Protein AF-A0AAV6FQX4-F1 (afdb_monomer)

pLDDT: mean 72.65, std 22.56, range [20.62, 98.19]

Foldseek 3Di:
DDDDDDDDDDDDDDDDDDDDDDDDDDDDDDDDDDDDDDPDDDDDPPPPPQPQKDKDQAKFWDDQQDTFGWIWMDGLFWIWTAGPVPRDIDIGGLQFWDAWEWEQDPQGIWIWTAGPVGDIIIMDNDHPVCVVSVQVVCCVRSVYGHHYAYADPPPDLDADWDDDDQKTFGDDPNHGNDIDRVVQFPDWDDDAQKIKTAGDDDPNHPDGDGIDIDRNDPPVVPLFKDKAKDADVVFDDDPPDGHRIDIDIFGNPAKDKDADPDDQVVCCVQQVPLDGRIDIDGPCVNVVSVCCSVVVDDRFDFDPQAFQVRRQWWFWDWPNHTFTWGDTPQGIATVVRDDDDDTDTHPTDPRRCVSVVVSCVVVVPDDPPPDDDDDDDDDDDDD

Radius of gyration: 32.44 Å; Cα contacts (8 Å, |Δi|>4): 548; chains: 1; bounding box: 59×83×112 Å

Structure (mmCIF, N/CA/C/O backbone):
data_AF-A0AAV6FQX4-F1
#
_entry.id   AF-A0AAV6FQX4-F1
#
loop_
_atom_site.group_PDB
_atom_site.id
_atom_site.type_symbol
_atom_site.label_atom_id
_atom_site.label_alt_id
_atom_site.label_comp_id
_atom_site.label_asym_id
_atom_site.label_entity_id
_atom_site.label_seq_id
_atom_site.pdbx_PDB_ins_code
_atom_site.Cartn_x
_atom_site.Cartn_y
_atom_site.Cartn_z
_atom_site.occupancy
_atom_site.B_iso_or_equiv
_atom_site.auth_seq_id
_atom_site.auth_comp_id
_atom_site.auth_asym_id
_atom_site.auth_atom_id
_atom_site.pdbx_PDB_model_num
ATOM 1 N N . MET A 1 1 ? 30.789 19.307 21.307 1.00 26.48 1 MET A N 1
ATOM 2 C CA . MET A 1 1 ? 31.558 20.568 21.263 1.00 26.48 1 MET A CA 1
ATOM 3 C C . MET A 1 1 ? 30.575 21.700 21.543 1.00 26.48 1 MET A C 1
ATOM 5 O O . MET A 1 1 ? 29.617 21.805 20.799 1.00 26.48 1 MET A O 1
ATOM 9 N N . SER A 1 2 ? 30.807 22.449 22.628 1.00 20.92 2 SER A N 1
ATOM 10 C CA . SER A 1 2 ? 30.231 23.756 23.015 1.00 20.92 2 SER A CA 1
ATOM 11 C C . SER A 1 2 ? 28.709 23.952 23.193 1.00 20.92 2 SER A C 1
ATOM 13 O O . SER A 1 2 ? 27.926 23.821 22.262 1.00 20.92 2 SER A O 1
ATOM 15 N N . MET A 1 3 ? 28.358 24.405 24.408 1.00 20.69 3 MET A N 1
ATOM 16 C CA . MET A 1 3 ? 27.153 25.144 24.829 1.00 20.69 3 MET A CA 1
ATOM 17 C C . MET A 1 3 ? 26.925 26.427 24.002 1.00 20.69 3 MET A C 1
ATOM 19 O O . MET A 1 3 ? 27.866 26.905 23.369 1.00 20.69 3 MET A O 1
ATOM 23 N N . THR A 1 4 ? 25.742 27.055 24.107 1.00 20.62 4 THR A N 1
ATOM 24 C CA . THR A 1 4 ? 25.535 28.338 24.836 1.00 20.62 4 THR A CA 1
ATOM 25 C C . THR A 1 4 ? 24.032 28.634 24.969 1.00 20.62 4 THR A C 1
ATOM 27 O O . THR A 1 4 ? 23.293 28.557 23.994 1.00 20.62 4 THR A O 1
ATOM 30 N N . ALA A 1 5 ? 23.597 28.969 26.185 1.00 22.48 5 ALA A N 1
ATOM 31 C CA . ALA A 1 5 ? 22.305 29.575 26.485 1.00 22.48 5 ALA A CA 1
ATOM 32 C C . ALA A 1 5 ? 22.471 31.099 26.570 1.00 22.48 5 ALA A C 1
ATOM 34 O O . ALA A 1 5 ? 23.454 31.565 27.145 1.00 22.48 5 ALA A O 1
ATOM 35 N N . THR A 1 6 ? 21.492 31.864 26.091 1.00 22.95 6 THR A N 1
ATOM 36 C CA . THR A 1 6 ? 21.331 33.281 26.440 1.00 22.95 6 THR A CA 1
ATOM 37 C C . THR A 1 6 ? 19.881 33.562 26.814 1.00 22.95 6 THR A C 1
ATOM 39 O O . THR A 1 6 ? 18.935 33.137 26.156 1.00 22.95 6 THR A O 1
ATOM 42 N N . LYS A 1 7 ? 19.754 34.240 27.951 1.00 24.73 7 LYS A N 1
ATOM 43 C CA . LYS A 1 7 ? 18.545 34.666 28.642 1.00 24.73 7 LYS A CA 1
ATOM 44 C C . LYS A 1 7 ? 18.638 36.186 28.690 1.00 24.73 7 LYS A C 1
ATOM 46 O O . LYS A 1 7 ? 19.643 36.673 29.194 1.00 24.73 7 LYS A O 1
ATOM 51 N N . ASP A 1 8 ? 17.616 36.896 28.225 1.00 25.33 8 ASP A N 1
ATOM 52 C CA . ASP A 1 8 ? 17.479 38.333 28.466 1.00 25.33 8 ASP A CA 1
ATOM 53 C C . ASP A 1 8 ? 16.223 38.617 29.293 1.00 25.33 8 ASP A C 1
ATOM 55 O O . ASP A 1 8 ? 15.140 38.080 29.061 1.00 25.33 8 ASP A O 1
ATOM 59 N N . HIS A 1 9 ? 16.434 39.427 30.327 1.00 30.00 9 HIS A N 1
ATOM 60 C CA . HIS A 1 9 ? 15.467 39.891 31.311 1.00 30.00 9 HIS A CA 1
ATOM 61 C C . HIS A 1 9 ? 14.697 41.111 30.790 1.00 30.00 9 HIS A C 1
ATOM 63 O O . HIS A 1 9 ? 15.297 42.003 30.206 1.00 30.00 9 HIS A O 1
ATOM 69 N N . THR A 1 10 ? 13.408 41.226 31.122 1.00 30.11 10 THR A N 1
ATOM 70 C CA . THR A 1 10 ? 12.818 42.368 31.859 1.00 30.11 10 THR A CA 1
ATOM 71 C C . THR A 1 10 ? 11.307 42.162 32.039 1.00 30.11 10 THR A C 1
ATOM 73 O O . THR A 1 10 ? 10.623 41.767 31.104 1.00 30.11 10 THR A O 1
ATOM 76 N N . GLY A 1 11 ? 10.782 42.450 33.239 1.00 28.52 11 GLY A N 1
ATOM 77 C CA . GLY A 1 11 ? 9.343 42.682 33.451 1.00 28.52 11 GLY A CA 1
ATOM 78 C C . GLY A 1 11 ? 8.664 41.855 34.549 1.00 28.52 11 GLY A C 1
ATOM 79 O O . GLY A 1 11 ? 8.105 40.806 34.276 1.00 28.52 11 GLY A O 1
ATOM 80 N N . LEU A 1 12 ? 8.739 42.377 35.778 1.00 30.20 12 LEU A N 1
ATOM 81 C CA . LEU A 1 12 ? 7.845 42.251 36.946 1.00 30.20 12 LEU A CA 1
ATOM 82 C C . LEU A 1 12 ? 6.644 41.277 36.918 1.00 30.20 12 LEU A C 1
ATOM 84 O O . LEU A 1 12 ? 5.762 41.389 36.075 1.00 30.20 12 LEU A O 1
ATOM 88 N N . GLY A 1 13 ? 6.512 40.491 37.995 1.00 29.08 13 GLY A N 1
ATOM 89 C CA . GLY A 1 13 ? 5.243 39.876 38.405 1.00 29.08 13 GLY A CA 1
ATOM 90 C C . GLY A 1 13 ? 5.430 38.603 39.227 1.00 29.08 13 GLY A C 1
ATOM 91 O O . GLY A 1 13 ? 5.467 37.509 38.684 1.00 29.08 13 GLY A O 1
ATOM 92 N N . SER A 1 14 ? 5.589 38.750 40.540 1.00 28.41 14 SER A N 1
ATOM 93 C CA . SER A 1 14 ? 5.566 37.657 41.515 1.00 28.41 14 SER A CA 1
ATOM 94 C C . SER A 1 14 ? 4.164 37.065 41.648 1.00 28.41 14 SER A C 1
ATOM 96 O O . SER A 1 14 ? 3.243 37.831 41.915 1.00 28.41 14 SER A O 1
ATOM 98 N N . GLU A 1 15 ? 4.018 35.739 41.642 1.00 27.61 15 GLU A N 1
ATOM 99 C CA . GLU A 1 15 ? 2.926 35.090 42.375 1.00 27.61 15 GLU A CA 1
ATOM 100 C C . GLU A 1 15 ? 3.338 33.714 42.917 1.00 27.61 15 GLU A C 1
ATOM 102 O O . GLU A 1 15 ? 4.179 33.012 42.359 1.00 27.61 15 GLU A O 1
ATOM 107 N N . LYS A 1 16 ? 2.832 33.443 44.121 1.00 24.30 16 LYS A N 1
ATOM 108 C CA . LYS A 1 16 ? 3.309 32.483 45.120 1.00 24.30 16 LYS A CA 1
ATOM 109 C C . LYS A 1 16 ? 2.774 31.076 44.847 1.00 24.30 16 LYS A C 1
ATOM 111 O O . LYS A 1 16 ? 1.601 30.933 44.527 1.00 24.30 16 LYS A O 1
ATOM 116 N N . TYR A 1 17 ? 3.577 30.051 45.127 1.00 23.84 17 TYR A N 1
ATOM 117 C CA . TYR A 1 17 ? 3.081 28.685 45.321 1.00 23.84 17 TYR A CA 1
ATOM 118 C C . TYR A 1 17 ? 2.957 28.410 46.824 1.00 23.84 17 TYR A C 1
ATOM 120 O O . TYR A 1 17 ? 3.928 28.570 47.565 1.00 23.84 17 TYR A O 1
ATOM 128 N N . GLN A 1 18 ? 1.754 28.048 47.278 1.00 22.73 18 GLN A N 1
ATOM 129 C CA . GLN A 1 18 ? 1.522 27.478 48.606 1.00 22.73 18 GLN A CA 1
ATOM 130 C C . GLN A 1 18 ? 1.876 25.988 48.575 1.00 22.73 18 GLN A C 1
ATOM 132 O O . GLN A 1 18 ? 1.444 25.265 47.680 1.00 22.73 18 GLN A O 1
ATOM 137 N N . VAL A 1 19 ? 2.660 25.552 49.558 1.00 24.50 19 VAL A N 1
ATOM 138 C CA . VAL A 1 19 ? 2.937 24.145 49.857 1.00 24.50 19 VAL A CA 1
ATOM 139 C C . VAL A 1 19 ? 2.105 23.802 51.090 1.00 24.50 19 VAL A C 1
ATOM 141 O O . VAL A 1 19 ? 2.265 24.453 52.122 1.00 24.50 19 VAL A O 1
ATOM 144 N N . GLU A 1 20 ? 1.192 22.839 50.978 1.00 24.84 20 GLU A N 1
ATOM 145 C CA . GLU A 1 20 ? 0.506 22.259 52.137 1.00 24.84 20 GLU A CA 1
ATOM 146 C C . GLU A 1 20 ? 1.392 21.169 52.756 1.00 24.84 20 GLU A C 1
ATOM 148 O O . GLU A 1 20 ? 1.743 20.186 52.102 1.00 24.84 20 GLU A O 1
ATOM 153 N N . GLU A 1 21 ? 1.766 21.363 54.021 1.00 23.95 21 GLU A N 1
ATOM 154 C CA . GLU A 1 21 ? 2.403 20.356 54.872 1.00 23.95 21 GLU A CA 1
ATOM 155 C C . GLU A 1 21 ? 1.334 19.491 55.560 1.00 23.95 21 GLU A C 1
ATOM 157 O O . GLU A 1 21 ? 0.372 20.011 56.127 1.00 23.95 21 GLU A O 1
ATOM 162 N N . PHE A 1 22 ? 1.548 18.173 55.585 1.00 25.95 22 PHE A N 1
ATOM 163 C CA . PHE A 1 22 ? 0.877 17.260 56.517 1.00 25.95 22 PHE A CA 1
ATOM 164 C C . PHE A 1 22 ? 1.834 16.907 57.674 1.00 25.95 22 PHE A C 1
ATOM 166 O O . PHE A 1 22 ? 3.014 16.662 57.416 1.00 25.95 22 PHE A O 1
ATOM 173 N N . PRO A 1 23 ? 1.368 16.873 58.940 1.00 29.31 23 PRO A N 1
ATOM 174 C CA . PRO A 1 23 ? 2.248 16.808 60.106 1.00 29.31 23 PRO A CA 1
ATOM 175 C C . PRO A 1 23 ? 2.538 15.381 60.607 1.00 29.31 23 PRO A C 1
ATOM 177 O O . PRO A 1 23 ? 1.661 14.518 60.608 1.00 29.31 23 PRO A O 1
ATOM 180 N N . GLY A 1 24 ? 3.747 15.208 61.162 1.00 29.25 24 GLY A N 1
ATOM 181 C CA . GLY A 1 24 ? 4.186 14.082 62.005 1.00 29.25 24 GLY A CA 1
ATOM 182 C C . GLY A 1 24 ? 5.213 13.179 61.306 1.00 29.25 24 GLY A C 1
ATOM 183 O O . GLY A 1 24 ? 4.927 12.637 60.251 1.00 29.25 24 GLY A O 1
ATOM 184 N N . SER A 1 25 ? 6.424 12.933 61.800 1.00 29.00 25 SER A N 1
ATOM 185 C CA . SER A 1 25 ? 7.044 13.173 63.106 1.00 29.00 25 SER A CA 1
ATOM 186 C C . SER A 1 25 ? 8.566 13.028 62.970 1.00 29.00 25 SER A C 1
ATOM 188 O O . SER A 1 25 ? 9.047 12.269 62.129 1.00 29.00 25 SER A O 1
ATOM 190 N N . ASP A 1 26 ? 9.287 13.740 63.829 1.00 28.27 26 ASP A N 1
ATOM 191 C CA . ASP A 1 26 ? 10.742 13.858 63.928 1.00 28.27 26 ASP A CA 1
ATOM 192 C C . ASP A 1 26 ? 11.520 12.529 63.972 1.00 28.27 26 ASP A C 1
ATOM 194 O O . ASP A 1 26 ? 11.188 11.627 64.740 1.00 28.27 26 ASP A O 1
ATOM 198 N N . ASN A 1 27 ? 12.626 12.448 63.222 1.00 29.48 27 ASN A N 1
ATOM 199 C CA . ASN A 1 27 ? 13.963 12.222 63.788 1.00 29.48 27 ASN A CA 1
ATOM 200 C C . ASN A 1 27 ? 15.054 12.271 62.707 1.00 29.48 27 ASN A C 1
ATOM 202 O O . ASN A 1 27 ? 14.938 11.709 61.621 1.00 29.48 27 ASN A O 1
ATOM 206 N N . ILE A 1 28 ? 16.124 12.980 63.050 1.00 31.91 28 ILE A N 1
ATOM 207 C CA . ILE A 1 28 ? 17.336 13.207 62.268 1.00 31.91 28 ILE A CA 1
ATOM 208 C C . ILE A 1 28 ? 18.198 11.943 62.297 1.00 31.91 28 ILE A C 1
ATOM 210 O O . ILE A 1 28 ? 18.537 11.483 63.380 1.00 31.91 28 ILE A O 1
ATOM 214 N N . GLU A 1 29 ? 18.671 11.475 61.140 1.00 27.69 29 GLU A N 1
ATOM 215 C CA . GLU A 1 29 ? 20.037 10.950 61.044 1.00 27.69 29 GLU A CA 1
ATOM 216 C C . GLU A 1 29 ? 20.589 11.046 59.615 1.00 27.69 29 GLU A C 1
ATOM 218 O O . GLU A 1 29 ? 20.056 10.517 58.641 1.00 27.69 29 GLU A O 1
ATOM 223 N N . THR A 1 30 ? 21.689 11.782 59.503 1.00 33.53 30 THR A N 1
ATOM 224 C CA . THR A 1 30 ? 22.551 11.906 58.330 1.00 33.53 30 THR A CA 1
ATOM 225 C C . THR A 1 30 ? 23.173 10.556 57.973 1.00 33.53 30 THR A C 1
ATOM 227 O O . THR A 1 30 ? 24.023 10.059 58.709 1.00 33.53 30 THR A O 1
ATOM 230 N N . GLY A 1 31 ? 22.823 9.992 56.815 1.00 27.67 31 GLY A N 1
ATOM 231 C CA . GLY A 1 31 ? 23.392 8.735 56.329 1.00 27.67 31 GLY A CA 1
ATOM 232 C C . GLY A 1 31 ? 23.472 8.687 54.805 1.00 27.67 31 GLY A C 1
ATOM 233 O O . GLY A 1 31 ? 22.488 8.910 54.109 1.00 27.67 31 GLY A O 1
ATOM 234 N N . ARG A 1 32 ? 24.676 8.420 54.288 1.00 28.44 32 ARG A N 1
ATOM 235 C CA . ARG A 1 32 ? 25.004 8.214 52.868 1.00 28.44 32 ARG A CA 1
ATOM 236 C C . ARG A 1 32 ? 24.024 7.255 52.180 1.00 28.44 32 ARG A C 1
ATOM 238 O O . ARG A 1 32 ? 23.889 6.115 52.608 1.00 28.44 32 ARG A O 1
ATOM 245 N N . ILE A 1 33 ? 23.472 7.667 51.040 1.00 28.14 33 ILE A N 1
ATOM 246 C CA . ILE A 1 33 ? 22.782 6.763 50.112 1.00 28.14 33 ILE A CA 1
ATOM 247 C C . ILE A 1 33 ? 23.838 6.115 49.208 1.00 28.14 33 ILE A C 1
ATOM 249 O O . ILE A 1 33 ? 24.277 6.697 48.216 1.00 28.14 33 ILE A O 1
ATOM 253 N N . THR A 1 34 ? 24.282 4.914 49.570 1.00 28.86 34 THR A N 1
ATOM 254 C CA . THR A 1 34 ? 24.909 3.970 48.634 1.00 28.86 34 THR A CA 1
ATOM 255 C C . THR A 1 34 ? 23.826 3.119 47.977 1.00 28.86 34 THR A C 1
ATOM 257 O O . THR A 1 34 ? 22.829 2.778 48.608 1.00 28.86 34 THR A O 1
ATOM 260 N N . ARG A 1 35 ? 24.015 2.825 46.684 1.00 34.69 35 ARG A N 1
ATOM 261 C CA . ARG A 1 35 ? 23.154 1.959 45.868 1.00 34.69 35 ARG A CA 1
ATOM 262 C C . ARG A 1 35 ? 22.937 0.601 46.550 1.00 34.69 35 ARG A C 1
ATOM 264 O O . ARG A 1 35 ? 23.870 0.096 47.158 1.00 34.69 35 ARG A O 1
ATOM 271 N N . GLU A 1 36 ? 21.750 0.035 46.318 1.00 32.81 36 GLU A N 1
ATOM 272 C CA . GLU A 1 36 ? 21.271 -1.304 46.717 1.00 32.81 36 GLU A CA 1
ATOM 273 C C . GLU A 1 36 ? 20.543 -1.413 48.067 1.00 32.81 36 GLU A C 1
ATOM 275 O O . GLU A 1 36 ? 21.089 -1.959 49.015 1.00 32.81 36 GLU A O 1
ATOM 280 N N . THR A 1 37 ? 19.248 -1.052 48.096 1.00 27.19 37 THR A N 1
ATOM 281 C CA . THR A 1 37 ? 18.261 -1.769 48.931 1.00 27.19 37 THR A CA 1
ATOM 282 C C . THR A 1 37 ? 16.852 -1.728 48.313 1.00 27.19 37 THR A C 1
ATOM 284 O O . THR A 1 37 ? 16.241 -0.673 48.192 1.00 27.19 37 THR A O 1
ATOM 287 N N . GLN A 1 38 ? 16.373 -2.914 47.925 1.00 29.97 38 GLN A N 1
ATOM 288 C CA . GLN A 1 38 ? 14.981 -3.399 47.877 1.00 29.97 38 GLN A CA 1
ATOM 289 C C . GLN A 1 38 ? 13.871 -2.525 47.259 1.00 29.97 38 GLN A C 1
ATOM 291 O O . GLN A 1 38 ? 13.150 -1.808 47.946 1.00 29.97 38 GLN A O 1
ATOM 296 N N . VAL A 1 39 ? 13.581 -2.795 45.982 1.00 28.58 39 VAL A N 1
ATOM 297 C CA . VAL A 1 39 ? 12.213 -2.744 45.440 1.00 28.58 39 VAL A CA 1
ATOM 298 C C . VAL A 1 39 ? 11.601 -4.135 45.614 1.00 28.58 39 VAL A C 1
ATOM 300 O O . VAL A 1 39 ? 11.750 -4.986 44.749 1.00 28.58 39 VAL A O 1
ATOM 303 N N . PHE A 1 40 ? 10.968 -4.390 46.759 1.00 30.44 40 PHE A N 1
ATOM 304 C CA . PHE A 1 40 ? 10.025 -5.499 46.950 1.00 30.44 40 PHE A CA 1
ATOM 305 C C . PHE A 1 40 ? 9.026 -5.117 48.048 1.00 30.44 40 PHE A C 1
ATOM 307 O O . PHE A 1 40 ? 9.190 -5.475 49.208 1.00 30.44 40 PHE A O 1
ATOM 314 N N . LEU A 1 41 ? 7.982 -4.386 47.661 1.00 27.56 41 LEU A N 1
ATOM 315 C CA . LEU A 1 41 ? 6.693 -4.357 48.353 1.00 27.56 41 LEU A CA 1
ATOM 316 C C . LEU A 1 41 ? 5.631 -4.528 47.262 1.00 27.56 41 LEU A C 1
ATOM 318 O O . LEU A 1 41 ? 5.380 -3.634 46.465 1.00 27.56 41 LEU A O 1
ATOM 322 N N . THR A 1 42 ? 5.311 -5.790 46.979 1.00 28.58 42 THR A N 1
ATOM 323 C CA . THR A 1 42 ? 4.010 -6.412 47.277 1.00 28.58 42 THR A CA 1
ATOM 324 C C . THR A 1 42 ? 2.872 -5.829 46.456 1.00 28.58 42 THR A C 1
ATOM 326 O O . THR A 1 42 ? 2.334 -4.766 46.749 1.00 28.58 42 THR A O 1
ATOM 329 N N . SER A 1 43 ? 2.494 -6.628 45.461 1.00 30.66 43 SER A N 1
ATOM 330 C CA . SER A 1 43 ? 1.169 -6.726 44.866 1.00 30.66 43 SER A CA 1
ATOM 331 C C . SER A 1 43 ? 0.076 -6.641 45.935 1.00 30.66 43 SER A C 1
ATOM 333 O O . SER A 1 43 ? -0.292 -7.639 46.554 1.00 30.66 43 SER A O 1
ATOM 335 N N . ALA A 1 44 ? -0.438 -5.439 46.149 1.00 31.59 44 ALA A N 1
ATOM 336 C CA . ALA A 1 44 ? -1.793 -5.249 46.614 1.00 31.59 44 ALA A CA 1
ATOM 337 C C . ALA A 1 44 ? -2.601 -4.914 45.364 1.00 31.59 44 ALA A C 1
ATOM 339 O O . ALA A 1 44 ? -2.433 -3.852 44.767 1.00 31.59 44 ALA A O 1
ATOM 340 N N . ASP A 1 45 ? -3.411 -5.879 44.935 1.00 35.78 45 ASP A N 1
ATOM 341 C CA . ASP A 1 45 ? -4.440 -5.716 43.921 1.00 35.78 45 ASP A CA 1
ATOM 342 C C . ASP A 1 45 ? -5.398 -4.594 44.348 1.00 35.78 45 ASP A C 1
ATOM 344 O O . ASP A 1 45 ? -6.450 -4.830 44.941 1.00 35.78 45 ASP A O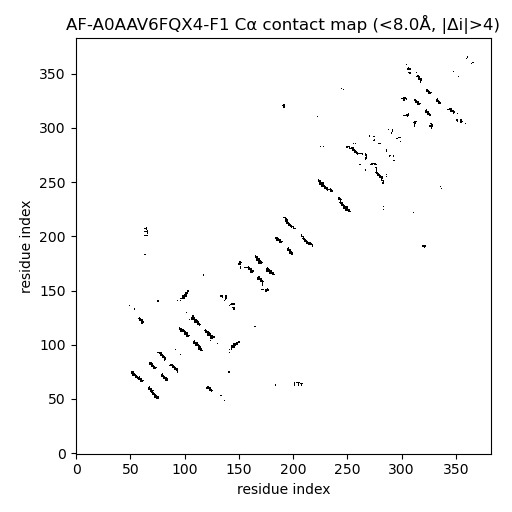 1
ATOM 348 N N . CYS A 1 46 ? -5.059 -3.352 44.016 1.00 29.05 46 CYS A N 1
ATOM 349 C CA . CYS A 1 46 ? -6.030 -2.276 43.930 1.00 29.05 46 CYS A CA 1
ATOM 350 C C . CYS A 1 46 ? -6.864 -2.526 42.671 1.00 29.05 46 CYS A C 1
ATOM 352 O O . CYS A 1 46 ? -6.657 -1.906 41.629 1.00 29.05 46 CYS A O 1
ATOM 354 N N . LYS A 1 47 ? -7.814 -3.466 42.754 1.00 36.16 47 LYS A N 1
ATOM 355 C CA . LYS A 1 47 ? -8.941 -3.528 41.820 1.00 36.16 47 LYS A CA 1
ATOM 356 C C . LYS A 1 47 ? -9.822 -2.310 42.082 1.00 36.16 47 LYS A C 1
ATOM 358 O O . LYS A 1 47 ? -10.844 -2.404 42.752 1.00 36.16 47 LYS A O 1
ATOM 363 N N . ALA A 1 48 ? -9.403 -1.158 41.568 1.00 36.94 48 ALA A N 1
ATOM 364 C CA . ALA A 1 48 ? -10.348 -0.103 41.263 1.00 36.94 48 ALA A CA 1
ATOM 365 C C . ALA A 1 48 ? -11.351 -0.704 40.270 1.00 36.94 48 ALA A C 1
ATOM 367 O O . ALA A 1 48 ? -10.950 -1.228 39.227 1.00 36.94 48 ALA A O 1
ATOM 368 N N . GLU A 1 49 ? -12.636 -0.706 40.620 1.00 40.38 49 GLU A N 1
ATOM 369 C CA . GLU A 1 49 ? -13.700 -1.020 39.673 1.00 40.38 49 GLU A CA 1
ATOM 370 C C . GLU A 1 49 ? -13.640 0.024 38.552 1.00 40.38 49 GLU A C 1
ATOM 372 O O . GLU A 1 49 ? -14.182 1.122 38.661 1.00 40.38 49 GLU A O 1
ATOM 377 N N . MET A 1 50 ? -12.908 -0.287 37.479 1.00 55.56 50 MET A N 1
ATOM 378 C CA . MET A 1 50 ? -13.011 0.468 36.238 1.00 55.56 50 MET A CA 1
ATOM 379 C C . MET A 1 50 ? -14.452 0.351 35.759 1.00 55.56 50 MET A C 1
ATOM 381 O O . MET A 1 50 ? -14.972 -0.761 35.630 1.00 55.56 50 MET A O 1
ATOM 385 N N . GLY A 1 51 ? -15.077 1.498 35.495 1.00 63.06 51 GLY A N 1
ATOM 386 C CA . GLY A 1 51 ? -16.421 1.551 34.936 1.00 63.06 51 GLY A CA 1
ATOM 387 C C . GLY A 1 51 ? -16.557 0.655 33.702 1.00 63.06 51 GLY A C 1
ATOM 388 O O . GLY A 1 51 ? -15.604 0.447 32.949 1.00 63.06 51 GLY A O 1
ATOM 389 N N . ASP A 1 52 ? -17.759 0.121 33.484 1.00 82.56 52 ASP A N 1
ATOM 390 C CA . ASP A 1 52 ? -18.035 -0.839 32.405 1.00 82.56 52 ASP A CA 1
ATOM 391 C C . ASP A 1 52 ? -17.786 -0.282 30.993 1.00 82.56 52 ASP A C 1
ATOM 393 O O . ASP A 1 52 ? -17.674 -1.046 30.025 1.00 82.56 52 ASP A O 1
ATOM 397 N N . THR A 1 53 ? -17.695 1.043 30.872 1.00 92.88 53 THR A N 1
ATOM 398 C CA . THR A 1 53 ? -17.462 1.753 29.619 1.00 92.88 53 THR A CA 1
ATOM 399 C C . THR A 1 53 ? -16.602 2.995 29.818 1.00 92.88 53 THR A C 1
ATOM 401 O O . THR A 1 53 ? -16.790 3.713 30.800 1.00 92.88 53 THR A O 1
ATOM 404 N N . LEU A 1 54 ? -15.751 3.305 28.838 1.00 96.31 54 LEU A N 1
ATOM 405 C CA . LEU A 1 54 ? -15.140 4.627 28.670 1.00 96.31 54 LEU A CA 1
ATOM 406 C C . LEU A 1 54 ? -15.808 5.352 27.507 1.00 96.31 54 LEU A C 1
ATOM 408 O O . LEU A 1 54 ? -16.189 4.726 26.516 1.00 96.31 54 LEU A O 1
ATOM 412 N N . GLU A 1 55 ? -15.952 6.666 27.608 1.00 96.38 55 GLU A N 1
ATOM 413 C CA . GLU A 1 55 ? -16.673 7.438 26.608 1.00 96.38 55 GLU A CA 1
ATOM 414 C C . GLU A 1 55 ? -16.082 8.829 26.402 1.00 96.38 55 GLU A C 1
ATOM 416 O O . GLU A 1 55 ? -15.756 9.526 27.359 1.00 96.38 55 GLU A O 1
ATOM 421 N N . PHE A 1 56 ? -15.993 9.226 25.136 1.00 97.06 56 PHE A N 1
ATOM 422 C CA . PHE A 1 56 ? -15.354 10.450 24.683 1.00 97.06 56 PHE A CA 1
ATOM 423 C C . PHE A 1 56 ? -16.271 11.142 23.668 1.00 97.06 56 PHE A C 1
ATOM 425 O O . PHE A 1 56 ? -16.656 10.539 22.664 1.00 97.06 56 PHE A O 1
ATOM 432 N N . ASN A 1 57 ? -16.661 12.388 23.946 1.00 92.88 57 ASN A N 1
ATOM 433 C CA . ASN A 1 57 ? -17.673 13.111 23.161 1.00 92.88 57 ASN A CA 1
ATOM 434 C C . ASN A 1 57 ? -17.097 13.961 22.024 1.00 92.88 57 ASN A C 1
ATOM 436 O O . ASN A 1 57 ? -17.803 14.193 21.051 1.00 92.88 57 ASN A O 1
ATOM 440 N N . ASP A 1 58 ? -15.837 14.378 22.141 1.00 91.12 58 ASP A N 1
ATOM 441 C CA . ASP A 1 58 ? -15.187 15.313 21.216 1.00 91.12 58 ASP A CA 1
ATOM 442 C C . ASP A 1 58 ? -14.063 14.610 20.441 1.00 91.12 58 ASP A C 1
ATOM 444 O O . ASP A 1 58 ? -12.915 15.054 20.429 1.00 91.12 58 ASP A O 1
ATOM 448 N N . ILE A 1 59 ? -14.385 13.457 19.845 1.00 96.94 59 ILE A N 1
ATOM 449 C CA . ILE A 1 59 ? -13.434 12.632 19.094 1.00 96.94 59 ILE A CA 1
ATOM 450 C C . ILE A 1 59 ? -13.712 12.730 17.603 1.00 96.94 59 ILE A C 1
ATOM 452 O O . ILE A 1 59 ? -14.856 12.739 17.146 1.00 96.94 59 ILE A O 1
ATOM 456 N N . TYR A 1 60 ? -12.640 12.729 16.826 1.00 95.88 60 TYR A N 1
ATOM 457 C CA . TYR A 1 60 ? -12.696 12.847 15.385 1.00 95.88 60 TYR A CA 1
ATOM 458 C C . TYR A 1 60 ? -12.302 11.531 14.727 1.00 95.88 60 TYR A C 1
ATOM 460 O O . TYR A 1 60 ? -11.240 10.988 15.016 1.00 95.88 60 TYR A O 1
ATOM 468 N N . GLN A 1 61 ? -13.123 11.017 13.816 1.00 94.69 61 GLN A N 1
ATOM 469 C CA . GLN A 1 61 ? -12.731 9.913 12.946 1.00 94.69 61 GLN A CA 1
ATOM 470 C C . GLN A 1 61 ? -12.081 10.489 11.688 1.00 94.69 61 GLN A C 1
ATOM 472 O O . GLN A 1 61 ? -12.730 11.192 10.906 1.00 94.69 61 GLN A O 1
ATOM 477 N N . GLU A 1 62 ? -10.799 10.186 11.488 1.00 89.38 62 GLU A N 1
ATOM 478 C CA . GLU A 1 62 ? -10.089 10.599 10.279 1.00 89.38 62 GLU A CA 1
ATOM 479 C C . GLU A 1 62 ? -10.447 9.660 9.126 1.00 89.38 62 GLU A C 1
ATOM 481 O O . GLU A 1 62 ? -10.166 8.458 9.154 1.00 89.38 62 GLU A O 1
ATOM 486 N N . MET A 1 63 ? -11.075 10.226 8.097 1.00 85.81 63 MET A N 1
ATOM 487 C CA . MET A 1 63 ? -11.421 9.526 6.868 1.00 85.81 63 MET A CA 1
ATOM 488 C C . MET A 1 63 ? -10.991 10.348 5.660 1.00 85.81 63 MET A C 1
ATOM 490 O O . MET A 1 63 ? -11.573 11.392 5.367 1.00 85.81 63 MET A O 1
ATOM 494 N N . LYS A 1 64 ? -9.993 9.840 4.927 1.00 85.00 64 LYS A N 1
ATOM 495 C CA . LYS A 1 64 ? -9.512 10.420 3.661 1.00 85.00 64 LYS A CA 1
ATOM 496 C C . LYS A 1 64 ? -9.213 11.922 3.792 1.00 85.00 64 LYS A C 1
ATOM 498 O O . LYS A 1 64 ? -9.629 12.709 2.945 1.00 85.00 64 LYS A O 1
ATOM 503 N N . GLY A 1 65 ? -8.529 12.312 4.870 1.00 81.69 65 GLY A N 1
ATOM 504 C CA . GLY A 1 65 ? -8.137 13.706 5.115 1.00 81.69 65 GLY A CA 1
ATOM 505 C C . GLY A 1 65 ? -9.232 14.613 5.685 1.00 81.69 65 GLY A C 1
ATOM 506 O O . GLY A 1 65 ? -8.982 15.799 5.864 1.00 81.69 65 GLY A O 1
ATOM 507 N N . SER A 1 66 ? -10.418 14.080 5.995 1.00 87.81 66 SER A N 1
ATOM 508 C CA . SER A 1 66 ? -11.466 14.805 6.720 1.00 87.81 66 SER A CA 1
ATOM 509 C C . SER A 1 66 ? -11.592 14.274 8.151 1.00 87.81 66 SER A C 1
ATOM 511 O O . SER A 1 66 ? -11.651 13.058 8.366 1.00 87.81 66 SER A O 1
ATOM 513 N N . TRP A 1 67 ? -11.632 15.184 9.127 1.00 91.31 67 TRP A N 1
ATOM 514 C CA . TRP A 1 67 ? -11.872 14.877 10.538 1.00 91.31 67 TRP A CA 1
ATOM 515 C C . TRP A 1 67 ? -13.359 15.014 10.832 1.00 91.31 67 TRP A C 1
ATOM 517 O O . TRP A 1 67 ? -13.884 16.114 10.976 1.00 91.31 67 TRP A O 1
ATOM 527 N N . ASN A 1 68 ? -14.038 13.874 10.909 1.00 92.69 68 ASN A N 1
ATOM 528 C CA . ASN A 1 68 ? -15.469 13.826 11.172 1.00 92.69 68 ASN A CA 1
ATOM 529 C C . ASN A 1 68 ? -15.686 13.801 12.679 1.00 92.69 68 ASN A C 1
ATOM 531 O O . ASN A 1 68 ? -15.137 12.934 13.351 1.00 92.69 68 ASN A O 1
ATOM 535 N N . ASP A 1 69 ? -16.464 14.730 13.217 1.00 94.69 69 ASP A N 1
ATOM 536 C CA . ASP A 1 69 ? -16.760 14.806 14.641 1.00 94.69 69 ASP A CA 1
ATOM 537 C C . ASP A 1 69 ? -17.763 13.724 15.069 1.00 94.69 69 ASP A C 1
ATOM 539 O O . ASP A 1 69 ? -18.683 13.341 14.333 1.00 94.69 69 ASP A O 1
ATOM 543 N N . GLY A 1 70 ? -17.570 13.191 16.273 1.00 96.19 70 GLY A N 1
ATOM 544 C CA . GLY A 1 70 ? -18.421 12.143 16.806 1.00 96.19 70 GLY A CA 1
ATOM 545 C C . GLY A 1 70 ? -18.083 11.727 18.228 1.00 96.19 70 GLY A C 1
ATOM 546 O O . GLY A 1 70 ? -17.139 12.194 18.860 1.00 96.19 70 GLY A O 1
ATOM 547 N N . ARG A 1 71 ? -18.881 10.785 18.722 1.00 97.31 71 ARG A N 1
ATOM 548 C CA . ARG A 1 71 ? -18.745 10.212 20.060 1.00 97.31 71 ARG A CA 1
ATOM 549 C C . ARG A 1 71 ? -18.190 8.803 19.958 1.00 97.31 71 ARG A C 1
ATOM 551 O O . ARG A 1 71 ? -18.761 7.969 19.253 1.00 97.31 71 ARG A O 1
ATOM 558 N N . LEU A 1 72 ? -17.115 8.534 20.688 1.00 98.19 72 LEU A N 1
ATOM 559 C CA . LEU A 1 72 ? -16.479 7.226 20.765 1.00 98.19 72 LEU A CA 1
ATOM 560 C C . LEU A 1 72 ? -16.730 6.603 22.137 1.00 98.19 72 LEU A C 1
ATOM 562 O O . LEU A 1 72 ? -16.505 7.231 23.169 1.00 98.19 72 LEU A O 1
ATOM 566 N N . ARG A 1 73 ? -17.180 5.350 22.153 1.00 97.81 73 ARG A N 1
ATOM 567 C CA . ARG A 1 73 ? -17.419 4.579 23.372 1.00 97.81 73 ARG A CA 1
ATOM 568 C C . ARG A 1 73 ? -16.678 3.252 23.319 1.00 97.81 73 ARG A C 1
ATOM 570 O O . ARG A 1 73 ? -16.870 2.462 22.396 1.00 97.81 73 ARG A O 1
ATOM 577 N N . PHE A 1 74 ? -15.898 2.977 24.352 1.00 97.69 74 PHE A N 1
ATOM 578 C CA . PHE A 1 74 ? -15.297 1.677 24.612 1.00 97.69 74 PHE A CA 1
ATOM 579 C C . PHE A 1 74 ? -16.176 0.919 25.600 1.00 97.69 74 PHE A C 1
ATOM 581 O O . PHE A 1 74 ? -16.455 1.407 26.691 1.00 97.69 74 PHE A O 1
ATOM 588 N N . SER A 1 75 ? -16.632 -0.270 25.220 1.00 96.50 75 SER A N 1
ATOM 589 C CA . SER A 1 75 ? -17.340 -1.202 26.103 1.00 96.50 75 SER A CA 1
ATOM 590 C C . SER A 1 75 ? -16.614 -2.540 26.128 1.00 96.50 75 SER A C 1
ATOM 592 O O . SER A 1 75 ? -15.791 -2.802 25.254 1.00 96.50 75 SER A O 1
ATOM 594 N N . LYS A 1 76 ? -16.944 -3.422 27.074 1.00 95.00 76 LYS A N 1
ATOM 595 C CA . LYS A 1 76 ? -16.340 -4.765 27.170 1.00 95.00 76 LYS A CA 1
ATOM 596 C C . LYS A 1 76 ? -16.519 -5.636 25.915 1.00 95.00 76 LYS A C 1
ATOM 598 O O . LYS A 1 76 ? -15.730 -6.547 25.705 1.00 95.00 76 LYS A O 1
ATOM 603 N N . GLN A 1 77 ? -17.548 -5.378 25.103 1.00 94.44 77 GLN A N 1
ATOM 604 C CA . GLN A 1 77 ? -17.903 -6.208 23.940 1.00 94.44 77 GLN A CA 1
ATOM 605 C C . GLN A 1 77 ? -17.520 -5.568 22.603 1.00 94.44 77 GLN A C 1
ATOM 607 O O . GLN A 1 77 ? -17.168 -6.271 21.654 1.00 94.44 77 GLN A O 1
ATOM 612 N N . SER A 1 78 ? -17.594 -4.240 22.514 1.00 96.94 78 SER A N 1
ATOM 613 C CA . SER A 1 78 ? -17.349 -3.511 21.271 1.00 96.94 78 SER A CA 1
ATOM 614 C C . SER A 1 78 ? -16.857 -2.087 21.505 1.00 96.94 78 SER A C 1
ATOM 616 O O . SER A 1 78 ? -17.136 -1.461 22.532 1.00 96.94 78 SER A O 1
ATOM 618 N N . ILE A 1 79 ? -16.191 -1.553 20.490 1.00 98.06 79 ILE A N 1
ATOM 619 C CA . ILE A 1 79 ? -15.870 -0.135 20.347 1.00 98.06 79 ILE A CA 1
ATOM 620 C C . ILE A 1 79 ? -16.892 0.465 19.382 1.00 98.06 79 ILE A C 1
ATOM 622 O O . ILE A 1 79 ? -17.099 -0.074 18.297 1.00 98.06 79 ILE A O 1
ATOM 626 N N . VAL A 1 80 ? -17.557 1.547 19.778 1.00 98.00 80 VAL A N 1
ATOM 627 C CA . VAL A 1 80 ? -18.634 2.166 18.996 1.00 98.00 80 VAL A CA 1
ATOM 628 C C . VAL A 1 80 ? -18.310 3.627 18.755 1.00 98.00 80 VAL A C 1
ATOM 630 O O . VAL A 1 80 ? -18.154 4.387 19.708 1.00 98.00 80 VAL A O 1
ATOM 633 N N . TYR A 1 81 ? -18.252 4.023 17.491 1.00 98.12 81 TYR A N 1
ATOM 634 C CA . TYR A 1 81 ? -18.148 5.414 17.078 1.00 98.12 81 TYR A CA 1
ATOM 635 C C . TYR A 1 81 ? -19.461 5.855 16.433 1.00 98.12 81 TYR 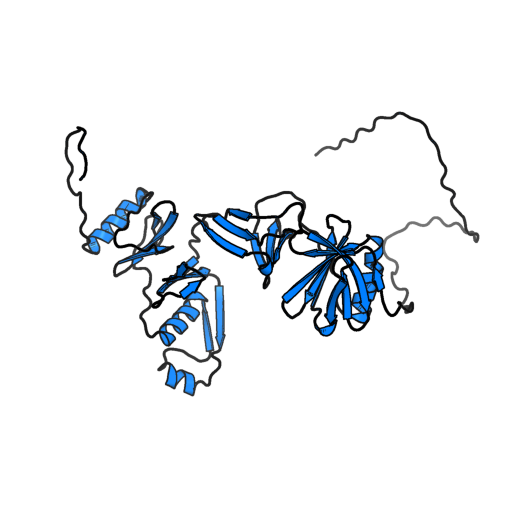A C 1
ATOM 637 O O . TYR A 1 81 ? -19.993 5.168 15.564 1.00 98.12 81 TYR A O 1
ATOM 645 N N . LYS A 1 82 ? -19.997 7.002 16.849 1.00 97.44 82 LYS A N 1
ATOM 646 C CA . LYS A 1 82 ? -21.179 7.609 16.237 1.00 97.44 82 LYS A CA 1
ATOM 647 C C . LYS A 1 82 ? -20.831 8.994 15.714 1.00 97.44 82 LYS A C 1
ATOM 649 O O . LYS A 1 82 ? -20.549 9.886 16.508 1.00 97.44 82 LYS A O 1
ATOM 654 N N . SER A 1 83 ? -20.919 9.169 14.398 1.00 95.62 83 SER A N 1
ATOM 655 C CA . SER A 1 83 ? -20.738 10.466 13.742 1.00 95.62 83 SER A CA 1
ATOM 656 C C . SER A 1 83 ? -21.841 11.437 14.163 1.00 95.62 83 SER A C 1
ATOM 658 O O . SER A 1 83 ? -23.027 11.098 14.106 1.00 95.62 83 SER A O 1
ATOM 660 N N . THR A 1 84 ? -21.462 12.655 14.539 1.00 94.38 84 THR A N 1
ATOM 661 C CA . THR A 1 84 ? -22.402 13.737 14.857 1.00 94.38 84 THR A CA 1
ATOM 662 C C . THR A 1 84 ? -23.060 14.272 13.586 1.00 94.38 84 THR A C 1
ATOM 664 O O . THR A 1 84 ? -24.282 14.406 13.547 1.00 94.38 84 THR A O 1
ATOM 667 N N . LYS A 1 85 ? -22.275 14.499 12.520 1.00 89.69 85 LYS A N 1
ATOM 668 C CA . LYS A 1 85 ? -22.756 15.028 11.229 1.00 89.69 85 LYS A CA 1
ATOM 669 C C . LYS A 1 85 ? -23.755 14.099 10.535 1.00 89.69 85 LYS A C 1
ATOM 671 O O . LYS A 1 85 ? -24.796 14.549 10.069 1.00 89.69 85 LYS A O 1
ATOM 676 N N . THR A 1 86 ? -23.437 12.806 10.434 1.00 90.50 86 THR A N 1
ATOM 677 C CA . THR A 1 86 ? -24.235 11.851 9.633 1.00 90.50 86 THR A CA 1
ATOM 678 C C . THR A 1 86 ? -25.144 10.954 10.469 1.00 90.50 86 THR A C 1
ATOM 680 O O . THR A 1 86 ? -26.030 10.298 9.927 1.00 90.50 86 THR A O 1
ATOM 683 N N . GLY A 1 87 ? -24.909 10.859 11.780 1.00 92.44 87 GLY A N 1
ATOM 684 C CA . GLY A 1 87 ? -25.581 9.895 12.652 1.00 92.44 87 GLY A CA 1
ATOM 685 C C . GLY A 1 87 ? -25.158 8.436 12.433 1.00 92.44 87 GLY A C 1
ATOM 686 O O . GLY A 1 87 ? -25.643 7.567 13.163 1.00 92.44 87 GLY A O 1
ATOM 687 N N . LYS A 1 88 ? -24.268 8.158 11.465 1.00 93.88 88 LYS A N 1
ATOM 688 C CA . LYS A 1 88 ? -23.743 6.818 11.176 1.00 93.88 88 LYS A CA 1
ATOM 689 C C . LYS A 1 88 ? -23.041 6.255 12.408 1.00 93.88 88 LYS A C 1
ATOM 691 O O . LYS A 1 88 ? -22.289 6.964 13.077 1.00 93.88 88 LYS A O 1
ATOM 696 N N . VAL A 1 89 ? -23.290 4.977 12.680 1.00 96.19 89 VAL A N 1
ATOM 697 C CA . VAL A 1 89 ? -22.685 4.239 13.788 1.00 96.19 89 VAL A CA 1
ATOM 698 C C . VAL A 1 89 ? -21.766 3.168 13.217 1.00 96.19 89 VAL A C 1
ATOM 700 O O . VAL A 1 89 ? -22.230 2.275 12.509 1.00 96.19 89 VAL A O 1
ATOM 703 N N . ASP A 1 90 ? -20.483 3.262 13.544 1.00 94.50 90 ASP A N 1
ATOM 704 C CA . ASP A 1 90 ? -19.486 2.232 13.282 1.00 94.50 90 ASP A CA 1
ATOM 705 C C . ASP A 1 90 ? -19.262 1.427 14.569 1.00 94.50 90 ASP A C 1
ATOM 707 O O . ASP A 1 90 ? -19.000 1.992 15.632 1.00 94.50 90 ASP A O 1
ATOM 711 N N . THR A 1 91 ? -19.361 0.101 14.475 1.00 96.94 91 THR A N 1
ATOM 712 C CA . THR A 1 91 ? -19.180 -0.818 15.606 1.00 96.94 91 THR A CA 1
ATOM 713 C C . THR A 1 91 ? -18.069 -1.803 15.280 1.00 96.94 91 THR A C 1
ATOM 715 O O . THR A 1 91 ? -18.152 -2.522 14.287 1.00 96.94 91 THR A O 1
ATOM 718 N N . ILE A 1 92 ? -17.055 -1.861 16.137 1.00 97.12 92 ILE A N 1
ATOM 719 C CA . ILE A 1 92 ? -15.930 -2.791 16.042 1.00 97.12 92 ILE A CA 1
ATOM 720 C C . ILE A 1 92 ? -16.079 -3.815 17.174 1.00 97.12 92 ILE A C 1
ATOM 722 O O . ILE A 1 92 ? -15.954 -3.440 18.347 1.00 97.12 92 ILE A O 1
ATOM 726 N N . PRO A 1 93 ? -16.359 -5.092 16.871 1.00 96.75 93 PRO A N 1
ATOM 727 C CA . PRO A 1 93 ? -16.327 -6.156 17.868 1.00 96.75 93 PRO A CA 1
ATOM 728 C C . PRO A 1 93 ? -14.926 -6.295 18.471 1.00 96.75 93 PRO A C 1
ATOM 730 O O . PRO A 1 93 ? -13.930 -6.279 17.751 1.00 96.75 93 PRO A O 1
ATOM 733 N N . VAL A 1 94 ? -14.830 -6.477 19.790 1.00 95.81 94 VAL A N 1
ATOM 734 C CA . VAL A 1 94 ? -13.530 -6.668 20.466 1.00 95.81 94 VAL A CA 1
ATOM 735 C C . VAL A 1 94 ? -12.813 -7.925 19.967 1.00 95.81 94 VAL A C 1
ATOM 737 O O . VAL A 1 94 ? -11.591 -7.936 19.891 1.00 95.81 94 VAL A O 1
ATOM 740 N N . THR A 1 95 ? -13.561 -8.957 19.564 1.00 95.75 95 THR A N 1
ATOM 741 C CA . THR A 1 95 ? -13.017 -10.188 18.964 1.00 95.75 95 THR A CA 1
ATOM 742 C C . THR A 1 95 ? -12.236 -9.943 17.680 1.00 95.75 95 THR A C 1
ATOM 744 O O . THR A 1 95 ? -11.371 -10.743 17.330 1.00 95.75 95 THR A O 1
ATOM 747 N N . ASP A 1 96 ? -12.540 -8.849 16.985 1.00 95.56 96 ASP A N 1
ATOM 748 C CA . ASP A 1 96 ? -11.916 -8.511 15.715 1.00 95.56 96 ASP A CA 1
ATOM 749 C C . ASP A 1 96 ? -10.709 -7.598 15.922 1.00 95.56 96 ASP A C 1
ATOM 751 O O . ASP A 1 96 ? -9.925 -7.424 14.996 1.00 95.56 96 ASP A O 1
ATOM 755 N N . LEU A 1 97 ? -10.534 -7.009 17.110 1.00 95.44 97 LEU A N 1
ATOM 756 C CA . LEU A 1 97 ? -9.437 -6.095 17.401 1.00 95.44 97 LEU A CA 1
ATOM 757 C C . LEU A 1 97 ? -8.117 -6.866 17.519 1.00 95.44 97 LEU A C 1
ATOM 759 O O . LEU A 1 97 ? -7.958 -7.716 18.390 1.00 95.44 97 LEU A O 1
ATOM 763 N N . SER A 1 98 ? -7.152 -6.543 16.658 1.00 93.12 98 SER A N 1
ATOM 764 C CA . SER A 1 98 ? -5.845 -7.209 16.623 1.00 93.12 98 SER A CA 1
ATOM 765 C C . SER A 1 98 ? -4.710 -6.336 17.154 1.00 93.12 98 SER A C 1
ATOM 767 O O . SER A 1 98 ? -3.775 -6.853 17.759 1.00 93.12 98 SER A O 1
ATOM 769 N N . LEU A 1 99 ? -4.775 -5.018 16.944 1.00 93.25 99 LEU A N 1
ATOM 770 C CA . LEU A 1 99 ? -3.721 -4.086 17.343 1.00 93.25 99 LEU A CA 1
ATOM 771 C C . LEU A 1 99 ? -4.307 -2.724 17.717 1.00 93.25 99 LEU A C 1
ATOM 773 O O . LEU A 1 99 ? -5.189 -2.214 17.024 1.00 93.25 99 LEU A O 1
ATOM 777 N N . ALA A 1 100 ? -3.756 -2.106 18.760 1.00 96.69 100 ALA A N 1
ATOM 778 C CA . ALA A 1 100 ? -4.046 -0.734 19.149 1.00 96.69 100 ALA A CA 1
ATOM 779 C C . ALA A 1 100 ? -2.743 0.060 19.290 1.00 96.69 100 ALA A C 1
ATOM 781 O O . ALA A 1 100 ? -1.787 -0.403 19.910 1.00 96.69 100 ALA A O 1
ATOM 782 N N . GLN A 1 101 ? -2.701 1.254 18.702 1.00 95.44 101 GLN A N 1
ATOM 783 C CA . GLN A 1 101 ? -1.539 2.140 18.747 1.00 95.44 101 GLN A CA 1
ATOM 784 C C . GLN A 1 101 ? -1.947 3.526 19.230 1.00 95.44 101 GLN A C 1
ATOM 786 O O . GLN A 1 101 ? -2.877 4.110 18.670 1.00 95.44 101 GLN A O 1
ATOM 791 N N . TRP A 1 102 ? -1.227 4.053 20.218 1.00 96.31 102 TRP A N 1
ATOM 792 C CA . TRP A 1 102 ? -1.314 5.445 20.651 1.00 96.31 102 TRP A CA 1
ATOM 793 C C . TRP A 1 102 ? -0.306 6.283 19.877 1.00 96.31 102 TRP A C 1
ATOM 795 O O . TRP A 1 102 ? 0.844 5.879 19.711 1.00 96.31 102 TRP A O 1
ATOM 805 N N . ARG A 1 103 ? -0.746 7.417 19.337 1.00 93.06 103 ARG A N 1
ATOM 806 C CA . ARG A 1 103 ? 0.054 8.219 18.410 1.00 93.06 103 ARG A CA 1
ATOM 807 C C . ARG A 1 103 ? -0.197 9.697 18.636 1.00 93.06 103 ARG A C 1
ATOM 809 O O . ARG A 1 103 ? -1.328 10.116 18.881 1.00 93.06 103 ARG A O 1
ATOM 816 N N . ARG A 1 104 ? 0.841 10.503 18.447 1.00 89.81 104 ARG A N 1
ATOM 817 C CA . ARG A 1 104 ? 0.704 11.957 18.366 1.00 89.81 104 ARG A CA 1
ATOM 818 C C . ARG A 1 104 ? 0.161 12.371 16.995 1.00 89.81 104 ARG A C 1
ATOM 820 O O . ARG A 1 104 ? 0.637 11.887 15.968 1.00 89.81 104 ARG A O 1
ATOM 827 N N . VAL A 1 105 ? -0.830 13.259 16.980 1.00 89.50 105 VAL A N 1
ATOM 828 C CA . VAL A 1 105 ? -1.559 13.707 15.777 1.00 89.50 105 VAL A CA 1
ATOM 829 C C . VAL A 1 105 ? -1.831 15.215 15.833 1.00 89.50 105 VAL A C 1
ATOM 831 O O . VAL A 1 105 ? -1.497 15.888 16.806 1.00 89.50 105 VAL A O 1
ATOM 834 N N . CYS A 1 106 ? -2.429 15.777 14.778 1.00 83.00 106 CYS A N 1
ATOM 835 C CA . CYS A 1 106 ? -2.677 17.219 14.674 1.00 83.00 106 CYS A CA 1
ATOM 836 C C . CYS A 1 106 ? -3.609 17.759 15.772 1.00 83.00 106 CYS A C 1
ATOM 838 O O . CYS A 1 106 ? -3.420 18.881 16.232 1.00 83.00 106 CYS A O 1
ATOM 840 N N . LEU A 1 107 ? -4.586 16.959 16.211 1.00 84.81 107 LEU A N 1
ATOM 841 C CA . LEU A 1 107 ? -5.573 17.329 17.233 1.00 84.81 107 LEU A CA 1
ATOM 842 C C . LEU A 1 107 ? -5.216 16.768 18.622 1.00 84.81 107 LEU A C 1
ATOM 844 O O . LEU A 1 107 ? -6.089 16.349 19.372 1.00 84.81 107 LEU A O 1
ATOM 848 N N . GLY A 1 108 ? -3.925 16.730 18.964 1.00 90.62 108 GLY A N 1
ATOM 849 C CA . GLY A 1 108 ? -3.436 16.178 20.230 1.00 90.62 108 GLY A CA 1
ATOM 850 C C . GLY A 1 108 ? -2.976 14.734 20.068 1.00 90.62 108 GLY A C 1
ATOM 851 O O . GLY A 1 108 ? -1.965 14.479 19.409 1.00 90.62 108 GLY A O 1
ATOM 852 N N . HIS A 1 109 ? -3.706 13.793 20.662 1.00 94.56 109 HIS A N 1
ATOM 853 C CA . HIS A 1 109 ? -3.410 12.368 20.549 1.00 94.56 109 HIS A CA 1
ATOM 854 C C . HIS A 1 109 ? -4.504 11.608 19.810 1.00 94.56 109 HIS A C 1
ATOM 856 O O . HIS A 1 109 ? -5.657 12.035 19.719 1.00 94.56 109 HIS A O 1
ATOM 862 N N . GLY A 1 110 ? -4.104 10.481 19.235 1.00 95.25 110 GLY A N 1
ATOM 863 C CA . GLY A 1 110 ? -4.952 9.637 18.423 1.00 95.25 110 GLY A CA 1
ATOM 864 C C . GLY A 1 110 ? -4.682 8.165 18.673 1.00 95.25 110 GLY A C 1
ATOM 865 O O . GLY A 1 110 ? -3.558 7.746 18.953 1.00 95.25 110 GLY A O 1
ATOM 866 N N . ILE A 1 111 ? -5.726 7.366 18.513 1.00 96.19 111 ILE A N 1
ATOM 867 C CA . ILE A 1 111 ? -5.670 5.915 18.564 1.00 96.19 111 ILE A CA 1
ATOM 868 C C . ILE A 1 111 ? -5.884 5.365 17.161 1.00 96.19 111 ILE A C 1
ATOM 870 O O . ILE A 1 111 ? -6.845 5.707 16.469 1.00 96.19 111 ILE A O 1
ATOM 874 N N . LYS A 1 112 ? -4.994 4.464 16.751 1.00 94.31 112 LYS A N 1
ATOM 875 C CA . LYS A 1 112 ? -5.170 3.632 15.562 1.00 94.31 112 LYS A CA 1
ATOM 876 C C . LYS A 1 112 ? -5.493 2.211 15.983 1.00 94.31 112 LYS A C 1
ATOM 878 O O . LYS A 1 112 ? -4.685 1.553 16.634 1.00 94.31 112 LYS A O 1
ATOM 883 N N . LEU A 1 113 ? -6.663 1.743 15.573 1.00 95.06 113 LEU A N 1
ATOM 884 C CA . LEU A 1 113 ? -7.145 0.392 15.819 1.00 95.06 113 LEU A CA 1
ATOM 885 C C . LEU A 1 113 ? -7.085 -0.397 14.522 1.00 95.06 113 LEU A C 1
ATOM 887 O O . LEU A 1 113 ? -7.631 0.035 13.508 1.00 95.06 113 LEU A O 1
ATOM 891 N N . SER A 1 114 ? -6.430 -1.548 14.555 1.00 91.44 114 SER A N 1
ATOM 892 C CA . SER A 1 114 ? -6.416 -2.486 13.435 1.00 91.44 114 SER A CA 1
ATOM 893 C C . SER A 1 114 ? -7.202 -3.728 13.814 1.00 91.44 114 SER A C 1
ATOM 895 O O . SER A 1 114 ? -7.161 -4.179 14.960 1.00 91.44 114 SER A O 1
ATOM 897 N N . THR A 1 115 ? -7.928 -4.262 12.843 1.00 91.12 115 THR A N 1
ATOM 898 C CA . THR A 1 115 ? -8.724 -5.478 13.005 1.00 91.12 115 THR A CA 1
ATOM 899 C C . THR A 1 115 ? -8.058 -6.671 12.325 1.00 91.12 115 THR A C 1
ATOM 901 O O . THR A 1 115 ? -7.214 -6.507 11.442 1.00 91.12 115 THR A O 1
ATOM 904 N N . SER A 1 116 ? -8.437 -7.887 12.709 1.00 89.44 116 SER A N 1
ATOM 905 C CA . SER A 1 116 ? -7.987 -9.143 12.094 1.00 89.44 116 SER A CA 1
ATOM 906 C C . SER A 1 116 ? -8.371 -9.256 10.612 1.00 89.44 116 SER A C 1
ATOM 908 O O . SER A 1 116 ? -7.696 -9.945 9.853 1.00 89.44 116 SER A O 1
ATOM 910 N N . THR A 1 117 ? -9.403 -8.529 10.178 1.00 83.00 117 THR A N 1
ATOM 911 C CA . THR A 1 117 ? -9.842 -8.424 8.777 1.00 83.00 117 THR A CA 1
ATOM 912 C C . THR A 1 117 ? -9.040 -7.403 7.962 1.00 83.00 117 THR A C 1
ATOM 914 O O . THR A 1 117 ? -9.244 -7.281 6.756 1.00 83.00 117 THR A O 1
ATOM 917 N N . GLY A 1 118 ? -8.111 -6.674 8.591 1.00 77.81 118 GLY A N 1
ATOM 918 C CA . GLY A 1 118 ? -7.250 -5.689 7.935 1.00 77.81 118 GLY A CA 1
ATOM 919 C C . GLY A 1 118 ? -7.835 -4.276 7.853 1.00 77.81 118 GLY A C 1
ATOM 920 O O . GLY A 1 118 ? -7.174 -3.385 7.320 1.00 77.81 118 GLY A O 1
ATOM 921 N N . HIS A 1 119 ? -9.034 -4.030 8.395 1.00 83.38 119 HIS A N 1
ATOM 922 C CA . HIS A 1 119 ? -9.561 -2.669 8.517 1.00 83.38 119 HIS A CA 1
ATOM 923 C C . HIS A 1 119 ? -8.811 -1.881 9.590 1.00 83.38 119 HIS A C 1
ATOM 925 O O . HIS A 1 119 ? -8.495 -2.411 10.660 1.00 83.38 119 HIS A O 1
ATOM 931 N N . VAL A 1 120 ? -8.577 -0.601 9.299 1.00 87.56 120 VAL A N 1
ATOM 932 C CA . VAL A 1 120 ? -7.890 0.350 10.172 1.00 87.56 120 VAL A CA 1
ATOM 933 C C . VAL A 1 120 ? -8.832 1.506 10.485 1.00 87.56 120 VAL A C 1
ATOM 935 O O . VAL A 1 120 ? -9.333 2.161 9.573 1.00 87.56 120 VAL A O 1
ATOM 938 N N . TYR A 1 121 ? -9.019 1.782 11.771 1.00 93.00 121 TYR A N 1
ATOM 939 C CA . TYR A 1 121 ? -9.806 2.899 12.282 1.00 93.00 121 TYR A CA 1
ATOM 940 C C . TYR A 1 121 ? -8.874 3.882 12.984 1.00 93.00 121 TYR A C 1
ATOM 942 O O . TYR A 1 121 ? -8.037 3.474 13.791 1.00 93.00 121 TYR A O 1
ATOM 950 N N . LYS A 1 122 ? -8.998 5.170 12.659 1.00 93.88 122 LYS A N 1
ATOM 951 C CA . LYS A 1 122 ? -8.176 6.246 13.219 1.00 93.88 122 LYS A CA 1
ATOM 952 C C . LYS A 1 122 ? -9.088 7.251 13.911 1.00 93.88 122 LYS A C 1
ATOM 954 O O . LYS A 1 122 ? -9.937 7.855 13.258 1.00 93.88 122 LYS A O 1
ATOM 959 N N . TYR A 1 123 ? -8.915 7.374 15.220 1.00 96.88 123 TYR A N 1
ATOM 960 C CA . TYR A 1 123 ? -9.653 8.299 16.069 1.00 96.88 123 TYR A CA 1
ATOM 961 C C . TYR A 1 123 ? -8.672 9.287 16.687 1.00 96.88 123 TYR A C 1
ATOM 963 O O . TYR A 1 123 ? -7.710 8.857 17.315 1.00 96.88 123 TYR A O 1
ATOM 971 N N . ASP A 1 124 ? -8.925 10.577 16.538 1.00 95.81 124 ASP A N 1
ATOM 972 C CA . ASP A 1 124 ? -8.071 11.671 16.996 1.00 95.81 124 ASP A CA 1
ATOM 973 C C . ASP A 1 124 ? -8.840 12.571 17.978 1.00 95.81 124 ASP A C 1
ATOM 975 O O . ASP A 1 124 ? -10.069 12.537 18.025 1.00 95.81 124 ASP A O 1
ATOM 979 N N . GLY A 1 125 ? -8.131 13.408 18.738 1.00 96.00 125 GLY A N 1
ATOM 980 C CA . GLY A 1 125 ? -8.740 14.361 19.679 1.00 96.00 125 GLY A CA 1
ATOM 981 C C . GLY A 1 125 ? -8.599 13.979 21.153 1.00 96.00 125 GLY A C 1
ATOM 982 O O . GLY A 1 125 ? -9.175 14.641 22.014 1.00 96.00 125 GLY A O 1
ATOM 983 N N . PHE A 1 126 ? -7.840 12.927 21.466 1.00 96.88 126 PHE A N 1
ATOM 984 C CA . PHE A 1 126 ? -7.605 12.519 22.849 1.00 96.88 126 PHE A CA 1
ATOM 985 C C . PHE A 1 126 ? -6.615 13.447 23.553 1.00 96.88 126 PHE A C 1
ATOM 987 O O . PHE A 1 126 ? -5.681 13.990 22.947 1.00 96.88 126 PHE A O 1
ATOM 994 N N . LYS A 1 127 ? -6.793 13.583 24.866 1.00 94.81 127 LYS A N 1
ATOM 995 C CA . LYS A 1 127 ? -5.854 14.279 25.744 1.00 94.81 127 LYS A CA 1
ATOM 996 C C . LYS A 1 127 ? -4.758 13.316 26.179 1.00 94.81 127 LYS A C 1
ATOM 998 O O . LYS A 1 127 ? -4.964 12.112 26.262 1.00 94.81 127 LYS A O 1
ATOM 1003 N N . ASP A 1 128 ? -3.596 13.867 26.508 1.00 92.69 128 ASP A N 1
ATOM 1004 C CA . ASP A 1 128 ? -2.477 13.094 27.061 1.00 92.69 128 ASP A CA 1
ATOM 1005 C C . ASP A 1 128 ? -2.881 12.329 28.337 1.00 92.69 128 ASP A C 1
ATOM 1007 O O . ASP A 1 128 ? -2.600 11.145 28.484 1.00 92.69 128 ASP A O 1
ATOM 1011 N N . SER A 1 129 ? -3.685 12.974 29.191 1.00 94.50 129 SER A N 1
ATOM 1012 C CA . SER A 1 129 ? -4.243 12.389 30.417 1.00 94.50 129 SER A CA 1
ATOM 1013 C C . SER A 1 129 ? -5.152 11.176 30.196 1.00 94.50 129 SER A C 1
ATOM 1015 O O . SER A 1 129 ? -5.458 10.471 31.155 1.00 94.50 129 SER A O 1
ATOM 1017 N N . ASP A 1 130 ? -5.630 10.942 28.969 1.00 95.38 130 ASP A N 1
ATOM 1018 C CA . ASP A 1 130 ? -6.525 9.821 28.679 1.00 95.38 130 ASP A CA 1
ATOM 1019 C C . ASP A 1 130 ? -5.751 8.498 28.526 1.00 95.38 130 ASP A C 1
ATOM 1021 O O . ASP A 1 130 ? -6.334 7.431 28.741 1.00 95.38 130 ASP A O 1
ATOM 1025 N N . LEU A 1 131 ? -4.447 8.552 28.212 1.00 95.06 131 LEU A N 1
ATOM 1026 C CA . LEU A 1 131 ? -3.609 7.395 27.879 1.00 95.06 131 LEU A CA 1
ATOM 1027 C C . LEU A 1 131 ? -3.682 6.284 28.934 1.00 95.06 131 LEU A C 1
ATOM 1029 O O . LEU A 1 131 ? -4.055 5.157 28.604 1.00 95.06 131 LEU A O 1
ATOM 1033 N N . ASP A 1 132 ? -3.395 6.599 30.199 1.00 95.75 132 ASP A N 1
ATOM 1034 C CA . ASP A 1 132 ? -3.336 5.606 31.282 1.00 95.75 132 ASP A CA 1
ATOM 1035 C C . ASP A 1 132 ? -4.674 4.882 31.473 1.00 95.75 132 ASP A C 1
ATOM 1037 O O . ASP A 1 132 ? -4.730 3.656 31.635 1.00 95.75 132 ASP A O 1
ATOM 1041 N N . SER A 1 133 ? -5.775 5.636 31.412 1.00 95.50 133 SER A N 1
ATOM 1042 C CA . SER A 1 133 ? -7.124 5.092 31.578 1.00 95.50 133 SER A CA 1
ATOM 1043 C C . SER A 1 133 ? -7.501 4.149 30.431 1.00 95.50 133 SER A C 1
ATOM 1045 O O . SER A 1 133 ? -8.030 3.059 30.666 1.00 95.50 133 SER A O 1
ATOM 1047 N N . ILE A 1 134 ? -7.160 4.519 29.192 1.00 96.81 134 ILE A N 1
ATOM 1048 C CA . ILE A 1 134 ? -7.450 3.721 28.001 1.00 96.81 134 ILE A CA 1
ATOM 1049 C C . ILE A 1 134 ? -6.554 2.482 27.961 1.00 96.81 134 ILE A C 1
ATOM 1051 O O . ILE A 1 134 ? -7.057 1.383 27.732 1.00 96.81 134 ILE A O 1
ATOM 1055 N N . ALA A 1 135 ? -5.253 2.624 28.225 1.00 96.56 135 ALA A N 1
ATOM 1056 C CA . ALA A 1 135 ? -4.308 1.510 28.256 1.00 96.56 135 ALA A CA 1
ATOM 1057 C C . ALA A 1 135 ? -4.720 0.458 29.297 1.00 96.56 135 ALA A C 1
ATOM 1059 O O . ALA A 1 135 ? -4.761 -0.740 28.997 1.00 96.56 135 ALA A O 1
ATOM 1060 N N . THR A 1 136 ? -5.115 0.902 30.496 1.00 95.81 136 THR A N 1
ATOM 1061 C CA . THR A 1 136 ? -5.620 0.016 31.556 1.00 95.81 136 THR A CA 1
ATOM 1062 C C . THR A 1 136 ? -6.903 -0.693 31.117 1.00 95.81 136 THR A C 1
ATOM 1064 O O . THR A 1 136 ? -7.024 -1.912 31.276 1.00 95.81 136 THR A O 1
ATOM 1067 N N . PHE A 1 137 ? -7.836 0.031 30.490 1.00 96.62 137 PHE A N 1
ATOM 1068 C CA . PHE A 1 137 ? -9.085 -0.540 29.987 1.00 96.62 137 PHE A CA 1
ATOM 1069 C C . PHE A 1 137 ? -8.858 -1.571 28.871 1.00 96.62 137 PHE A C 1
ATOM 1071 O O . PHE A 1 137 ? -9.456 -2.649 28.905 1.00 96.62 137 PHE A O 1
ATOM 1078 N N . PHE A 1 138 ? -7.986 -1.278 27.903 1.00 96.50 138 PHE A N 1
ATOM 1079 C CA . PHE A 1 138 ? -7.665 -2.164 26.779 1.00 96.50 138 PHE A CA 1
ATOM 1080 C C . PHE A 1 138 ? -6.978 -3.442 27.264 1.00 96.50 138 PHE A C 1
ATOM 1082 O O . PHE A 1 138 ? -7.367 -4.548 26.877 1.00 96.50 138 PHE A O 1
ATOM 1089 N N . LYS A 1 139 ? -6.025 -3.317 28.192 1.00 94.88 139 LYS A N 1
ATOM 1090 C CA . LYS A 1 139 ? -5.334 -4.466 28.784 1.00 94.88 139 LYS A CA 1
ATOM 1091 C C . LYS A 1 139 ? -6.290 -5.367 29.565 1.00 94.88 139 LYS A C 1
ATOM 1093 O O . LYS A 1 139 ? -6.241 -6.587 29.410 1.00 94.88 139 LYS A O 1
ATOM 1098 N N . ALA A 1 140 ? -7.169 -4.781 30.378 1.00 94.44 140 ALA A N 1
ATOM 1099 C CA . ALA A 1 140 ? -8.099 -5.535 31.215 1.00 94.44 140 ALA A CA 1
ATOM 1100 C C . ALA A 1 140 ? -9.221 -6.209 30.412 1.00 94.44 140 ALA A C 1
ATOM 1102 O O . ALA A 1 140 ? -9.556 -7.362 30.684 1.00 94.44 140 ALA A O 1
ATOM 1103 N N . ASN A 1 141 ? -9.802 -5.507 29.435 1.00 95.00 141 ASN A N 1
ATOM 1104 C CA . ASN A 1 141 ? -11.018 -5.960 28.757 1.00 95.00 141 ASN A CA 1
ATOM 1105 C C . ASN A 1 141 ? -10.752 -6.585 27.385 1.00 95.00 141 ASN A C 1
ATOM 1107 O O . ASN A 1 141 ? -11.448 -7.523 27.005 1.00 95.00 141 ASN A O 1
ATOM 1111 N N . TYR A 1 142 ? -9.768 -6.084 26.633 1.00 95.00 142 TYR A N 1
ATOM 1112 C CA . TYR A 1 142 ? -9.518 -6.506 25.246 1.00 95.00 142 TYR A CA 1
ATOM 1113 C C . TYR A 1 142 ? -8.328 -7.453 25.130 1.00 95.00 142 TYR A C 1
ATOM 1115 O O . TYR A 1 142 ? -8.188 -8.138 24.123 1.00 95.00 142 TYR A O 1
ATOM 1123 N N . LYS A 1 143 ? -7.480 -7.513 26.167 1.00 93.56 143 LYS A N 1
ATOM 1124 C CA . LYS A 1 143 ? -6.192 -8.223 26.151 1.00 93.56 143 LYS A CA 1
ATOM 1125 C C . LYS A 1 143 ? -5.272 -7.755 25.018 1.00 93.56 143 LYS A C 1
ATOM 1127 O O . LYS A 1 143 ? -4.435 -8.514 24.540 1.00 93.56 143 LYS A O 1
ATOM 1132 N N . VAL A 1 144 ? -5.431 -6.494 24.621 1.00 93.81 144 VAL A N 1
ATOM 1133 C CA . VAL A 1 144 ? -4.599 -5.802 23.636 1.00 93.81 144 VAL A CA 1
ATOM 1134 C C . VAL A 1 144 ? -3.809 -4.732 24.374 1.00 93.81 144 VAL A C 1
ATOM 1136 O O . VAL A 1 144 ? -4.368 -3.983 25.175 1.00 93.81 144 VAL A O 1
ATOM 1139 N N . GLU A 1 145 ? -2.508 -4.673 24.121 1.00 95.00 145 GLU A N 1
ATOM 1140 C CA . GLU A 1 145 ? -1.650 -3.609 24.630 1.00 95.00 145 GLU A CA 1
ATOM 1141 C C . GLU A 1 145 ? -1.775 -2.371 23.738 1.00 95.00 145 GLU A C 1
ATOM 1143 O O . GLU A 1 145 ? -1.750 -2.474 22.510 1.00 95.00 145 GLU A O 1
ATOM 1148 N N . LEU A 1 146 ? -1.940 -1.202 24.358 1.00 96.06 146 LEU A N 1
ATOM 1149 C CA . LEU A 1 146 ? -1.947 0.071 23.651 1.00 96.06 146 LEU A CA 1
ATOM 1150 C C . LEU A 1 146 ? -0.497 0.530 23.481 1.00 96.06 146 LEU A C 1
ATOM 1152 O O . LEU A 1 146 ? 0.105 1.053 24.412 1.00 96.06 146 LEU A O 1
ATOM 1156 N N . VAL A 1 147 ? 0.068 0.288 22.300 1.00 94.56 147 VAL A N 1
ATOM 1157 C CA . VAL A 1 147 ? 1.487 0.553 22.034 1.00 94.56 147 VAL A CA 1
ATOM 1158 C C . VAL A 1 147 ? 1.674 2.004 21.612 1.00 94.56 147 VAL A C 1
ATOM 1160 O O . VAL A 1 147 ? 1.117 2.430 20.597 1.00 94.56 147 VAL A O 1
ATOM 1163 N N . GLU A 1 148 ? 2.484 2.757 22.350 1.00 92.94 148 GLU A N 1
ATOM 1164 C CA . GLU A 1 148 ? 2.923 4.082 21.917 1.00 92.94 148 GLU A CA 1
ATOM 1165 C C . GLU A 1 148 ? 3.803 3.968 20.673 1.00 92.94 148 GLU A C 1
ATOM 1167 O O . GLU A 1 148 ? 4.785 3.222 20.634 1.00 92.94 148 GLU A O 1
ATOM 1172 N N . LYS A 1 149 ? 3.424 4.690 19.620 1.00 87.38 149 LYS A N 1
ATOM 1173 C CA . LYS A 1 149 ? 4.156 4.709 18.362 1.00 87.38 149 LYS A CA 1
ATOM 1174 C C . LYS A 1 149 ? 4.236 6.125 17.822 1.00 87.38 149 LYS A C 1
ATOM 1176 O O . LYS A 1 149 ? 3.285 6.640 17.230 1.00 87.38 149 LYS A O 1
ATOM 1181 N N . ASP A 1 150 ? 5.414 6.711 17.969 1.00 82.44 150 ASP A N 1
ATOM 1182 C CA . ASP A 1 150 ? 5.716 8.010 17.392 1.00 82.44 150 ASP A CA 1
ATOM 1183 C C . ASP A 1 150 ? 5.940 7.932 15.879 1.00 82.44 150 ASP A C 1
ATOM 1185 O O . ASP A 1 150 ? 6.473 6.961 15.331 1.00 82.44 150 ASP A O 1
ATOM 1189 N N . MET A 1 151 ? 5.523 9.001 15.204 1.00 83.88 151 MET A N 1
ATOM 1190 C CA . MET A 1 151 ? 5.766 9.215 13.782 1.00 83.88 151 MET A CA 1
ATOM 1191 C C . MET A 1 151 ? 7.100 9.943 13.584 1.00 83.88 151 MET A C 1
ATOM 1193 O O . MET A 1 151 ? 7.538 10.731 14.425 1.00 83.88 151 MET A O 1
ATOM 1197 N N . CYS A 1 152 ? 7.751 9.726 12.443 1.00 82.81 152 CYS A N 1
ATOM 1198 C CA . CYS A 1 152 ? 8.984 10.426 12.114 1.00 82.81 152 CYS A CA 1
ATOM 1199 C C . CYS A 1 152 ? 8.707 11.900 11.787 1.00 82.81 152 CYS A C 1
ATOM 1201 O O . CYS A 1 152 ? 8.118 12.223 10.759 1.00 82.81 152 CYS A O 1
ATOM 1203 N N . VAL A 1 153 ? 9.200 12.803 12.637 1.00 84.62 153 VAL A N 1
ATOM 1204 C CA . VAL A 1 153 ? 9.036 14.265 12.501 1.00 84.62 153 VAL A CA 1
ATOM 1205 C C . VAL A 1 153 ? 10.286 14.976 11.965 1.00 84.62 153 VAL A C 1
ATOM 1207 O O . VAL A 1 153 ? 10.406 16.193 12.061 1.00 84.62 153 VAL A O 1
ATOM 1210 N N . LYS A 1 154 ? 11.244 14.235 11.390 1.00 78.25 154 LYS A N 1
ATOM 1211 C CA . LYS A 1 154 ? 12.514 14.803 10.891 1.00 78.25 154 LYS A CA 1
ATOM 1212 C C . LYS A 1 154 ? 12.356 15.674 9.637 1.00 78.25 154 LYS A C 1
ATOM 1214 O O . LYS A 1 154 ? 13.283 16.398 9.287 1.00 78.25 154 LYS A O 1
ATOM 1219 N N . GLY A 1 155 ? 11.226 15.566 8.934 1.00 71.12 155 GLY A N 1
ATOM 1220 C CA . GLY A 1 155 ? 10.985 16.273 7.670 1.00 71.12 155 GLY A CA 1
ATOM 1221 C C . GLY A 1 155 ? 11.827 15.763 6.494 1.00 71.12 155 GLY A C 1
ATOM 1222 O O . GLY A 1 155 ? 11.935 16.438 5.476 1.00 71.12 155 GLY A O 1
ATOM 1223 N N . TRP A 1 156 ? 12.451 14.590 6.627 1.00 73.88 156 TRP A N 1
ATOM 1224 C CA . TRP A 1 156 ? 13.231 13.978 5.555 1.00 73.88 156 TRP A CA 1
ATOM 1225 C C . TRP A 1 156 ? 12.307 13.305 4.545 1.00 73.88 156 TRP A C 1
ATOM 1227 O O . TRP A 1 156 ? 11.355 12.622 4.914 1.00 73.88 156 TRP A O 1
ATOM 1237 N N . ASN A 1 157 ? 12.622 13.472 3.265 1.00 66.88 157 ASN A N 1
ATOM 1238 C CA . ASN A 1 157 ? 11.849 12.936 2.146 1.00 66.88 157 ASN A CA 1
ATOM 1239 C C . ASN A 1 157 ? 12.502 11.701 1.497 1.00 66.88 157 ASN A C 1
ATOM 1241 O O . ASN A 1 157 ? 12.072 11.272 0.429 1.00 66.88 157 ASN A O 1
ATOM 1245 N N . TRP A 1 158 ? 13.541 11.139 2.120 1.00 67.56 158 TRP A N 1
ATOM 1246 C CA . TRP A 1 158 ? 14.165 9.879 1.719 1.00 67.56 158 TRP A CA 1
ATOM 1247 C C . TRP A 1 158 ? 13.885 8.804 2.767 1.00 67.56 158 TRP A C 1
ATOM 1249 O O . TRP A 1 158 ? 13.964 9.050 3.971 1.00 67.56 158 TRP A O 1
ATOM 1259 N N . GLY A 1 159 ? 13.553 7.605 2.303 1.00 72.12 159 GLY A N 1
ATOM 1260 C CA . GLY A 1 159 ? 13.049 6.542 3.159 1.00 72.12 159 GLY A CA 1
ATOM 1261 C C . GLY A 1 159 ? 12.704 5.289 2.369 1.00 72.12 159 GLY A C 1
ATOM 1262 O O . GLY A 1 159 ? 13.027 5.173 1.188 1.00 72.12 159 GLY A O 1
ATOM 1263 N N . THR A 1 160 ? 12.061 4.338 3.036 1.00 74.19 160 THR A N 1
ATOM 1264 C CA . THR A 1 160 ? 11.643 3.063 2.446 1.00 74.19 160 THR A CA 1
ATOM 1265 C C . THR A 1 160 ? 10.126 2.961 2.448 1.00 74.19 160 THR A C 1
ATOM 1267 O O . THR A 1 160 ? 9.497 3.065 3.498 1.00 74.19 160 THR A O 1
ATOM 1270 N N . ALA A 1 161 ? 9.537 2.718 1.279 1.00 71.12 161 ALA A N 1
ATOM 1271 C CA . ALA A 1 161 ? 8.135 2.341 1.165 1.00 71.12 161 ALA A CA 1
ATOM 1272 C C . ALA A 1 161 ? 7.965 0.861 1.552 1.00 71.12 161 ALA A C 1
ATOM 1274 O O .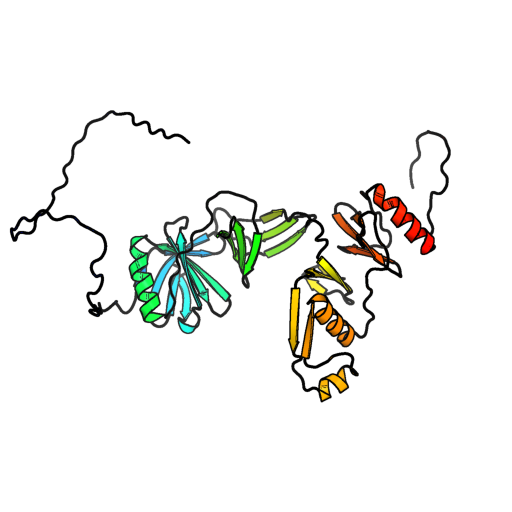 ALA A 1 161 ? 8.597 -0.009 0.956 1.00 71.12 161 ALA A O 1
ATOM 1275 N N . LYS A 1 162 ? 7.121 0.568 2.542 1.00 76.38 162 LYS A N 1
ATOM 1276 C CA . LYS A 1 162 ? 6.808 -0.785 3.017 1.00 76.38 162 LYS A CA 1
ATOM 1277 C C . LYS A 1 162 ? 5.309 -1.032 2.959 1.00 76.38 162 LYS A C 1
ATOM 1279 O O . LYS A 1 162 ? 4.520 -0.148 3.278 1.00 76.38 162 LYS A O 1
ATOM 1284 N N . PHE A 1 163 ? 4.915 -2.251 2.615 1.00 69.56 163 PHE A N 1
ATOM 1285 C CA . PHE A 1 163 ? 3.515 -2.662 2.630 1.00 69.56 163 PHE A CA 1
ATOM 1286 C C . PHE A 1 163 ? 3.248 -3.567 3.832 1.00 69.56 163 PHE A C 1
ATOM 1288 O O . PHE A 1 163 ? 3.957 -4.546 4.049 1.00 69.56 163 PHE A O 1
ATOM 1295 N N . ALA A 1 164 ? 2.211 -3.243 4.601 1.00 69.06 164 ALA A N 1
ATOM 1296 C CA . ALA A 1 164 ? 1.699 -4.057 5.696 1.00 69.06 164 ALA A CA 1
ATOM 1297 C C . ALA A 1 164 ? 0.205 -4.313 5.455 1.00 69.06 164 ALA A C 1
ATOM 1299 O O . ALA A 1 164 ? -0.652 -3.520 5.847 1.00 69.06 164 ALA A O 1
ATOM 1300 N N . GLY A 1 165 ? -0.111 -5.398 4.740 1.00 73.00 165 GLY A N 1
ATOM 1301 C CA . GLY A 1 165 ? -1.475 -5.661 4.275 1.00 73.00 165 GLY A CA 1
ATOM 1302 C C . GLY A 1 165 ? -1.982 -4.531 3.359 1.00 73.00 165 GLY A C 1
ATOM 1303 O O . GLY A 1 165 ? -1.270 -4.155 2.427 1.00 73.00 165 GLY A O 1
ATOM 1304 N N . PRO A 1 166 ? -3.178 -3.957 3.600 1.00 75.81 166 PRO A N 1
ATOM 1305 C CA . PRO A 1 166 ? -3.736 -2.869 2.794 1.00 75.81 166 PRO A CA 1
ATOM 1306 C C . PRO A 1 166 ? -3.212 -1.474 3.194 1.00 75.81 166 PRO A C 1
ATOM 1308 O O . PRO A 1 166 ? -3.898 -0.473 2.977 1.00 75.81 166 PRO A O 1
ATOM 1311 N N . LEU A 1 167 ? -2.024 -1.384 3.796 1.00 74.50 167 LEU A N 1
ATOM 1312 C CA . LEU A 1 167 ? -1.414 -0.136 4.252 1.00 74.50 167 LEU A CA 1
ATOM 1313 C C . LEU A 1 167 ? -0.021 0.034 3.637 1.00 74.50 167 LEU A C 1
ATOM 1315 O O . LEU A 1 167 ? 0.845 -0.822 3.811 1.00 74.50 167 LEU A O 1
ATOM 1319 N N . LEU A 1 168 ? 0.202 1.156 2.958 1.00 80.56 168 LEU A N 1
ATOM 1320 C CA . LEU A 1 168 ? 1.528 1.622 2.562 1.00 80.56 168 LEU A CA 1
ATOM 1321 C C . LEU A 1 168 ? 2.101 2.497 3.684 1.00 80.56 168 LEU A C 1
ATOM 1323 O O . LEU A 1 168 ? 1.485 3.489 4.052 1.00 80.56 168 LEU A O 1
ATOM 1327 N N . SER A 1 169 ? 3.277 2.163 4.203 1.00 85.31 169 SER A N 1
ATOM 1328 C CA . SER A 1 169 ? 4.054 2.989 5.135 1.00 85.31 169 SER A CA 1
ATOM 1329 C C . SER A 1 169 ? 5.276 3.548 4.422 1.00 85.31 169 SER A C 1
ATOM 1331 O O . SER A 1 169 ? 5.953 2.813 3.705 1.00 85.31 169 SER A O 1
ATOM 1333 N N . PHE A 1 170 ? 5.581 4.827 4.617 1.00 83.25 170 PHE A N 1
ATOM 1334 C CA . PHE A 1 170 ? 6.864 5.394 4.215 1.00 83.25 170 PHE A CA 1
ATOM 1335 C C . PHE A 1 170 ? 7.717 5.624 5.459 1.00 83.25 170 PHE A C 1
ATOM 1337 O O . PHE A 1 170 ? 7.432 6.517 6.257 1.00 83.25 170 PHE A O 1
ATOM 1344 N N . ASP A 1 171 ? 8.753 4.808 5.631 1.00 82.88 171 ASP A N 1
ATOM 1345 C CA . ASP A 1 171 ? 9.593 4.800 6.825 1.00 82.88 171 ASP A CA 1
ATOM 1346 C C . ASP A 1 171 ? 10.863 5.629 6.614 1.00 82.88 171 ASP A C 1
ATOM 1348 O O . ASP A 1 171 ? 11.601 5.439 5.645 1.00 82.88 171 ASP A O 1
ATOM 1352 N N . VAL A 1 172 ? 11.170 6.492 7.579 1.00 78.00 172 VAL A N 1
ATOM 1353 C CA . VAL A 1 172 ? 12.385 7.309 7.638 1.00 78.00 172 VAL A CA 1
ATOM 1354 C C . VAL A 1 172 ? 13.141 6.937 8.910 1.00 78.00 172 VAL A C 1
ATOM 1356 O O . VAL A 1 172 ? 12.654 7.175 10.014 1.00 78.00 172 VAL A O 1
ATOM 1359 N N . SER A 1 173 ? 14.347 6.377 8.768 1.00 78.88 173 SER A N 1
ATOM 1360 C CA . SER A 1 173 ? 15.132 5.849 9.902 1.00 78.88 173 SER A CA 1
ATOM 1361 C C . SER A 1 173 ? 14.339 4.841 10.755 1.00 78.88 173 SER A C 1
ATOM 1363 O O . SER A 1 173 ? 14.308 4.970 11.973 1.00 78.88 173 SER A O 1
ATOM 1365 N N . GLU A 1 174 ? 13.661 3.883 10.110 1.00 78.56 174 GLU A N 1
ATOM 1366 C CA . GLU A 1 174 ? 12.855 2.820 10.752 1.00 78.56 174 GLU A CA 1
ATOM 1367 C C . GLU A 1 174 ? 11.579 3.285 11.478 1.00 78.56 174 GLU A C 1
ATOM 1369 O O . GLU A 1 174 ? 10.810 2.459 11.962 1.00 78.56 174 GLU A O 1
ATOM 1374 N N . SER A 1 175 ? 11.300 4.590 11.507 1.00 83.00 175 SER A N 1
ATOM 1375 C CA . SER A 1 175 ? 10.040 5.141 12.012 1.00 83.00 175 SER A CA 1
ATOM 1376 C C . SER A 1 175 ? 9.129 5.558 10.854 1.00 83.00 175 SER A C 1
ATOM 1378 O O . SER A 1 175 ? 9.609 6.195 9.912 1.00 83.00 175 SER A O 1
ATOM 1380 N N . PRO A 1 176 ? 7.820 5.256 10.896 1.00 86.38 176 PRO A N 1
ATOM 1381 C CA . PRO A 1 176 ? 6.894 5.673 9.847 1.00 86.38 176 PRO A CA 1
ATOM 1382 C C . PRO A 1 176 ? 6.781 7.200 9.826 1.00 86.38 176 PRO A C 1
ATOM 1384 O O . PRO A 1 176 ? 6.457 7.817 10.837 1.00 86.38 176 PRO A O 1
ATOM 1387 N N . ALA A 1 177 ? 7.048 7.827 8.683 1.00 85.38 177 ALA A N 1
ATOM 1388 C CA . ALA A 1 177 ? 6.802 9.253 8.474 1.00 85.38 177 ALA A CA 1
ATOM 1389 C C . ALA A 1 177 ? 5.334 9.506 8.121 1.00 85.38 177 ALA A C 1
ATOM 1391 O O . ALA A 1 177 ? 4.717 10.435 8.635 1.00 85.38 177 ALA A O 1
ATOM 1392 N N . PHE A 1 178 ? 4.755 8.646 7.285 1.00 86.94 178 PHE A N 1
ATOM 1393 C CA . PHE A 1 178 ? 3.327 8.648 7.00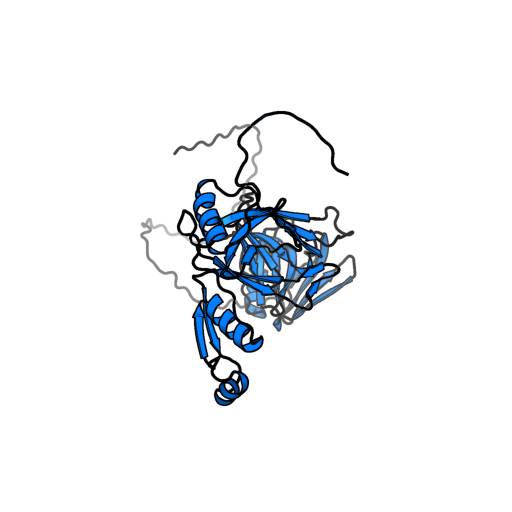1 1.00 86.94 178 PHE A CA 1
ATOM 1394 C C . PHE A 1 178 ? 2.852 7.265 6.561 1.00 86.94 178 PHE A C 1
ATOM 1396 O O . PHE A 1 178 ? 3.634 6.421 6.121 1.00 86.94 178 PHE A O 1
ATOM 1403 N N . GLU A 1 179 ? 1.543 7.058 6.660 1.00 86.75 179 GLU A N 1
ATOM 1404 C CA . GLU A 1 179 ? 0.884 5.821 6.268 1.00 86.75 179 GLU A CA 1
ATOM 1405 C C . GLU A 1 179 ? -0.335 6.134 5.396 1.00 86.75 179 GLU A C 1
ATOM 1407 O O . GLU A 1 179 ? -1.137 7.016 5.709 1.00 86.75 179 GLU A O 1
ATOM 1412 N N . ILE A 1 180 ? -0.497 5.376 4.318 1.00 83.06 180 ILE A N 1
ATOM 1413 C CA . ILE A 1 180 ? -1.545 5.541 3.319 1.00 83.06 180 ILE A CA 1
ATOM 1414 C C . ILE A 1 180 ? -2.328 4.232 3.211 1.00 83.06 180 ILE A C 1
ATOM 1416 O O . ILE A 1 180 ? -1.798 3.233 2.717 1.00 83.06 180 ILE A O 1
ATOM 1420 N N . PRO A 1 181 ? -3.599 4.204 3.648 1.00 82.50 181 PRO A N 1
ATOM 1421 C CA . PRO A 1 181 ? -4.485 3.085 3.362 1.00 82.50 181 PRO A CA 1
ATOM 1422 C C . PRO A 1 181 ? -4.682 2.944 1.853 1.00 82.50 181 PRO A C 1
ATOM 1424 O O . PRO A 1 181 ? -5.040 3.912 1.180 1.00 82.50 181 PRO A O 1
ATOM 1427 N N . LEU A 1 182 ? -4.506 1.738 1.315 1.00 79.81 182 LEU A N 1
ATOM 1428 C CA . LEU A 1 182 ? -4.672 1.485 -0.119 1.00 79.81 182 LEU A CA 1
ATOM 1429 C C . LEU A 1 182 ? -6.116 1.717 -0.587 1.00 79.81 182 LEU A C 1
ATOM 1431 O O . LEU A 1 182 ? -6.329 2.058 -1.741 1.00 79.81 182 LEU A O 1
ATOM 1435 N N . SER A 1 183 ? -7.103 1.643 0.312 1.00 81.50 183 SER A N 1
ATOM 1436 C CA . SER A 1 183 ? -8.499 2.027 0.044 1.00 81.50 183 SER A CA 1
ATOM 1437 C C . SER A 1 183 ? -8.700 3.517 -0.268 1.00 81.50 183 SER A C 1
ATOM 1439 O O . SER A 1 183 ? -9.775 3.920 -0.718 1.00 81.50 183 SER A O 1
ATOM 1441 N N . ASN A 1 184 ? -7.706 4.359 0.029 1.00 82.88 184 ASN A N 1
ATOM 1442 C CA . ASN A 1 184 ? -7.742 5.785 -0.289 1.00 82.88 184 ASN A CA 1
ATOM 1443 C C . ASN A 1 184 ? -7.181 6.065 -1.690 1.00 82.88 184 ASN A C 1
ATOM 1445 O O . ASN A 1 184 ? -7.492 7.111 -2.260 1.00 82.88 184 ASN A O 1
ATOM 1449 N N . VAL A 1 185 ? -6.390 5.138 -2.237 1.00 80.75 185 VAL A N 1
ATOM 1450 C CA . VAL A 1 185 ? -5.768 5.239 -3.558 1.00 80.75 185 VAL A CA 1
ATOM 1451 C C . VAL A 1 185 ? -6.792 4.837 -4.618 1.00 80.75 185 VAL A C 1
ATOM 1453 O O . VAL A 1 185 ? -7.337 3.736 -4.574 1.00 80.75 185 VAL A O 1
ATOM 1456 N N . SER A 1 186 ? -7.057 5.730 -5.569 1.00 82.56 186 SER A N 1
ATOM 1457 C CA . SER A 1 186 ? -7.970 5.490 -6.691 1.00 82.56 186 SER A CA 1
ATOM 1458 C C . SER A 1 186 ? -7.257 4.804 -7.852 1.00 82.56 186 SER A C 1
ATOM 1460 O O . SER A 1 186 ? -7.783 3.867 -8.456 1.00 82.56 186 SER A O 1
ATOM 1462 N N . GLN A 1 187 ? -6.041 5.256 -8.146 1.00 75.50 187 GLN A N 1
ATOM 1463 C CA . GLN A 1 187 ? -5.214 4.758 -9.228 1.00 75.50 187 GLN A CA 1
ATOM 1464 C C . GLN A 1 187 ? -3.742 4.808 -8.815 1.00 75.50 187 GLN A C 1
ATOM 1466 O O . GLN A 1 187 ? -3.302 5.679 -8.071 1.00 75.50 187 GLN A O 1
ATOM 1471 N N . CYS A 1 188 ? -2.967 3.847 -9.307 1.00 71.44 188 CYS A N 1
ATOM 1472 C CA . CYS A 1 188 ? -1.519 3.836 -9.172 1.00 71.44 188 CYS A CA 1
ATOM 1473 C C . CYS A 1 188 ? -0.914 3.727 -10.571 1.00 71.44 188 CYS A C 1
ATOM 1475 O O . CYS A 1 188 ? -1.245 2.807 -11.322 1.00 71.44 188 CYS A O 1
ATOM 1477 N N . ALA A 1 189 ? -0.053 4.678 -10.923 1.00 62.69 189 ALA A N 1
ATOM 1478 C CA . ALA A 1 189 ? 0.655 4.719 -12.191 1.00 62.69 189 ALA A CA 1
ATOM 1479 C C . ALA A 1 189 ? 2.165 4.675 -11.951 1.00 62.69 189 ALA A C 1
ATOM 1481 O O . ALA A 1 189 ? 2.699 5.338 -11.066 1.00 62.69 189 ALA A O 1
ATOM 1482 N N . THR A 1 190 ? 2.873 3.900 -12.765 1.00 61.00 190 THR A N 1
ATOM 1483 C CA . THR A 1 190 ? 4.334 3.798 -12.706 1.00 61.00 190 THR A CA 1
ATOM 1484 C C . THR A 1 190 ? 4.953 4.558 -13.874 1.00 61.00 190 THR A C 1
ATOM 1486 O O . THR A 1 190 ? 4.599 4.317 -15.031 1.00 61.00 190 THR A O 1
ATOM 1489 N N . GLY A 1 191 ? 5.886 5.455 -13.574 1.00 50.00 191 GLY A N 1
ATOM 1490 C CA . GLY A 1 191 ? 6.739 6.165 -14.522 1.00 50.00 191 GLY A CA 1
ATOM 1491 C C . GLY A 1 191 ? 8.194 5.694 -14.442 1.00 50.00 191 GLY A C 1
ATOM 1492 O O . GLY A 1 191 ? 8.536 4.762 -13.713 1.00 50.00 191 GLY A O 1
ATOM 1493 N N . LYS A 1 192 ? 9.088 6.340 -15.198 1.00 55.69 192 LYS A N 1
ATOM 1494 C CA . LYS A 1 192 ? 10.532 6.104 -15.061 1.00 55.69 192 LYS A CA 1
ATOM 1495 C C . LYS A 1 192 ? 10.985 6.630 -13.702 1.00 55.69 192 LYS A C 1
ATOM 1497 O O . LYS A 1 192 ? 10.990 7.839 -13.509 1.00 55.69 192 LYS A O 1
ATOM 1502 N N . ASN A 1 193 ? 11.416 5.730 -12.821 1.00 54.00 193 ASN A N 1
ATOM 1503 C CA . ASN A 1 193 ? 11.910 6.048 -11.477 1.00 54.00 193 ASN A CA 1
ATOM 1504 C C . ASN A 1 193 ? 10.879 6.785 -10.607 1.00 54.00 193 ASN A C 1
ATOM 1506 O O . ASN A 1 193 ? 11.226 7.503 -9.672 1.00 54.00 193 ASN A O 1
ATOM 1510 N N . GLU A 1 194 ? 9.599 6.649 -10.941 1.00 57.72 194 GLU A N 1
ATOM 1511 C CA . GLU A 1 194 ? 8.527 7.359 -10.266 1.00 57.72 194 GLU A CA 1
ATOM 1512 C C . GLU A 1 194 ? 7.331 6.432 -10.093 1.00 57.72 194 GLU A C 1
ATOM 1514 O O . GLU A 1 194 ? 6.935 5.720 -11.016 1.00 57.72 194 GLU A O 1
ATOM 1519 N N . VAL A 1 195 ? 6.732 6.456 -8.911 1.00 64.69 195 VAL A N 1
ATOM 1520 C CA . VAL A 1 195 ? 5.436 5.833 -8.645 1.00 64.69 195 VAL A CA 1
ATOM 1521 C C . VAL A 1 195 ? 4.484 6.939 -8.245 1.00 64.69 195 VAL A C 1
ATOM 1523 O O . VAL A 1 195 ? 4.723 7.660 -7.281 1.00 64.69 195 VAL A O 1
ATOM 1526 N N . THR A 1 196 ? 3.412 7.077 -9.009 1.00 68.50 196 THR A N 1
ATOM 1527 C CA . THR A 1 196 ? 2.364 8.067 -8.798 1.00 68.50 196 THR A CA 1
ATOM 1528 C C . THR A 1 196 ? 1.158 7.377 -8.183 1.00 68.50 196 THR A C 1
ATOM 1530 O O . THR A 1 196 ? 0.579 6.475 -8.787 1.00 68.50 196 THR A O 1
ATOM 1533 N N . LEU A 1 197 ? 0.788 7.794 -6.977 1.00 72.44 197 LEU A N 1
ATOM 1534 C CA . LEU A 1 197 ? -0.466 7.432 -6.333 1.00 72.44 197 LEU A CA 1
ATOM 1535 C C . LEU A 1 197 ? -1.454 8.573 -6.534 1.00 72.44 197 LEU A C 1
ATOM 1537 O O . LEU A 1 197 ? -1.206 9.688 -6.082 1.00 72.44 197 LEU A O 1
ATOM 1541 N N . GLU A 1 198 ? -2.571 8.279 -7.177 1.00 77.31 198 GLU A N 1
ATOM 1542 C CA . GLU A 1 198 ? -3.719 9.172 -7.273 1.00 77.31 198 GLU A CA 1
ATOM 1543 C C . GLU A 1 198 ? -4.744 8.756 -6.216 1.00 77.31 198 GLU A C 1
ATOM 1545 O O . GLU A 1 198 ? -4.960 7.566 -5.965 1.00 77.31 198 GLU A O 1
ATOM 1550 N N . PHE A 1 199 ? -5.370 9.732 -5.569 1.00 84.50 199 PHE A N 1
ATOM 1551 C CA . PHE A 1 199 ? -6.310 9.500 -4.477 1.00 84.50 199 PHE A CA 1
ATOM 1552 C C . PHE A 1 199 ? -7.746 9.731 -4.924 1.00 84.50 199 PHE A C 1
ATOM 1554 O O . PHE A 1 199 ? -8.033 10.495 -5.848 1.00 84.50 199 PHE A O 1
ATOM 1561 N N . HIS A 1 200 ? -8.681 9.063 -4.253 1.00 86.25 200 HIS A N 1
ATOM 1562 C CA . HIS A 1 200 ? -10.088 9.414 -4.388 1.00 86.25 200 HIS A CA 1
ATOM 1563 C C . HIS A 1 200 ? -10.313 10.854 -3.918 1.00 86.25 200 HIS A C 1
ATOM 1565 O O . HIS A 1 200 ? -9.888 11.212 -2.819 1.00 86.25 200 HIS A O 1
ATOM 1571 N N . GLN A 1 201 ? -11.031 11.646 -4.716 1.00 87.25 201 GLN A N 1
ATOM 1572 C CA . GLN A 1 201 ? -11.519 12.948 -4.270 1.00 87.25 201 GLN A CA 1
ATOM 1573 C C . GLN A 1 201 ? -12.434 12.784 -3.054 1.00 87.25 201 GLN A C 1
ATOM 1575 O O . GLN A 1 201 ? -13.168 11.798 -2.931 1.00 87.25 201 GLN A O 1
ATOM 1580 N N . ASN A 1 202 ? -12.344 13.754 -2.151 1.00 86.38 202 ASN A N 1
ATOM 1581 C CA . ASN A 1 202 ? -13.164 13.841 -0.959 1.00 86.38 202 ASN A CA 1
ATOM 1582 C C . ASN A 1 202 ? -13.703 15.267 -0.849 1.00 86.38 202 ASN A C 1
ATOM 1584 O O . ASN A 1 202 ? -13.006 16.149 -0.356 1.00 86.38 202 ASN A O 1
ATOM 1588 N N . ASP A 1 203 ? -14.930 15.474 -1.321 1.00 86.62 203 ASP A N 1
ATOM 1589 C CA . ASP A 1 203 ? -15.574 16.794 -1.341 1.00 86.62 203 ASP A CA 1
ATOM 1590 C C . ASP A 1 203 ? -15.864 17.333 0.073 1.00 86.62 203 ASP A C 1
ATOM 1592 O O . ASP A 1 203 ? -16.089 18.527 0.250 1.00 86.62 203 ASP A O 1
ATOM 1596 N N . ASP A 1 204 ? -15.828 16.465 1.092 1.00 83.50 204 ASP A N 1
ATOM 1597 C CA . ASP A 1 204 ? -15.971 16.832 2.505 1.00 83.50 204 ASP A CA 1
ATOM 1598 C C . ASP A 1 204 ? -14.646 17.282 3.160 1.00 83.50 204 ASP A C 1
ATOM 1600 O O . ASP A 1 204 ? -14.636 17.619 4.348 1.00 83.50 204 ASP A O 1
ATOM 1604 N N . ALA A 1 205 ? -13.514 17.249 2.447 1.00 85.44 205 ALA A N 1
ATOM 1605 C CA . ALA A 1 205 ? -12.226 17.726 2.952 1.00 85.44 205 ALA A CA 1
ATOM 1606 C C . ALA A 1 205 ? -11.913 19.126 2.405 1.00 85.44 205 ALA A C 1
ATOM 1608 O O . ALA A 1 205 ? -11.885 19.328 1.194 1.00 85.44 205 ALA A O 1
ATOM 1609 N N . GLU A 1 206 ? -11.609 20.086 3.288 1.00 81.44 206 GLU A N 1
ATOM 1610 C CA . GLU A 1 206 ? -11.218 21.446 2.873 1.00 81.44 206 GLU A CA 1
ATOM 1611 C C . GLU A 1 206 ? -9.938 21.447 2.025 1.00 81.44 206 GLU A C 1
ATOM 1613 O O . GLU A 1 206 ? -9.824 22.178 1.042 1.00 81.44 206 GLU A O 1
ATOM 1618 N N . VAL A 1 207 ? -8.976 20.601 2.402 1.00 83.06 207 VAL A N 1
ATOM 1619 C CA . VAL A 1 207 ? -7.742 20.358 1.656 1.00 83.06 207 VAL A CA 1
ATOM 1620 C C . VAL A 1 207 ? -7.647 18.866 1.383 1.00 83.06 207 VAL A C 1
ATOM 1622 O O . VAL A 1 207 ? -7.475 18.064 2.300 1.00 83.06 207 VAL A O 1
ATOM 1625 N N . ALA A 1 208 ? -7.742 18.491 0.111 1.00 83.62 208 ALA A N 1
ATOM 1626 C CA . ALA A 1 208 ? -7.712 17.099 -0.305 1.00 83.62 208 ALA A CA 1
ATOM 1627 C C . ALA A 1 208 ? -6.375 16.756 -0.977 1.00 83.62 208 ALA A C 1
ATOM 1629 O O . ALA A 1 208 ? -5.946 17.409 -1.931 1.00 83.62 208 ALA A O 1
ATOM 1630 N N . LEU A 1 209 ? -5.725 15.693 -0.498 1.00 81.75 209 LEU A N 1
ATOM 1631 C CA . LEU A 1 209 ? -4.556 15.123 -1.159 1.00 81.75 209 LEU A CA 1
ATOM 1632 C C . LEU A 1 209 ? -5.004 14.460 -2.464 1.00 81.75 209 LEU A C 1
ATOM 1634 O O . LEU A 1 209 ? -5.758 13.495 -2.424 1.00 81.75 209 LEU A O 1
ATOM 1638 N N . MET A 1 210 ? -4.558 14.984 -3.605 1.00 83.38 210 MET A N 1
ATOM 1639 C CA . MET A 1 210 ? -4.953 14.474 -4.927 1.00 83.38 210 MET A CA 1
ATOM 1640 C C . MET A 1 210 ? -3.974 13.444 -5.465 1.00 83.38 210 MET A C 1
ATOM 1642 O O . MET A 1 210 ? -4.375 12.435 -6.043 1.00 83.38 210 MET A O 1
ATOM 1646 N N . GLU A 1 211 ? -2.686 13.692 -5.258 1.00 84.44 211 GLU A N 1
ATOM 1647 C CA . GLU A 1 211 ? -1.628 12.926 -5.888 1.00 84.44 211 GLU A CA 1
ATOM 1648 C C . GLU A 1 211 ? -0.367 12.946 -5.022 1.00 84.44 211 GLU A C 1
ATOM 1650 O O . GLU A 1 211 ? -0.001 13.980 -4.460 1.00 84.44 211 GLU A O 1
ATOM 1655 N N . VAL A 1 212 ? 0.313 11.805 -4.931 1.00 76.19 212 VAL A N 1
ATOM 1656 C CA . VAL A 1 212 ? 1.654 11.681 -4.354 1.00 76.19 212 VAL A CA 1
ATOM 1657 C C . VAL A 1 212 ? 2.540 10.980 -5.366 1.00 76.19 212 VAL A C 1
ATOM 1659 O O . VAL A 1 212 ? 2.245 9.864 -5.787 1.00 76.19 212 VAL A O 1
ATOM 1662 N N . ARG A 1 213 ? 3.661 11.610 -5.717 1.00 75.81 213 ARG A N 1
ATOM 1663 C CA . ARG A 1 213 ? 4.709 10.988 -6.527 1.00 75.81 213 ARG A CA 1
ATOM 1664 C C . ARG A 1 213 ? 5.892 10.632 -5.653 1.00 75.81 213 ARG A C 1
ATOM 1666 O O . ARG A 1 213 ? 6.529 11.505 -5.069 1.00 75.81 213 ARG A O 1
ATOM 1673 N N . PHE A 1 214 ? 6.200 9.348 -5.594 1.00 63.75 214 PHE A N 1
ATOM 1674 C CA . PHE A 1 214 ? 7.452 8.860 -5.049 1.00 63.75 214 PHE A CA 1
ATOM 1675 C C . PHE A 1 214 ? 8.479 8.810 -6.157 1.00 63.75 214 PHE A C 1
ATOM 1677 O O . PHE A 1 214 ? 8.245 8.158 -7.171 1.00 63.75 214 PHE A O 1
ATOM 1684 N N . TYR A 1 215 ? 9.637 9.419 -5.930 1.00 59.62 215 TYR A N 1
ATOM 1685 C CA . TYR A 1 215 ? 10.824 9.018 -6.662 1.00 59.62 215 TYR A CA 1
ATOM 1686 C C . TYR A 1 215 ? 11.244 7.651 -6.130 1.00 59.62 215 TYR A C 1
ATOM 1688 O O . TYR A 1 215 ? 11.658 7.517 -4.979 1.00 59.62 215 TYR A O 1
ATOM 1696 N N . VAL A 1 216 ? 11.094 6.633 -6.962 1.00 59.78 216 VAL A N 1
ATOM 1697 C CA . VAL A 1 216 ? 11.698 5.331 -6.722 1.00 59.78 216 VAL A CA 1
ATOM 1698 C C . VAL A 1 216 ? 12.994 5.398 -7.497 1.00 59.78 216 VAL A C 1
ATOM 1700 O O . VAL A 1 216 ? 12.919 5.393 -8.727 1.00 59.78 216 VAL A O 1
ATOM 1703 N N . PRO A 1 217 ? 14.166 5.517 -6.838 1.00 48.31 217 PRO A N 1
ATOM 1704 C CA . PRO A 1 217 ? 15.426 5.476 -7.554 1.00 48.31 217 PRO A CA 1
ATOM 1705 C C . PRO A 1 217 ? 15.357 4.326 -8.551 1.00 48.31 217 PRO A C 1
ATOM 1707 O O . PRO A 1 217 ? 14.782 3.287 -8.197 1.00 48.31 217 PRO A O 1
ATOM 1710 N N . PRO A 1 218 ? 15.898 4.480 -9.777 1.00 48.44 218 PRO A N 1
ATOM 1711 C CA . PRO A 1 218 ? 16.211 3.282 -10.529 1.00 48.44 218 PRO A CA 1
ATOM 1712 C C . PRO A 1 218 ? 17.005 2.487 -9.514 1.00 48.44 218 PRO A C 1
ATOM 1714 O O . PRO A 1 218 ? 18.007 3.016 -9.015 1.00 48.44 218 PRO A O 1
ATOM 1717 N N . GLY A 1 219 ? 16.482 1.332 -9.080 1.00 44.16 219 GLY A N 1
ATOM 1718 C CA . GLY A 1 219 ? 17.272 0.473 -8.221 1.00 44.16 219 GLY A CA 1
ATOM 1719 C C . GLY A 1 219 ? 18.625 0.474 -8.900 1.00 44.16 219 GLY A C 1
ATOM 1720 O O . GLY A 1 219 ? 18.656 0.349 -10.133 1.00 44.16 219 GLY A O 1
ATOM 1721 N N . THR A 1 220 ? 19.701 0.796 -8.169 1.00 39.12 220 THR A N 1
ATOM 1722 C CA . THR A 1 220 ? 21.031 0.353 -8.594 1.00 39.12 220 THR A CA 1
ATOM 1723 C C . THR A 1 220 ? 20.753 -1.027 -9.109 1.00 39.12 220 THR A C 1
ATOM 1725 O O . THR A 1 220 ? 20.259 -1.796 -8.285 1.00 39.12 220 THR A O 1
ATOM 1728 N N . ALA A 1 221 ? 20.767 -1.207 -10.441 1.00 40.91 221 ALA A N 1
ATOM 1729 C CA . ALA A 1 221 ? 20.170 -2.371 -11.074 1.00 40.91 221 ALA A CA 1
ATOM 1730 C C . ALA A 1 221 ? 20.717 -3.504 -10.252 1.00 40.91 221 ALA A C 1
ATOM 1732 O O . ALA A 1 221 ? 21.943 -3.587 -10.183 1.00 40.91 221 ALA A O 1
ATOM 1733 N N . ASP A 1 222 ? 19.861 -4.127 -9.436 1.00 45.25 222 ASP A N 1
ATOM 1734 C CA . ASP A 1 222 ? 20.407 -4.873 -8.322 1.00 45.25 222 ASP A CA 1
ATOM 1735 C C . ASP A 1 222 ? 21.127 -5.980 -9.053 1.00 45.25 222 ASP A C 1
ATOM 1737 O O . ASP A 1 222 ? 20.498 -6.780 -9.749 1.00 45.25 222 ASP A O 1
ATOM 1741 N N . GLU A 1 223 ? 22.460 -5.953 -9.035 1.00 48.28 223 GLU A N 1
ATOM 1742 C CA . GLU A 1 223 ? 23.249 -6.985 -9.690 1.00 48.28 223 GLU A CA 1
ATOM 1743 C C . GLU A 1 223 ? 22.864 -8.348 -9.059 1.00 48.28 223 GLU A C 1
ATOM 1745 O O . GLU A 1 223 ? 23.137 -9.412 -9.625 1.00 48.28 223 GLU A O 1
ATOM 1750 N N . GLY A 1 224 ? 22.126 -8.306 -7.932 1.00 47.72 224 GLY A N 1
ATOM 1751 C CA . GLY A 1 224 ? 21.409 -9.361 -7.241 1.00 47.72 224 GLY A CA 1
ATOM 1752 C C . GLY A 1 224 ? 19.920 -9.625 -7.563 1.00 47.72 224 GLY A C 1
ATOM 1753 O O . GLY A 1 224 ? 19.380 -10.507 -6.909 1.00 47.72 224 GLY A O 1
ATOM 1754 N N . ALA A 1 225 ? 19.226 -8.971 -8.507 1.00 53.28 225 ALA A N 1
ATOM 1755 C CA . ALA A 1 225 ? 17.808 -9.272 -8.800 1.00 53.28 225 ALA A CA 1
ATOM 1756 C C . ALA A 1 225 ? 17.587 -9.892 -1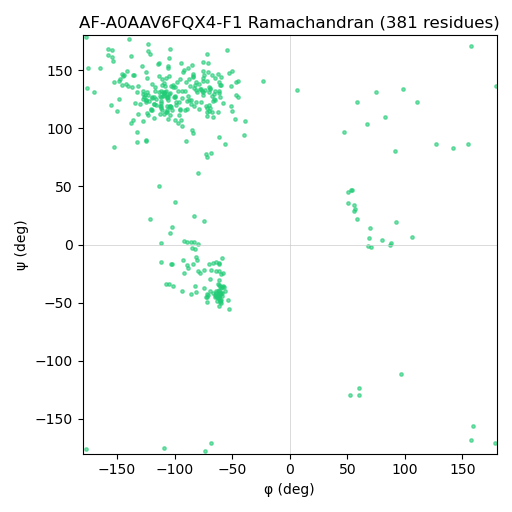0.190 1.00 53.28 225 ALA A C 1
ATOM 1758 O O . ALA A 1 225 ? 17.983 -9.325 -11.210 1.00 53.28 225 ALA A O 1
ATOM 1759 N N . ASP A 1 226 ? 16.894 -11.034 -10.237 1.00 54.84 226 ASP A N 1
ATOM 1760 C CA . ASP A 1 226 ? 16.593 -11.751 -11.480 1.00 54.84 226 ASP A CA 1
ATOM 1761 C C . ASP A 1 226 ? 15.122 -11.534 -11.891 1.00 54.84 226 ASP A C 1
ATOM 1763 O O . ASP A 1 226 ? 14.203 -12.013 -11.214 1.00 54.84 226 ASP A O 1
ATOM 1767 N N . PRO A 1 227 ? 14.851 -10.810 -12.997 1.00 57.88 227 PRO A N 1
ATOM 1768 C CA . PRO A 1 227 ? 13.492 -10.614 -13.480 1.00 57.88 227 PRO A CA 1
ATOM 1769 C C . PRO A 1 227 ? 12.958 -11.868 -14.182 1.00 57.88 227 PRO A C 1
ATOM 1771 O O . PRO A 1 227 ? 13.574 -12.399 -15.108 1.00 57.88 227 PRO A O 1
ATOM 1774 N N . VAL A 1 228 ? 11.744 -12.286 -13.822 1.00 53.53 228 VAL A N 1
ATOM 1775 C CA . VAL A 1 228 ? 10.977 -13.316 -14.535 1.00 53.53 228 VAL A CA 1
ATOM 1776 C C . VAL A 1 228 ? 9.820 -12.657 -15.284 1.00 53.53 228 VAL A C 1
ATOM 1778 O O . VAL A 1 228 ? 8.892 -12.123 -14.678 1.00 53.53 228 VAL A O 1
ATOM 1781 N N . GLU A 1 229 ? 9.862 -12.707 -16.618 1.00 60.53 229 GLU A N 1
ATOM 1782 C CA . GLU A 1 229 ? 8.772 -12.249 -17.492 1.00 60.53 229 GLU A CA 1
ATOM 1783 C C . GLU A 1 229 ? 7.841 -13.415 -17.853 1.00 60.53 229 GLU A C 1
ATOM 1785 O O . GLU A 1 229 ? 8.261 -14.431 -18.412 1.00 60.53 229 GLU A O 1
ATOM 1790 N N . ILE A 1 230 ? 6.547 -13.233 -17.605 1.00 58.75 230 ILE A N 1
ATOM 1791 C CA . ILE A 1 230 ? 5.476 -14.140 -18.012 1.00 58.75 230 ILE A CA 1
ATOM 1792 C C . ILE A 1 230 ? 4.656 -13.438 -19.091 1.00 58.75 230 ILE A C 1
ATOM 1794 O O . ILE A 1 230 ? 4.015 -12.420 -18.838 1.00 58.75 230 ILE A O 1
ATOM 1798 N N . SER A 1 231 ? 4.653 -13.988 -20.305 1.00 61.25 231 SER A N 1
ATOM 1799 C CA . SER A 1 231 ? 3.778 -13.505 -21.376 1.00 61.25 231 SER A CA 1
ATOM 1800 C C . SER A 1 231 ? 2.340 -13.967 -21.137 1.00 61.25 231 SER A C 1
ATOM 1802 O O . SER A 1 231 ? 2.095 -15.154 -20.920 1.00 61.25 231 SER A O 1
ATOM 1804 N N . LEU A 1 232 ? 1.403 -13.021 -21.181 1.00 58.69 232 LEU A N 1
ATOM 1805 C CA . LEU A 1 232 ? -0.020 -13.229 -20.947 1.00 58.69 232 LEU A CA 1
ATOM 1806 C C . LEU A 1 232 ? -0.781 -13.137 -22.271 1.00 58.69 232 LEU A C 1
ATOM 1808 O O . LEU A 1 232 ? -0.847 -12.074 -22.894 1.00 58.69 232 LEU A O 1
ATOM 1812 N N . ASP A 1 233 ? -1.360 -14.261 -22.685 1.00 66.94 233 ASP A N 1
ATOM 1813 C CA . ASP A 1 233 ? -2.222 -14.361 -23.860 1.00 66.94 233 ASP A CA 1
ATOM 1814 C C . ASP A 1 233 ? -3.459 -15.217 -23.521 1.00 66.94 233 ASP A C 1
ATOM 1816 O O . ASP A 1 233 ? -3.319 -16.430 -23.337 1.00 66.94 233 ASP A O 1
ATOM 1820 N N . PRO A 1 234 ? -4.656 -14.613 -23.375 1.00 77.50 234 PRO A N 1
ATOM 1821 C CA . PRO A 1 234 ? -4.954 -13.189 -23.561 1.00 77.50 234 PRO A CA 1
ATOM 1822 C C . PRO A 1 234 ? -4.361 -12.297 -22.447 1.00 77.50 234 PRO A C 1
ATOM 1824 O O . PRO A 1 234 ? -4.144 -12.767 -21.329 1.00 77.50 234 PRO A O 1
ATOM 1827 N N . PRO A 1 235 ? -4.129 -10.994 -22.708 1.00 66.06 235 PRO A N 1
ATOM 1828 C CA . PRO A 1 235 ? -3.637 -10.072 -21.687 1.00 66.06 235 PRO A CA 1
ATOM 1829 C C . PRO A 1 235 ? -4.663 -9.886 -20.566 1.00 66.06 235 PRO A C 1
ATOM 1831 O O . PRO A 1 235 ? -5.867 -9.772 -20.831 1.00 66.06 235 PRO A O 1
ATOM 1834 N N . ILE A 1 236 ? -4.188 -9.759 -19.325 1.00 65.50 236 ILE A N 1
ATOM 1835 C CA . ILE A 1 236 ? -5.050 -9.357 -18.205 1.00 65.50 236 ILE A CA 1
ATOM 1836 C C . ILE A 1 236 ? -5.418 -7.877 -18.347 1.00 65.50 236 ILE A C 1
ATOM 1838 O O . ILE A 1 236 ? -4.655 -7.078 -18.895 1.00 65.50 236 ILE A O 1
ATOM 1842 N N . LYS A 1 237 ? -6.612 -7.506 -17.885 1.00 72.00 237 LYS A N 1
ATOM 1843 C CA . LYS A 1 237 ? -7.137 -6.142 -17.998 1.00 72.00 237 LYS A CA 1
ATOM 1844 C C . LYS A 1 237 ? -7.348 -5.529 -16.624 1.00 72.00 237 LYS A C 1
ATOM 1846 O O . LYS A 1 237 ? -7.950 -6.166 -15.766 1.00 72.00 237 LYS A O 1
ATOM 1851 N N . GLN A 1 238 ? -6.940 -4.275 -16.469 1.00 61.44 238 GLN A N 1
ATOM 1852 C CA . GLN A 1 238 ? -7.320 -3.425 -15.342 1.00 61.44 238 GLN A CA 1
ATOM 1853 C C . GLN A 1 238 ? -7.871 -2.120 -15.921 1.00 61.44 238 GLN A C 1
ATOM 1855 O O . GLN A 1 238 ? -7.136 -1.322 -16.503 1.00 61.44 238 GLN A O 1
ATOM 1860 N N . GLY A 1 239 ? -9.193 -1.949 -15.857 1.00 84.31 239 GLY A N 1
ATOM 1861 C CA . GLY A 1 239 ? -9.878 -0.868 -16.568 1.00 84.31 239 GLY A CA 1
ATOM 1862 C C . GLY A 1 239 ? -9.669 -0.960 -18.085 1.00 84.31 239 GLY A C 1
ATOM 1863 O O . GLY A 1 239 ? -9.971 -1.984 -18.703 1.00 84.31 239 GLY A O 1
ATOM 1864 N N . GLN A 1 240 ? -9.147 0.112 -18.689 1.00 65.00 240 GLN A N 1
ATOM 1865 C CA . GLN A 1 240 ? -8.835 0.161 -20.125 1.00 65.00 240 GLN A CA 1
ATOM 1866 C C . GLN A 1 240 ? -7.457 -0.436 -20.471 1.00 65.00 240 GLN A C 1
ATOM 1868 O O . GLN A 1 240 ? -7.205 -0.766 -21.633 1.00 65.00 240 GLN A O 1
ATOM 1873 N N . THR A 1 241 ? -6.577 -0.613 -19.483 1.00 53.38 241 THR A N 1
ATOM 1874 C CA . THR A 1 241 ? -5.193 -1.057 -19.687 1.00 53.38 241 THR A CA 1
ATOM 1875 C C . THR A 1 241 ? -5.113 -2.575 -19.832 1.00 53.38 241 THR A C 1
ATOM 1877 O O . THR A 1 241 ? -5.760 -3.323 -19.097 1.00 53.38 241 THR A O 1
ATOM 1880 N N . ARG A 1 242 ? -4.302 -3.038 -20.791 1.00 63.53 242 ARG A N 1
ATOM 1881 C CA . ARG A 1 242 ? -4.022 -4.457 -21.056 1.00 63.53 242 ARG A CA 1
ATOM 1882 C C . ARG A 1 242 ? -2.572 -4.776 -20.710 1.00 63.53 242 ARG A C 1
ATOM 1884 O O . ARG A 1 242 ? -1.662 -4.217 -21.317 1.00 63.53 242 ARG A O 1
ATOM 1891 N N . TYR A 1 243 ? -2.362 -5.719 -19.801 1.00 65.94 243 TYR A N 1
ATOM 1892 C CA . TYR A 1 243 ? -1.039 -6.225 -19.455 1.00 65.94 243 TYR A CA 1
ATOM 1893 C C . TYR A 1 243 ? -0.779 -7.504 -20.238 1.00 65.94 243 TYR A C 1
ATOM 1895 O O . TYR A 1 243 ? -1.322 -8.569 -19.949 1.00 65.94 243 TYR A O 1
ATOM 1903 N N . HIS A 1 244 ? 0.048 -7.369 -21.267 1.00 61.72 244 HIS A N 1
ATOM 1904 C CA . HIS A 1 244 ? 0.511 -8.482 -22.097 1.00 61.72 244 HIS A CA 1
ATOM 1905 C C . HIS A 1 244 ? 1.664 -9.261 -21.455 1.00 61.72 244 HIS A C 1
ATOM 1907 O O . HIS A 1 244 ? 2.005 -10.351 -21.912 1.00 61.72 244 HIS A O 1
ATOM 1913 N N . PHE A 1 245 ? 2.265 -8.703 -20.403 1.00 61.94 245 PHE A N 1
ATOM 1914 C CA . PHE A 1 245 ? 3.383 -9.290 -19.681 1.00 61.94 245 PHE A CA 1
ATOM 1915 C C . PHE A 1 245 ? 3.223 -9.012 -18.186 1.00 61.94 245 PHE A C 1
ATOM 1917 O O . PHE A 1 245 ? 2.865 -7.898 -17.802 1.00 61.94 245 PHE A O 1
ATOM 1924 N N . LEU A 1 246 ? 3.504 -10.017 -17.364 1.00 57.38 246 LEU A N 1
ATOM 1925 C CA . LEU A 1 246 ? 3.713 -9.882 -15.927 1.00 57.38 246 LEU A CA 1
ATOM 1926 C C . LEU A 1 246 ? 5.213 -10.016 -15.669 1.00 57.38 246 LEU A C 1
ATOM 1928 O O . LEU A 1 246 ? 5.817 -10.998 -16.092 1.00 57.38 246 LEU A O 1
ATOM 1932 N N . ILE A 1 247 ? 5.812 -9.026 -15.015 1.00 63.97 247 ILE A N 1
ATOM 1933 C CA . ILE A 1 247 ? 7.239 -9.026 -14.682 1.00 63.97 247 ILE A CA 1
ATOM 1934 C C . ILE A 1 247 ? 7.342 -9.143 -13.167 1.00 63.97 247 ILE A C 1
ATOM 1936 O O . ILE A 1 247 ? 6.848 -8.276 -12.450 1.00 63.97 247 ILE A O 1
ATOM 1940 N N . LEU A 1 248 ? 7.954 -10.227 -12.702 1.00 58.50 248 LEU A N 1
ATOM 1941 C CA . LEU A 1 248 ? 8.231 -10.481 -11.293 1.00 58.50 248 LEU A CA 1
ATOM 1942 C C . LEU A 1 248 ? 9.715 -10.226 -11.047 1.00 58.50 248 LEU A C 1
ATOM 1944 O O . LEU A 1 248 ? 10.551 -10.718 -11.802 1.00 58.50 248 LEU A O 1
ATOM 1948 N N . LEU A 1 249 ? 10.035 -9.442 -10.023 1.00 64.62 249 LEU A N 1
ATOM 1949 C CA . LEU A 1 249 ? 11.409 -9.184 -9.603 1.00 64.62 249 LEU A CA 1
ATOM 1950 C C . LEU A 1 249 ? 11.672 -10.007 -8.349 1.00 64.62 249 LEU A C 1
ATOM 1952 O O . LEU A 1 249 ? 10.979 -9.824 -7.351 1.00 64.62 249 LEU A O 1
ATOM 1956 N N . PHE A 1 250 ? 12.643 -10.911 -8.422 1.00 61.94 250 PHE A N 1
ATOM 1957 C CA . PHE A 1 250 ? 13.068 -11.723 -7.288 1.00 61.94 250 PHE A CA 1
ATOM 1958 C C . PHE A 1 250 ? 14.445 -11.275 -6.818 1.00 61.94 250 PHE A C 1
ATOM 1960 O O . PHE A 1 250 ? 15.322 -11.026 -7.648 1.00 61.94 250 PHE A O 1
ATOM 1967 N N . SER A 1 251 ? 14.643 -11.212 -5.503 1.00 74.25 251 SER A N 1
ATOM 1968 C CA . SER A 1 251 ? 15.984 -11.099 -4.930 1.00 74.25 251 SER A CA 1
ATOM 1969 C C . SER A 1 251 ? 16.693 -12.455 -5.011 1.00 74.25 251 SER A C 1
ATOM 1971 O O . SER A 1 251 ? 16.065 -13.495 -4.800 1.00 74.25 251 SER A O 1
ATOM 1973 N N . LYS A 1 252 ? 17.996 -12.463 -5.316 1.00 67.12 252 LYS A N 1
ATOM 1974 C CA . LYS A 1 252 ? 18.815 -13.689 -5.315 1.00 67.12 252 LYS A CA 1
ATOM 1975 C C . LYS A 1 252 ? 19.027 -14.274 -3.921 1.00 67.12 252 LYS A C 1
ATOM 1977 O O . LYS A 1 252 ? 19.275 -15.470 -3.826 1.00 67.12 252 LYS A O 1
ATOM 1982 N N . ASP A 1 253 ? 18.890 -13.463 -2.876 1.00 77.44 253 ASP A N 1
ATOM 1983 C CA . ASP A 1 253 ? 19.088 -13.889 -1.485 1.00 77.44 253 ASP A CA 1
ATOM 1984 C C . ASP A 1 253 ? 17.797 -14.427 -0.841 1.00 77.44 253 ASP A C 1
ATOM 1986 O O . ASP A 1 253 ? 17.772 -14.765 0.343 1.00 77.44 253 ASP A O 1
ATOM 1990 N N . GLU A 1 254 ? 16.701 -14.488 -1.602 1.00 78.19 254 GLU A N 1
ATOM 1991 C CA . GLU A 1 254 ? 15.405 -14.940 -1.109 1.00 78.19 254 GLU A CA 1
ATOM 1992 C C . GLU A 1 254 ? 15.189 -16.428 -1.403 1.00 78.19 254 GLU A C 1
ATOM 1994 O O . GLU A 1 254 ? 15.077 -16.846 -2.558 1.00 78.19 254 GLU A O 1
ATOM 1999 N N . ASP A 1 255 ? 15.069 -17.223 -0.340 1.00 83.56 255 ASP A N 1
ATOM 2000 C CA . ASP A 1 255 ? 14.760 -18.651 -0.397 1.00 83.56 255 ASP A CA 1
ATOM 2001 C C . ASP A 1 255 ? 13.316 -18.939 0.035 1.00 83.56 255 ASP A C 1
ATOM 2003 O O . ASP A 1 255 ? 12.727 -18.243 0.863 1.00 83.56 255 ASP A O 1
ATOM 2007 N N . ILE A 1 256 ? 12.743 -20.020 -0.495 1.00 86.75 256 ILE A N 1
ATOM 2008 C CA . ILE A 1 256 ? 11.413 -20.507 -0.128 1.00 86.75 256 ILE A CA 1
ATOM 2009 C C . ILE A 1 256 ? 11.412 -22.022 0.077 1.00 86.75 256 ILE A C 1
ATOM 2011 O O . ILE A 1 256 ? 12.083 -22.779 -0.625 1.00 86.75 256 ILE A O 1
ATOM 2015 N N . SER A 1 257 ? 10.589 -22.476 1.022 1.00 90.19 257 SER A N 1
ATOM 2016 C CA . SER A 1 257 ? 10.206 -23.879 1.171 1.00 90.19 257 SER A CA 1
ATOM 2017 C C . SER A 1 257 ? 8.718 -24.021 0.859 1.00 90.19 257 SER A C 1
ATOM 2019 O O . SER A 1 257 ? 7.868 -23.502 1.582 1.00 90.19 257 SER A O 1
ATOM 2021 N N . LEU A 1 258 ? 8.399 -24.692 -0.247 1.00 85.88 258 LEU A N 1
ATOM 2022 C CA . LEU A 1 258 ? 7.044 -24.868 -0.756 1.00 85.88 258 LEU A CA 1
ATOM 2023 C C . LEU A 1 258 ? 6.602 -26.323 -0.580 1.00 85.88 258 LEU A C 1
ATOM 2025 O O . LEU A 1 258 ? 7.275 -27.255 -1.021 1.00 85.88 258 LEU A O 1
ATOM 2029 N N . THR A 1 259 ? 5.427 -26.513 0.019 1.00 91.69 259 THR A N 1
ATOM 2030 C CA . THR A 1 259 ? 4.749 -27.813 0.067 1.00 91.69 259 THR A CA 1
ATOM 2031 C C . THR A 1 259 ? 3.485 -27.758 -0.782 1.00 91.69 259 THR A C 1
ATOM 2033 O O . THR A 1 259 ? 2.586 -26.963 -0.512 1.00 91.69 259 THR A O 1
ATOM 2036 N N . LEU A 1 260 ? 3.408 -28.602 -1.811 1.00 86.69 260 LEU A N 1
ATOM 2037 C CA . LEU A 1 260 ? 2.228 -28.718 -2.663 1.00 86.69 260 LEU A CA 1
ATOM 2038 C C . LEU A 1 260 ? 1.082 -29.372 -1.882 1.00 86.69 260 LEU A C 1
ATOM 2040 O O . LEU A 1 260 ? 1.249 -30.429 -1.271 1.00 86.69 260 LEU A O 1
ATOM 2044 N N . ASN A 1 261 ? -0.102 -28.762 -1.932 1.00 92.19 261 ASN A N 1
ATOM 2045 C CA . ASN A 1 261 ? -1.294 -29.250 -1.238 1.00 92.19 261 ASN A CA 1
ATOM 2046 C C . ASN A 1 261 ? -1.975 -30.411 -1.994 1.00 92.19 261 ASN A C 1
ATOM 2048 O O . ASN A 1 261 ? -3.099 -30.283 -2.472 1.00 92.19 261 ASN A O 1
ATOM 2052 N N . MET A 1 262 ? -1.253 -31.519 -2.168 1.00 89.75 262 MET A N 1
ATOM 2053 C CA . MET A 1 262 ? -1.722 -32.761 -2.796 1.00 89.75 262 MET A CA 1
ATOM 2054 C C . MET A 1 262 ? -0.861 -33.958 -2.345 1.00 89.75 262 MET A C 1
ATOM 2056 O O . MET A 1 262 ? 0.159 -33.790 -1.667 1.00 89.75 262 MET A O 1
ATOM 2060 N N . SER A 1 263 ? -1.293 -35.186 -2.637 1.00 93.31 263 SER A N 1
ATOM 2061 C CA . SER A 1 263 ? -0.522 -36.407 -2.330 1.00 93.31 263 SER A CA 1
ATOM 2062 C C . SER A 1 263 ? 0.646 -36.598 -3.306 1.00 93.31 263 SER A C 1
ATOM 2064 O O . SER A 1 263 ? 0.605 -36.064 -4.410 1.00 93.31 263 SER A O 1
ATOM 2066 N N . GLU A 1 264 ? 1.685 -37.344 -2.918 1.00 91.62 264 GLU A N 1
ATOM 2067 C CA . GLU A 1 264 ? 2.849 -37.598 -3.789 1.00 91.62 264 GLU A CA 1
ATOM 2068 C C . GLU A 1 264 ? 2.448 -38.316 -5.085 1.00 91.62 264 GLU A C 1
ATOM 2070 O O . GLU A 1 264 ? 2.839 -37.880 -6.166 1.00 91.62 264 GLU A O 1
ATOM 2075 N N . ASP A 1 265 ? 1.564 -39.313 -4.989 1.00 91.88 265 ASP A N 1
ATOM 2076 C CA . ASP A 1 265 ? 1.014 -40.030 -6.147 1.00 91.88 265 ASP A CA 1
ATOM 2077 C C . ASP A 1 265 ? 0.275 -39.095 -7.117 1.00 91.88 265 ASP A C 1
ATOM 2079 O O . ASP A 1 265 ? 0.328 -39.257 -8.339 1.00 91.88 265 ASP A O 1
ATOM 2083 N N . GLU A 1 266 ? -0.425 -38.088 -6.586 1.00 90.31 266 GLU A N 1
ATOM 2084 C CA . GLU A 1 266 ? -1.138 -37.111 -7.404 1.00 90.31 266 GLU A CA 1
ATOM 2085 C C . GLU A 1 266 ? -0.193 -36.103 -8.066 1.00 90.31 266 GLU A C 1
ATOM 2087 O O . GLU A 1 266 ? -0.420 -35.745 -9.225 1.00 90.31 266 GLU A O 1
ATOM 2092 N N . VAL A 1 267 ? 0.877 -35.681 -7.376 1.00 88.38 267 VAL A N 1
ATOM 2093 C CA . VAL A 1 267 ? 1.936 -34.847 -7.972 1.00 88.38 267 VAL A CA 1
ATOM 2094 C C . VAL A 1 267 ? 2.567 -35.584 -9.149 1.00 88.38 267 VAL A C 1
ATOM 2096 O O . VAL A 1 267 ? 2.643 -35.025 -10.243 1.00 88.38 267 VAL A O 1
ATOM 2099 N N . GLU A 1 268 ? 2.959 -36.841 -8.942 1.00 90.06 268 GLU A N 1
ATOM 2100 C CA . GLU A 1 268 ? 3.604 -37.665 -9.964 1.00 90.06 268 GLU A CA 1
ATOM 2101 C C . GLU A 1 268 ? 2.694 -37.831 -11.185 1.00 90.06 268 GLU A C 1
ATOM 2103 O O . GLU A 1 268 ? 3.094 -37.563 -12.319 1.00 90.06 268 GLU A O 1
ATOM 2108 N N . LYS A 1 269 ? 1.421 -38.170 -10.953 1.00 90.19 269 LYS A N 1
ATOM 2109 C CA . LYS A 1 269 ? 0.433 -38.347 -12.021 1.00 90.19 269 LYS A CA 1
ATOM 2110 C C . LYS A 1 269 ? 0.138 -37.058 -12.793 1.00 90.19 269 LYS A C 1
ATOM 2112 O O . LYS A 1 269 ? -0.064 -37.119 -14.004 1.00 90.19 269 LYS A O 1
ATOM 2117 N N . ARG A 1 270 ? 0.039 -35.905 -12.117 1.00 85.88 270 ARG A N 1
ATOM 2118 C CA . ARG A 1 270 ? -0.335 -34.626 -12.756 1.00 85.88 270 ARG A CA 1
ATOM 2119 C C . ARG A 1 270 ? 0.834 -33.931 -13.438 1.00 85.88 270 ARG A C 1
ATOM 2121 O O . ARG A 1 270 ? 0.627 -33.270 -14.452 1.00 85.88 270 ARG A O 1
ATOM 2128 N N . PHE A 1 271 ? 2.028 -34.029 -12.865 1.00 87.25 271 PHE A N 1
ATOM 2129 C CA . PHE A 1 271 ? 3.195 -33.281 -13.321 1.00 87.25 271 PHE A CA 1
ATOM 2130 C C . PHE A 1 271 ? 4.272 -34.162 -13.953 1.00 87.25 271 PHE A C 1
ATOM 2132 O O . PHE A 1 271 ? 5.277 -33.614 -14.396 1.00 87.25 271 PHE A O 1
ATOM 2139 N N . GLU A 1 272 ? 4.060 -35.478 -14.064 1.00 87.25 272 GLU A N 1
ATOM 2140 C CA . GLU A 1 272 ? 4.958 -36.423 -14.749 1.00 87.25 272 GLU A CA 1
ATOM 2141 C C . GLU A 1 272 ? 6.398 -36.331 -14.206 1.00 87.25 272 GLU A C 1
ATOM 2143 O O . GLU A 1 272 ? 7.352 -36.138 -14.964 1.00 87.25 272 GLU A O 1
ATOM 2148 N N . GLY A 1 273 ? 6.539 -36.322 -12.877 1.00 82.31 273 GLY A N 1
ATOM 2149 C CA . GLY A 1 273 ? 7.826 -36.187 -12.186 1.00 82.31 273 GLY A CA 1
ATOM 2150 C C . GLY A 1 273 ? 8.505 -34.812 -12.307 1.00 82.31 273 GLY A C 1
ATOM 2151 O O . GLY A 1 273 ? 9.630 -34.636 -11.843 1.00 82.31 273 GLY A O 1
ATOM 2152 N N . LYS A 1 274 ? 7.861 -33.803 -12.921 1.00 80.19 274 LYS A N 1
ATOM 2153 C CA . LYS A 1 274 ? 8.440 -32.447 -13.079 1.00 80.19 274 LYS A CA 1
ATOM 2154 C C . LYS A 1 274 ? 8.450 -31.635 -11.782 1.00 80.19 274 LYS A C 1
ATOM 2156 O O . LYS A 1 274 ? 9.214 -30.676 -11.692 1.00 80.19 274 LYS A O 1
ATOM 2161 N N . LEU A 1 275 ? 7.592 -31.981 -10.822 1.00 87.69 275 LEU A N 1
ATOM 2162 C CA . LEU A 1 275 ? 7.517 -31.372 -9.493 1.00 87.69 275 LEU A CA 1
ATOM 2163 C C . LEU A 1 275 ? 7.559 -32.463 -8.426 1.00 87.69 275 LEU A C 1
ATOM 2165 O O . LEU A 1 275 ? 7.116 -33.581 -8.666 1.00 87.69 275 LEU A O 1
ATOM 2169 N N . THR A 1 276 ? 8.027 -32.106 -7.234 1.00 88.75 276 THR A N 1
ATOM 2170 C CA . THR A 1 276 ? 7.941 -32.937 -6.028 1.00 88.75 276 THR A CA 1
ATOM 2171 C C . THR A 1 276 ? 7.018 -32.271 -5.011 1.00 88.75 276 THR A C 1
ATOM 2173 O O . THR A 1 276 ? 6.824 -31.055 -5.036 1.00 88.75 276 THR A O 1
ATOM 2176 N N . LYS A 1 277 ? 6.429 -33.056 -4.100 1.00 90.94 277 LYS A N 1
ATOM 2177 C CA . LYS A 1 277 ? 5.513 -32.528 -3.074 1.00 90.94 277 LYS A CA 1
ATOM 2178 C C . LYS A 1 277 ? 6.173 -31.472 -2.187 1.00 90.94 277 LYS A C 1
ATOM 2180 O O . LYS A 1 277 ? 5.547 -30.462 -1.878 1.00 90.94 277 LYS A O 1
ATOM 2185 N N . HIS A 1 278 ? 7.421 -31.710 -1.802 1.00 91.50 278 HIS A N 1
ATOM 2186 C CA . HIS A 1 278 ? 8.235 -30.785 -1.025 1.00 91.50 278 HIS A CA 1
ATOM 2187 C C . HIS A 1 278 ? 9.379 -30.278 -1.903 1.00 91.50 278 HIS A C 1
ATOM 2189 O O . HIS A 1 278 ? 10.094 -31.075 -2.517 1.00 91.50 278 HIS A O 1
ATOM 2195 N N . MET A 1 279 ? 9.525 -28.958 -1.991 1.00 85.62 279 MET A N 1
ATOM 2196 C CA . MET A 1 279 ? 10.576 -28.284 -2.753 1.00 85.62 279 MET A CA 1
ATOM 2197 C C . MET A 1 279 ? 11.127 -27.129 -1.923 1.00 85.62 279 MET A C 1
ATOM 2199 O O . MET A 1 279 ? 10.360 -26.354 -1.357 1.00 85.62 279 MET A O 1
ATOM 2203 N N . SER A 1 280 ? 12.447 -26.990 -1.889 1.00 84.94 280 SER A N 1
ATOM 2204 C CA . SER A 1 280 ? 13.127 -25.874 -1.234 1.00 84.94 280 SER A CA 1
ATOM 2205 C C . SER A 1 280 ? 14.241 -25.361 -2.140 1.00 84.94 280 SER A C 1
ATOM 2207 O O . SER A 1 280 ? 14.850 -26.149 -2.866 1.00 84.94 280 SER A O 1
ATOM 2209 N N . GLY A 1 281 ? 14.490 -24.058 -2.106 1.00 81.12 281 GLY A N 1
ATOM 2210 C CA . GLY A 1 281 ? 15.539 -23.392 -2.877 1.00 81.12 281 GLY A CA 1
ATOM 2211 C C . GLY A 1 281 ? 15.219 -21.914 -3.055 1.00 81.12 281 GLY A C 1
ATOM 2212 O O . GLY A 1 281 ? 14.272 -21.413 -2.445 1.00 81.12 281 GLY A O 1
ATOM 2213 N N . SER A 1 282 ? 15.955 -21.238 -3.932 1.00 76.94 282 SER A N 1
ATOM 2214 C CA . SER A 1 282 ? 15.723 -19.820 -4.201 1.00 76.94 282 SER A CA 1
ATOM 2215 C C . SER A 1 282 ? 14.320 -19.583 -4.755 1.00 76.94 282 SER A C 1
ATOM 2217 O O . SER A 1 282 ? 13.816 -20.355 -5.581 1.00 76.94 282 SER A O 1
ATOM 2219 N N . LEU A 1 283 ? 13.675 -18.503 -4.314 1.00 76.25 283 LEU A N 1
ATOM 2220 C CA . LEU A 1 283 ? 12.283 -18.190 -4.627 1.00 76.25 283 LEU A CA 1
ATOM 2221 C C . LEU A 1 283 ? 12.026 -18.194 -6.136 1.00 76.25 283 LEU A C 1
ATOM 2223 O O . LEU A 1 283 ? 11.089 -18.847 -6.607 1.00 76.25 283 LEU A O 1
ATOM 2227 N N . TYR A 1 284 ? 12.892 -17.530 -6.904 1.00 70.75 284 TYR A N 1
ATOM 2228 C CA . TYR A 1 284 ? 12.773 -17.467 -8.360 1.00 70.75 284 TYR A CA 1
ATOM 2229 C C . TYR A 1 284 ? 12.843 -18.857 -9.005 1.00 70.75 284 TYR A C 1
ATOM 2231 O O . TYR A 1 284 ? 12.136 -19.120 -9.980 1.00 70.75 284 TYR A O 1
ATOM 2239 N N . GLU A 1 285 ? 13.658 -19.766 -8.464 1.00 72.69 285 GLU A N 1
ATOM 2240 C CA . GLU A 1 285 ? 13.836 -21.114 -8.990 1.00 72.69 285 GLU A CA 1
ATOM 2241 C C . GLU A 1 285 ? 12.598 -21.971 -8.717 1.00 72.69 285 GLU A C 1
ATOM 2243 O O . GLU A 1 285 ? 12.059 -22.595 -9.638 1.00 72.69 285 GLU A O 1
ATOM 2248 N N . VAL A 1 286 ? 12.111 -21.972 -7.472 1.00 76.12 286 VAL A N 1
ATOM 2249 C CA . VAL A 1 286 ? 10.926 -22.742 -7.071 1.00 76.12 286 VAL A CA 1
ATOM 2250 C C . VAL A 1 286 ? 9.693 -22.261 -7.838 1.00 76.12 286 VAL A C 1
ATOM 2252 O O . VAL A 1 286 ? 8.978 -23.079 -8.425 1.00 76.12 286 VAL A O 1
ATOM 2255 N N . VAL A 1 287 ? 9.480 -20.943 -7.933 1.00 76.00 287 VAL A N 1
ATOM 2256 C CA . VAL A 1 287 ? 8.377 -20.360 -8.716 1.00 76.00 287 VAL A CA 1
ATOM 2257 C C . VAL A 1 287 ? 8.507 -20.719 -10.197 1.00 76.00 287 VAL A C 1
ATOM 2259 O O . VAL A 1 287 ? 7.530 -21.142 -10.816 1.00 76.00 287 VAL A O 1
ATOM 2262 N N . SER A 1 288 ? 9.709 -20.626 -10.771 1.00 70.38 288 SER A N 1
ATOM 2263 C CA . SER A 1 288 ? 9.950 -20.966 -12.178 1.00 70.38 288 SER A CA 1
ATOM 2264 C C . SER A 1 288 ? 9.665 -22.438 -12.483 1.00 70.38 288 SER A C 1
ATOM 2266 O O . SER A 1 288 ? 9.030 -22.743 -13.497 1.00 70.38 288 SER A O 1
ATOM 2268 N N . ARG A 1 289 ? 10.084 -23.363 -11.608 1.00 72.00 289 ARG A N 1
ATOM 2269 C CA . ARG A 1 289 ? 9.803 -24.804 -11.741 1.00 72.00 289 ARG A CA 1
ATOM 2270 C C . ARG A 1 289 ? 8.299 -25.074 -11.729 1.00 72.00 289 ARG A C 1
ATOM 2272 O O . ARG A 1 289 ? 7.799 -25.745 -12.634 1.00 72.00 289 ARG A O 1
ATOM 2279 N N . VAL A 1 290 ? 7.576 -24.491 -10.771 1.00 79.81 290 VAL A N 1
ATOM 2280 C CA . VAL A 1 290 ? 6.113 -24.613 -10.664 1.00 79.81 290 VAL A CA 1
ATOM 2281 C C . VAL A 1 290 ? 5.422 -24.055 -11.909 1.00 79.81 290 VAL A C 1
ATOM 2283 O O . VAL A 1 290 ? 4.622 -24.750 -12.534 1.00 79.81 290 VAL A O 1
ATOM 2286 N N . MET A 1 291 ? 5.776 -22.843 -12.340 1.00 72.75 291 MET A N 1
ATOM 2287 C CA . MET A 1 291 ? 5.191 -22.219 -13.530 1.00 72.75 291 MET A CA 1
ATOM 2288 C C . MET A 1 291 ? 5.481 -23.014 -14.807 1.00 72.75 291 MET A C 1
ATOM 2290 O O . MET A 1 291 ? 4.592 -23.198 -15.637 1.00 72.75 291 MET A O 1
ATOM 2294 N N . LYS A 1 292 ? 6.695 -23.553 -14.964 1.00 73.75 292 LYS A N 1
ATOM 2295 C CA . LYS A 1 292 ? 7.048 -24.422 -16.096 1.00 73.75 292 LYS A CA 1
ATOM 2296 C C . LYS A 1 292 ? 6.188 -25.681 -16.136 1.00 73.75 292 LYS A C 1
ATOM 2298 O O . LYS A 1 292 ? 5.760 -26.072 -17.220 1.00 73.75 292 LYS A O 1
ATOM 2303 N N . ALA A 1 293 ? 5.936 -26.301 -14.985 1.00 76.31 293 ALA A N 1
ATOM 2304 C CA . ALA A 1 293 ? 5.101 -27.492 -14.895 1.00 76.31 293 ALA A CA 1
ATOM 2305 C C . ALA A 1 293 ? 3.621 -27.188 -15.187 1.00 76.31 293 ALA A C 1
ATOM 2307 O O . ALA A 1 293 ? 2.981 -27.951 -15.904 1.00 76.31 293 ALA A O 1
ATOM 2308 N N . LEU A 1 294 ? 3.102 -26.053 -14.704 1.00 74.00 294 LEU A N 1
ATOM 2309 C CA . LEU A 1 294 ? 1.710 -25.639 -14.919 1.00 74.00 294 LEU A CA 1
ATOM 2310 C C . LEU A 1 294 ? 1.425 -25.204 -16.363 1.00 74.00 294 LEU A C 1
ATOM 2312 O O . LEU A 1 294 ? 0.395 -25.559 -16.927 1.00 74.00 294 LEU A O 1
ATOM 2316 N N . VAL A 1 295 ? 2.326 -24.425 -16.967 1.00 74.19 295 VAL A N 1
ATOM 2317 C CA . VAL A 1 295 ? 2.133 -23.844 -18.310 1.00 74.19 295 VAL A CA 1
ATOM 2318 C C . VAL A 1 295 ? 2.657 -24.790 -19.405 1.00 74.19 295 VAL A C 1
ATOM 2320 O O . VAL A 1 295 ? 2.317 -24.643 -20.578 1.00 74.19 295 VAL A O 1
ATOM 2323 N N . ASN A 1 296 ? 3.502 -25.764 -19.047 1.00 71.00 296 ASN A N 1
ATOM 2324 C CA . ASN A 1 296 ? 4.198 -26.670 -19.968 1.00 71.00 296 ASN A CA 1
ATOM 2325 C C . ASN A 1 296 ? 4.932 -25.926 -21.104 1.00 71.00 296 ASN A C 1
ATOM 2327 O O . ASN A 1 296 ? 5.004 -26.381 -22.249 1.00 71.00 296 ASN A O 1
ATOM 2331 N N . ARG A 1 297 ? 5.480 -24.745 -20.793 1.00 63.50 297 ARG A N 1
ATOM 2332 C CA . ARG A 1 297 ? 6.299 -23.946 -21.711 1.00 63.50 297 ARG A CA 1
ATOM 2333 C C . ARG A 1 297 ? 7.734 -23.865 -21.225 1.00 63.50 297 ARG A C 1
ATOM 2335 O O . ARG A 1 297 ? 8.009 -23.820 -20.030 1.00 63.50 297 ARG A O 1
ATOM 2342 N N . LYS A 1 298 ? 8.671 -23.848 -22.175 1.00 64.69 298 LYS A N 1
ATOM 2343 C CA . LYS A 1 298 ? 10.095 -23.690 -21.870 1.00 64.69 298 LYS A CA 1
ATOM 2344 C C . LYS A 1 298 ? 10.337 -22.301 -21.278 1.00 64.69 298 LYS A C 1
ATOM 2346 O O . LYS A 1 298 ? 9.938 -21.304 -21.876 1.00 64.69 298 LYS A O 1
ATOM 2351 N N . ILE A 1 299 ? 11.023 -22.258 -20.139 1.00 64.44 299 ILE A N 1
ATOM 2352 C CA . ILE A 1 299 ? 11.562 -21.018 -19.580 1.00 64.44 299 ILE A CA 1
ATOM 2353 C C . ILE A 1 299 ? 12.669 -20.550 -20.521 1.00 64.44 299 ILE A C 1
ATOM 2355 O O . ILE A 1 299 ? 13.560 -21.330 -20.864 1.00 64.44 299 ILE A O 1
ATOM 2359 N N . THR A 1 300 ? 12.591 -19.298 -20.957 1.00 64.56 300 THR A N 1
ATOM 2360 C CA . THR A 1 300 ? 13.695 -18.662 -21.676 1.00 64.56 300 THR A CA 1
ATOM 2361 C C . THR A 1 300 ? 14.560 -17.968 -20.643 1.00 64.56 300 THR A C 1
ATOM 2363 O O . THR A 1 300 ? 14.090 -17.059 -19.968 1.00 64.56 300 THR A O 1
ATOM 2366 N N . VAL A 1 301 ? 15.795 -18.429 -20.501 1.00 61.34 301 VAL A N 1
ATOM 2367 C CA . VAL A 1 301 ? 16.778 -17.845 -19.586 1.00 61.34 301 VAL A CA 1
ATOM 2368 C C . VAL A 1 301 ? 17.655 -16.833 -20.329 1.00 61.34 301 VAL A C 1
ATOM 2370 O O . VAL A 1 301 ? 17.776 -16.934 -21.560 1.00 61.34 301 VAL A O 1
ATOM 2373 N N . PRO A 1 302 ? 18.263 -15.865 -19.618 1.00 63.88 302 PRO A N 1
ATOM 2374 C CA . PRO A 1 302 ? 19.337 -15.047 -20.169 1.00 63.88 302 PRO A CA 1
ATOM 2375 C C . PRO A 1 302 ? 20.385 -15.911 -20.882 1.00 63.88 302 PRO A C 1
ATOM 2377 O O . PRO A 1 302 ? 20.686 -17.026 -20.455 1.00 63.88 302 PRO A O 1
ATOM 2380 N N . GLY A 1 303 ? 20.882 -15.439 -22.030 1.00 67.00 303 GLY A N 1
ATOM 2381 C CA . GLY A 1 303 ? 21.900 -16.171 -22.782 1.00 67.00 303 GLY A CA 1
ATOM 2382 C C . GLY A 1 303 ? 23.278 -16.095 -22.116 1.00 67.00 303 GLY A C 1
ATOM 2383 O O . GLY A 1 303 ? 23.467 -15.417 -21.116 1.00 67.00 303 GLY A O 1
ATOM 2384 N N . ASN A 1 304 ? 24.289 -16.698 -22.745 1.00 78.38 304 ASN A N 1
ATOM 2385 C CA . ASN A 1 304 ? 25.690 -16.621 -22.289 1.00 78.38 304 ASN A CA 1
ATOM 2386 C C . ASN A 1 304 ? 26.353 -15.255 -22.568 1.00 78.38 304 ASN A C 1
ATOM 2388 O O . ASN A 1 304 ? 27.575 -15.167 -22.681 1.00 78.38 304 ASN A O 1
ATOM 2392 N N . PHE A 1 305 ? 25.560 -14.205 -22.785 1.00 83.81 305 PHE A N 1
ATOM 2393 C CA . PHE A 1 305 ? 26.088 -12.870 -23.012 1.00 83.81 305 PHE A CA 1
ATOM 2394 C C . PHE A 1 305 ? 26.685 -12.330 -21.712 1.00 83.81 305 PHE A C 1
ATOM 2396 O O . PHE A 1 305 ? 26.072 -12.442 -20.654 1.00 83.81 305 PHE A O 1
ATOM 2403 N N . GLN A 1 306 ? 27.866 -11.728 -21.813 1.00 84.50 306 GLN A N 1
ATOM 2404 C CA . GLN A 1 306 ? 28.490 -10.984 -20.728 1.00 84.50 306 GLN A CA 1
ATOM 2405 C C . GLN A 1 306 ? 28.931 -9.626 -21.267 1.00 84.50 306 GLN A C 1
ATOM 2407 O O . GLN A 1 306 ? 29.711 -9.553 -22.226 1.00 84.50 306 GLN A O 1
ATOM 2412 N N . GLY A 1 307 ? 28.391 -8.577 -20.652 1.00 83.00 307 GLY A N 1
ATOM 2413 C CA . GLY A 1 307 ? 28.750 -7.185 -20.867 1.00 83.00 307 GLY A CA 1
ATOM 2414 C C . GLY A 1 307 ? 30.152 -6.871 -20.362 1.00 83.00 307 GLY A C 1
ATOM 2415 O O . GLY A 1 307 ? 30.931 -7.765 -20.011 1.00 83.00 307 GLY A O 1
ATOM 2416 N N . HIS A 1 308 ? 30.498 -5.591 -20.341 1.00 78.62 308 HIS A N 1
ATOM 2417 C CA . HIS A 1 308 ? 31.837 -5.140 -19.980 1.00 78.62 308 HIS A CA 1
ATOM 2418 C C . HIS A 1 308 ? 32.208 -5.515 -18.537 1.00 78.62 308 HIS A C 1
ATOM 2420 O O . HIS A 1 308 ? 33.290 -6.053 -18.306 1.00 78.62 308 HIS A O 1
ATOM 2426 N N . SER A 1 309 ? 31.286 -5.312 -17.593 1.00 76.25 309 SER A N 1
ATOM 2427 C CA . SER A 1 309 ? 31.470 -5.601 -16.162 1.00 76.25 309 SER A CA 1
ATOM 2428 C C . SER A 1 309 ? 31.217 -7.064 -15.767 1.00 76.25 309 SER A C 1
ATOM 2430 O O . SER A 1 309 ? 31.286 -7.405 -14.591 1.00 76.25 309 SER A O 1
ATOM 2432 N N . GLY A 1 310 ? 30.906 -7.944 -16.726 1.00 77.75 310 GLY A N 1
ATOM 2433 C CA . GLY A 1 310 ? 30.453 -9.314 -16.449 1.00 77.75 310 GLY A CA 1
ATOM 2434 C C . GLY A 1 310 ? 28.939 -9.450 -16.230 1.00 77.75 310 GLY A C 1
ATOM 2435 O O . GLY A 1 310 ? 28.451 -10.568 -16.062 1.00 77.75 310 GLY A O 1
ATOM 2436 N N . SER A 1 311 ? 28.185 -8.346 -16.300 1.00 79.38 311 SER A N 1
ATOM 2437 C CA . SER A 1 311 ? 26.716 -8.351 -16.273 1.00 79.38 311 SER A CA 1
ATOM 2438 C C . SER A 1 311 ? 26.115 -9.110 -17.465 1.00 79.38 311 SER A C 1
ATOM 2440 O O . SER A 1 311 ? 26.642 -9.077 -18.574 1.00 79.38 311 SER A O 1
ATOM 2442 N N . GLN A 1 312 ? 24.971 -9.769 -17.269 1.00 79.38 312 GLN A N 1
ATOM 2443 C CA . GLN A 1 312 ? 24.225 -10.450 -18.342 1.00 79.38 312 GLN A CA 1
ATOM 2444 C C . GLN A 1 312 ? 23.263 -9.519 -19.099 1.00 79.38 312 GLN A C 1
ATOM 2446 O O . GLN A 1 312 ? 22.528 -9.955 -19.990 1.00 79.38 312 GLN A O 1
ATOM 2451 N N . CYS A 1 313 ? 23.245 -8.236 -18.745 1.00 83.06 313 CYS A N 1
ATOM 2452 C CA . CYS A 1 313 ? 22.362 -7.242 -19.331 1.00 83.06 313 CYS A CA 1
ATOM 2453 C C . CYS A 1 313 ? 23.096 -5.934 -19.602 1.00 83.06 313 CYS A C 1
ATOM 2455 O O . CYS A 1 313 ? 24.169 -5.673 -19.065 1.00 83.06 313 CYS A O 1
ATOM 2457 N N . ILE A 1 314 ? 22.491 -5.117 -20.457 1.00 86.56 314 ILE A N 1
ATOM 2458 C CA . ILE A 1 314 ? 22.995 -3.799 -20.818 1.00 86.56 314 ILE A CA 1
ATOM 2459 C C . ILE A 1 314 ? 21.979 -2.769 -20.349 1.00 86.56 314 ILE A C 1
ATOM 2461 O O . ILE A 1 314 ? 20.824 -2.770 -20.795 1.00 86.56 314 ILE A O 1
ATOM 2465 N N . THR A 1 315 ? 22.416 -1.866 -19.479 1.00 84.12 315 THR A N 1
ATOM 2466 C CA . THR A 1 315 ? 21.623 -0.696 -19.106 1.00 84.12 315 THR A CA 1
ATOM 2467 C C . THR A 1 315 ? 21.477 0.211 -20.319 1.00 84.12 315 THR A C 1
ATOM 2469 O O . THR A 1 315 ? 22.459 0.617 -20.941 1.00 84.12 315 THR A O 1
ATOM 2472 N N . CYS A 1 316 ? 20.238 0.511 -20.696 1.00 83.75 316 CYS A N 1
ATOM 2473 C CA . CYS A 1 316 ? 19.956 1.406 -21.809 1.00 83.75 316 CYS A CA 1
ATOM 2474 C C . CYS A 1 316 ? 18.587 2.069 -21.671 1.00 83.75 316 CYS A C 1
ATOM 2476 O O . CYS A 1 316 ? 17.735 1.697 -20.859 1.00 83.75 316 CYS A O 1
ATOM 2478 N N . SER A 1 317 ? 18.361 3.084 -22.493 1.00 81.25 317 SER A N 1
ATOM 2479 C CA . SER A 1 317 ? 17.078 3.762 -22.582 1.00 81.25 317 SER A CA 1
ATOM 2480 C C . SER A 1 317 ? 16.282 3.267 -23.786 1.00 81.25 317 SER A C 1
ATOM 2482 O O . SER A 1 317 ? 16.811 3.148 -24.887 1.00 81.25 317 SER A O 1
ATOM 2484 N N . TYR A 1 318 ? 14.992 3.011 -23.598 1.00 79.38 318 TYR A N 1
ATOM 2485 C CA . TYR A 1 318 ? 14.028 2.852 -24.680 1.00 79.38 318 TYR A CA 1
ATOM 2486 C C . TYR A 1 318 ? 12.975 3.951 -24.559 1.00 79.38 318 TYR A C 1
ATOM 2488 O O . TYR A 1 318 ? 12.270 4.053 -23.551 1.00 79.38 318 TYR A O 1
ATOM 2496 N N . LYS A 1 319 ? 12.848 4.782 -25.602 1.00 81.06 319 LYS A N 1
ATOM 2497 C CA . LYS A 1 319 ? 12.089 6.044 -25.540 1.00 81.06 319 LYS A CA 1
ATOM 2498 C C . LYS A 1 319 ? 12.567 6.887 -24.344 1.00 81.06 319 LYS A C 1
ATOM 2500 O O . LYS A 1 319 ? 13.763 7.104 -24.192 1.00 81.06 319 LYS A O 1
ATOM 2505 N N . ALA A 1 320 ? 11.647 7.367 -23.509 1.00 73.62 320 ALA A N 1
ATOM 2506 C CA . ALA A 1 320 ? 11.973 8.131 -22.312 1.00 73.62 320 ALA A CA 1
ATOM 2507 C C . ALA A 1 320 ? 12.361 7.244 -21.113 1.00 73.62 320 ALA A C 1
ATOM 2509 O O . ALA A 1 320 ? 12.860 7.777 -20.124 1.00 73.62 320 ALA A O 1
ATOM 2510 N N . SER A 1 321 ? 12.165 5.921 -21.189 1.00 69.31 321 SER A N 1
ATOM 2511 C CA . SER A 1 321 ? 12.342 4.976 -20.077 1.00 69.31 321 SER A CA 1
ATOM 2512 C C . SER A 1 321 ? 13.767 4.428 -20.011 1.00 69.31 321 SER A C 1
ATOM 2514 O O . SER A 1 321 ? 14.360 4.147 -21.046 1.00 69.31 321 SER A O 1
ATOM 2516 N N . SER A 1 322 ? 14.319 4.283 -18.802 1.00 77.12 322 SER A N 1
ATOM 2517 C CA . SER A 1 322 ? 15.547 3.508 -18.564 1.00 77.12 322 SER A CA 1
ATOM 2518 C C . SER A 1 322 ? 15.171 2.077 -18.210 1.00 77.12 322 SER A C 1
ATOM 2520 O O . SER A 1 322 ? 14.110 1.856 -17.629 1.00 77.12 322 SER A O 1
ATOM 2522 N N . GLY A 1 323 ? 16.029 1.124 -18.547 1.00 76.38 323 GLY A N 1
ATOM 2523 C CA . GLY A 1 323 ? 15.761 -0.288 -18.326 1.00 76.38 323 GLY A CA 1
ATOM 2524 C C . GLY A 1 323 ? 16.937 -1.161 -18.725 1.00 76.38 323 GLY A C 1
ATOM 2525 O O . GLY A 1 323 ? 18.003 -0.671 -19.107 1.00 76.38 323 GLY A O 1
ATOM 2526 N N . LEU A 1 324 ? 16.723 -2.465 -18.630 1.00 81.69 324 LEU A N 1
ATOM 2527 C CA . LEU A 1 324 ? 17.753 -3.47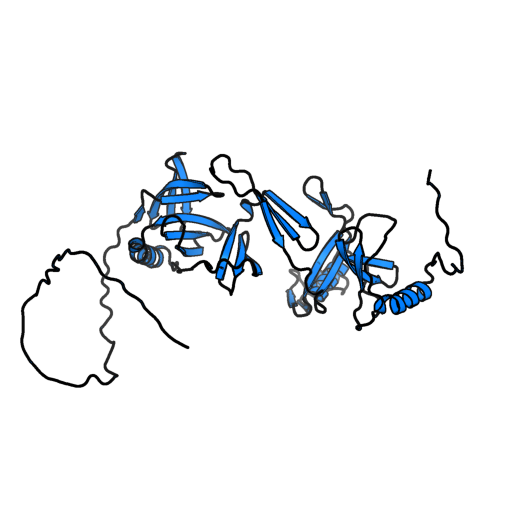1 -18.850 1.00 81.69 324 LEU A CA 1
ATOM 2528 C C . LEU A 1 324 ? 17.439 -4.251 -20.121 1.00 81.69 324 LEU A C 1
ATOM 2530 O O . LEU A 1 324 ? 16.355 -4.818 -20.264 1.00 81.69 324 LEU A O 1
ATOM 2534 N N . LEU A 1 325 ? 18.385 -4.271 -21.055 1.00 85.94 325 LEU A N 1
ATOM 2535 C CA . LEU A 1 325 ? 18.327 -5.087 -22.259 1.00 85.94 325 LEU A CA 1
ATOM 2536 C C . LEU A 1 325 ? 19.089 -6.385 -22.007 1.00 85.94 325 LEU A C 1
ATOM 2538 O O . LEU A 1 325 ? 20.304 -6.356 -21.834 1.00 85.94 325 LEU A O 1
ATOM 2542 N N . TYR A 1 326 ? 18.394 -7.517 -22.031 1.00 82.00 326 TYR A N 1
ATOM 2543 C CA . TYR A 1 326 ? 19.000 -8.839 -21.911 1.00 82.00 326 TYR A CA 1
ATOM 2544 C C . TYR A 1 326 ? 19.088 -9.494 -23.293 1.00 82.00 326 TYR A C 1
ATOM 2546 O O . TYR A 1 326 ? 18.059 -9.781 -23.926 1.00 82.00 326 TYR A O 1
ATOM 2554 N N . PRO A 1 327 ? 20.307 -9.754 -23.785 1.00 84.50 327 PRO A N 1
ATOM 2555 C CA . PRO A 1 327 ? 20.518 -10.577 -24.963 1.00 84.50 327 PRO A CA 1
ATOM 2556 C C . PRO A 1 327 ? 20.232 -12.053 -24.640 1.00 84.50 327 PRO A C 1
ATOM 2558 O O . PRO A 1 327 ? 20.883 -12.678 -23.805 1.00 84.50 327 PRO A O 1
ATOM 2561 N N . LEU A 1 328 ? 19.236 -12.626 -25.313 1.00 78.56 328 LEU A N 1
ATOM 2562 C CA . LEU A 1 328 ? 18.795 -14.010 -25.133 1.00 78.56 328 LEU A CA 1
ATOM 2563 C C . LEU A 1 328 ? 19.288 -14.893 -26.278 1.00 78.56 328 LEU A C 1
ATOM 2565 O O . LEU A 1 328 ? 19.690 -14.424 -27.342 1.00 78.56 328 LEU A O 1
ATOM 2569 N N . GLU A 1 329 ? 19.178 -16.212 -26.130 1.00 73.50 329 GLU A N 1
ATOM 2570 C CA . GLU A 1 329 ? 19.595 -17.130 -27.191 1.00 73.50 329 GLU A CA 1
ATOM 2571 C C . GLU A 1 329 ? 18.865 -16.885 -28.528 1.00 73.50 329 GLU A C 1
ATOM 2573 O O . GLU A 1 329 ? 19.477 -17.016 -29.594 1.00 73.50 329 GLU A O 1
ATOM 2578 N N . ARG A 1 330 ? 17.581 -16.507 -28.472 1.00 72.69 330 ARG A N 1
ATOM 2579 C CA . ARG A 1 330 ? 16.702 -16.343 -29.644 1.00 72.69 330 ARG A CA 1
ATOM 2580 C C . ARG A 1 330 ? 16.118 -14.934 -29.797 1.00 72.69 330 ARG A C 1
ATOM 2582 O O . ARG A 1 330 ? 15.095 -14.775 -30.455 1.00 72.69 330 ARG A O 1
ATOM 2589 N N . GLY A 1 331 ? 16.742 -13.915 -29.209 1.00 77.06 331 GLY A N 1
ATOM 2590 C CA . GLY A 1 331 ? 16.279 -12.535 -29.353 1.00 77.06 331 GLY A CA 1
ATOM 2591 C C . GLY A 1 331 ? 16.787 -11.617 -28.253 1.00 77.06 331 GLY A C 1
ATOM 2592 O O . GLY A 1 331 ? 17.798 -11.898 -27.619 1.00 77.06 331 GLY A O 1
ATOM 2593 N N . PHE A 1 332 ? 16.058 -10.532 -28.024 1.00 81.94 332 PHE A N 1
ATOM 2594 C CA . PHE A 1 332 ? 16.294 -9.607 -26.923 1.00 81.94 332 PHE A CA 1
ATOM 2595 C C . PHE A 1 332 ? 15.021 -9.454 -26.103 1.00 81.94 332 PHE A C 1
ATOM 2597 O O . PHE A 1 332 ? 13.913 -9.503 -26.644 1.00 81.94 332 PHE A O 1
ATOM 2604 N N . ILE A 1 333 ? 15.190 -9.223 -24.810 1.00 78.25 333 ILE A N 1
ATOM 2605 C CA . ILE A 1 333 ? 14.125 -8.778 -23.918 1.00 78.25 333 ILE A CA 1
ATOM 2606 C C . ILE A 1 333 ? 14.590 -7.483 -23.261 1.00 78.25 333 ILE A C 1
ATOM 2608 O O . ILE A 1 333 ? 15.726 -7.382 -22.810 1.00 78.25 333 ILE A O 1
ATOM 2612 N N . TYR A 1 334 ? 13.737 -6.467 -23.278 1.00 79.44 334 TYR A N 1
ATOM 2613 C CA . TYR A 1 334 ? 13.973 -5.224 -22.557 1.00 79.44 334 TYR A CA 1
ATOM 2614 C C . TYR A 1 334 ? 13.013 -5.197 -21.381 1.00 79.44 334 TYR A C 1
ATOM 2616 O O . TYR A 1 334 ? 11.831 -5.456 -21.579 1.00 79.44 334 TYR A O 1
ATOM 2624 N N . VAL A 1 335 ? 13.495 -4.906 -20.182 1.00 69.81 335 VAL A N 1
ATOM 2625 C CA . VAL A 1 335 ? 12.663 -4.812 -18.981 1.00 69.81 335 VAL A CA 1
ATOM 2626 C C . VAL A 1 335 ? 12.531 -3.332 -18.618 1.00 69.81 335 VAL A C 1
ATOM 2628 O O . VAL A 1 335 ? 13.539 -2.691 -18.328 1.00 69.81 335 VAL A O 1
ATOM 2631 N N . HIS A 1 336 ? 11.335 -2.728 -18.652 1.00 60.34 336 HIS A N 1
ATOM 2632 C CA . HIS A 1 336 ? 10.007 -3.300 -18.958 1.00 60.34 336 HIS A CA 1
ATOM 2633 C C . HIS A 1 336 ? 9.700 -3.397 -20.466 1.00 60.34 336 HIS A C 1
ATOM 2635 O O . HIS A 1 336 ? 9.895 -2.432 -21.209 1.00 60.34 336 HIS A O 1
ATOM 2641 N N . LYS A 1 337 ? 9.160 -4.538 -20.922 1.00 62.53 337 LYS A N 1
ATOM 2642 C CA . LYS A 1 337 ? 9.010 -4.842 -22.353 1.00 62.53 337 LYS A CA 1
ATOM 2643 C C . LYS A 1 337 ? 7.972 -3.963 -23.048 1.00 62.53 337 LYS A C 1
ATOM 2645 O O . LYS A 1 337 ? 6.784 -4.058 -22.732 1.00 62.53 337 LYS A O 1
ATOM 2650 N N . PRO A 1 338 ? 8.367 -3.152 -24.044 1.00 64.38 338 PRO A N 1
ATOM 2651 C CA . PRO A 1 338 ? 7.437 -2.266 -24.717 1.00 64.38 338 PRO A CA 1
ATOM 2652 C C . PRO A 1 338 ? 6.678 -2.991 -25.838 1.00 64.38 338 PRO A C 1
ATOM 2654 O O . PRO A 1 338 ? 7.262 -3.825 -26.542 1.00 64.38 338 PRO A O 1
ATOM 2657 N N . PRO A 1 339 ? 5.410 -2.628 -26.098 1.00 55.78 339 PRO A N 1
ATOM 2658 C CA . PRO A 1 339 ? 4.712 -3.070 -27.298 1.00 55.78 339 PRO A CA 1
ATOM 2659 C C . PRO A 1 339 ? 5.326 -2.410 -28.544 1.00 55.78 339 PRO A C 1
ATOM 2661 O O . PRO A 1 339 ? 5.590 -1.204 -28.552 1.00 55.78 339 PRO A O 1
ATOM 2664 N N . GLY A 1 340 ? 5.552 -3.192 -29.601 1.00 64.62 340 GLY A N 1
ATOM 2665 C CA . GLY A 1 340 ? 6.061 -2.689 -30.878 1.00 64.62 340 GLY A CA 1
ATOM 2666 C C . GLY A 1 340 ? 6.746 -3.757 -31.728 1.00 64.62 340 GLY A C 1
ATOM 2667 O O . GLY A 1 340 ? 6.987 -4.872 -31.282 1.00 64.62 340 GLY A O 1
ATOM 2668 N N . THR A 1 341 ? 7.053 -3.406 -32.975 1.00 70.25 341 THR A N 1
ATOM 2669 C CA . THR A 1 341 ? 7.822 -4.244 -33.915 1.00 70.25 341 THR A CA 1
ATOM 2670 C C . THR A 1 341 ? 9.201 -3.660 -34.229 1.00 70.25 341 THR A C 1
ATOM 2672 O O . THR A 1 341 ? 10.066 -4.371 -34.736 1.00 70.25 341 THR A O 1
ATOM 2675 N N . GLN A 1 342 ? 9.426 -2.383 -33.904 1.00 75.88 342 GLN A N 1
ATOM 2676 C CA . GLN A 1 342 ? 10.698 -1.688 -34.066 1.00 75.88 342 GLN A CA 1
ATOM 2677 C C . GLN A 1 342 ? 11.126 -1.079 -32.731 1.00 75.88 342 GLN A C 1
ATOM 2679 O O . GLN A 1 342 ? 10.357 -0.356 -32.097 1.00 75.88 342 GLN A O 1
ATOM 2684 N N . TYR A 1 343 ? 12.368 -1.359 -32.335 1.00 82.12 343 TYR A N 1
ATOM 2685 C CA . TYR A 1 343 ? 12.939 -0.916 -31.070 1.00 82.12 343 TYR A CA 1
ATOM 2686 C C . TYR A 1 343 ? 14.212 -0.105 -31.309 1.00 82.12 343 TYR A C 1
ATOM 2688 O O . TYR A 1 343 ? 15.117 -0.566 -32.003 1.00 82.12 343 TYR A O 1
ATOM 2696 N N . THR A 1 344 ? 14.281 1.087 -30.716 1.00 86.19 344 THR A N 1
ATOM 2697 C CA . THR A 1 344 ? 15.473 1.942 -30.737 1.00 86.19 344 THR A CA 1
ATOM 2698 C C . THR A 1 344 ? 15.952 2.125 -29.306 1.00 86.19 344 THR A C 1
ATOM 2700 O O . THR A 1 344 ? 15.292 2.805 -28.519 1.00 86.19 344 THR A O 1
ATOM 2703 N N . PHE A 1 345 ? 17.082 1.501 -28.981 1.00 87.94 345 PHE A N 1
ATOM 2704 C CA . PHE A 1 345 ? 17.745 1.649 -27.689 1.00 87.94 345 PHE A CA 1
ATOM 2705 C C . PHE A 1 345 ? 18.801 2.754 -27.777 1.00 87.94 345 PHE A C 1
ATOM 2707 O O . PHE A 1 345 ? 19.581 2.799 -28.729 1.00 87.94 345 PHE A O 1
ATOM 2714 N N . SER A 1 346 ? 18.803 3.655 -26.804 1.00 86.50 346 SER A N 1
ATOM 2715 C CA . SER A 1 346 ? 19.727 4.783 -26.677 1.00 86.50 346 SER A CA 1
ATOM 2716 C C . SER A 1 346 ? 20.460 4.729 -25.336 1.00 86.50 346 SER A C 1
ATOM 2718 O O . SER A 1 346 ? 20.165 3.888 -24.488 1.00 86.50 346 SER A O 1
ATOM 2720 N N . SER A 1 347 ? 21.441 5.614 -25.145 1.00 87.69 347 SER A N 1
ATOM 2721 C CA . SER A 1 347 ? 22.211 5.714 -23.894 1.00 87.69 347 SER A CA 1
ATOM 2722 C C . SER A 1 347 ? 22.908 4.409 -23.480 1.00 87.69 347 SER A C 1
ATOM 2724 O O . SER A 1 347 ? 23.062 4.149 -22.294 1.00 87.69 347 SER A O 1
ATOM 2726 N N . ILE A 1 348 ? 23.303 3.583 -24.454 1.00 88.38 348 ILE A N 1
ATOM 2727 C CA . ILE A 1 348 ? 24.192 2.440 -24.218 1.00 88.38 348 ILE A CA 1
ATOM 2728 C C . ILE A 1 348 ? 25.598 2.994 -23.985 1.00 88.38 348 ILE A C 1
ATOM 2730 O O . ILE A 1 348 ? 26.057 3.851 -24.747 1.00 88.38 348 ILE A O 1
ATOM 2734 N N . GLU A 1 349 ? 26.273 2.519 -22.946 1.00 85.06 349 GLU A N 1
ATOM 2735 C CA . GLU A 1 349 ? 27.639 2.929 -22.630 1.00 85.06 349 GLU A CA 1
ATOM 2736 C C . GLU A 1 349 ? 28.630 2.449 -23.692 1.00 85.06 349 GLU A C 1
ATOM 2738 O O . GLU A 1 349 ? 28.483 1.376 -24.280 1.00 85.06 349 GLU A O 1
ATOM 2743 N N . ARG A 1 350 ? 29.669 3.254 -23.952 1.00 85.69 350 ARG A N 1
ATOM 2744 C CA . ARG A 1 350 ? 30.642 2.988 -25.025 1.00 85.69 350 ARG A CA 1
ATOM 2745 C C . ARG A 1 350 ? 31.319 1.621 -24.879 1.00 85.69 350 ARG A C 1
ATOM 2747 O O . ARG A 1 350 ? 31.596 0.967 -25.882 1.00 85.69 350 ARG A O 1
ATOM 2754 N N . GLU A 1 351 ? 31.580 1.218 -23.644 1.00 88.31 351 GLU A N 1
ATOM 2755 C CA . GLU A 1 351 ? 32.275 -0.017 -23.278 1.00 88.31 351 GLU A CA 1
ATOM 2756 C C . GLU A 1 351 ? 31.441 -1.270 -23.593 1.00 88.31 351 GLU A C 1
ATOM 2758 O O . GLU A 1 351 ? 31.992 -2.298 -23.992 1.00 88.31 351 GLU A O 1
ATOM 2763 N N . GLU A 1 352 ? 30.111 -1.157 -23.545 1.00 87.44 352 GLU A N 1
ATOM 2764 C CA . GLU A 1 352 ? 29.176 -2.247 -23.843 1.00 87.44 352 GLU A CA 1
ATOM 2765 C C . GLU A 1 352 ? 29.006 -2.506 -25.349 1.00 87.44 352 GLU A C 1
ATOM 2767 O O . GLU A 1 352 ? 28.686 -3.624 -25.768 1.00 87.44 352 GLU A O 1
ATOM 2772 N N . TYR A 1 353 ? 29.266 -1.506 -26.205 1.00 86.31 353 TYR A N 1
ATOM 2773 C CA . TYR A 1 353 ? 29.069 -1.643 -27.656 1.00 86.31 353 TYR A CA 1
ATOM 2774 C C . TYR A 1 353 ? 29.900 -2.762 -28.273 1.00 86.31 353 TYR A C 1
ATOM 2776 O O . TYR A 1 353 ? 29.412 -3.427 -29.184 1.00 86.31 353 TYR A O 1
ATOM 2784 N N . GLY A 1 354 ? 31.136 -2.972 -27.810 1.00 89.19 354 GLY A N 1
ATOM 2785 C CA . GLY A 1 354 ? 32.007 -4.017 -28.354 1.00 89.19 354 GLY A CA 1
ATOM 2786 C C . GLY A 1 354 ? 31.396 -5.405 -28.160 1.00 89.19 354 GLY A C 1
ATOM 2787 O O . GLY A 1 354 ? 31.172 -6.133 -29.126 1.00 89.19 354 GLY A O 1
ATOM 2788 N N . LYS A 1 355 ? 31.024 -5.724 -26.915 1.00 89.81 355 LYS A N 1
ATOM 2789 C CA . LYS A 1 355 ? 30.390 -6.998 -26.550 1.00 89.81 355 LYS A CA 1
ATOM 2790 C C . LYS A 1 355 ? 29.051 -7.187 -27.258 1.00 89.81 355 LYS A C 1
ATOM 2792 O O . LYS A 1 355 ? 28.781 -8.263 -27.796 1.00 89.81 355 LYS A O 1
ATOM 2797 N N . LEU A 1 356 ? 28.220 -6.144 -27.300 1.00 89.75 356 LEU A N 1
ATOM 2798 C CA . LEU A 1 356 ? 26.927 -6.196 -27.981 1.00 89.75 356 LEU A CA 1
ATOM 2799 C C . LEU A 1 356 ? 27.088 -6.413 -29.492 1.00 89.75 356 LEU A C 1
ATOM 2801 O O . LEU A 1 356 ? 26.361 -7.210 -30.084 1.00 89.75 356 LEU A O 1
ATOM 2805 N N . PHE A 1 357 ? 28.051 -5.742 -30.122 1.00 89.25 357 PHE A N 1
ATOM 2806 C CA . PHE A 1 357 ? 28.350 -5.903 -31.542 1.00 89.25 357 PHE A CA 1
ATOM 2807 C C . PHE A 1 357 ? 28.783 -7.335 -31.871 1.00 89.25 357 PHE A C 1
ATOM 2809 O O . PHE A 1 357 ? 28.267 -7.926 -32.823 1.00 89.25 357 PHE A O 1
ATOM 2816 N N . ASP A 1 358 ? 29.670 -7.918 -31.063 1.00 90.06 358 ASP A N 1
ATOM 2817 C CA . ASP A 1 358 ? 30.106 -9.308 -31.217 1.00 90.06 358 ASP A CA 1
ATOM 2818 C C . ASP A 1 358 ? 28.931 -10.281 -31.088 1.00 90.06 358 ASP A C 1
ATOM 2820 O O . ASP A 1 358 ? 28.764 -11.171 -31.927 1.00 90.06 358 ASP A O 1
ATOM 2824 N N . PHE A 1 359 ? 28.056 -10.065 -30.103 1.00 89.75 359 PHE A N 1
ATOM 2825 C CA . PHE A 1 359 ? 26.846 -10.863 -29.917 1.00 89.75 359 PHE A CA 1
ATOM 2826 C C . PHE A 1 359 ? 25.901 -10.787 -31.127 1.00 89.75 359 PHE A C 1
ATOM 2828 O O . PHE A 1 359 ? 25.461 -11.818 -31.642 1.00 89.75 359 PHE A O 1
ATOM 2835 N N . VAL A 1 360 ? 25.608 -9.579 -31.617 1.00 90.00 360 VAL A N 1
ATOM 2836 C CA . VAL A 1 360 ? 24.731 -9.339 -32.779 1.00 90.00 360 VAL A CA 1
ATOM 2837 C C . VAL A 1 360 ? 25.295 -10.018 -34.033 1.00 90.00 360 VAL A C 1
ATOM 2839 O O . VAL A 1 360 ? 24.546 -10.673 -34.765 1.00 90.00 360 VAL A O 1
ATOM 2842 N N . ASN A 1 361 ? 26.613 -9.941 -34.249 1.00 87.75 361 ASN A N 1
ATOM 2843 C CA . ASN A 1 361 ? 27.290 -10.635 -35.347 1.00 87.75 361 ASN A CA 1
ATOM 2844 C C . ASN A 1 361 ? 27.221 -12.162 -35.194 1.00 87.75 361 ASN A C 1
ATOM 2846 O O . ASN A 1 361 ? 26.896 -12.856 -36.158 1.00 87.75 361 ASN A O 1
ATOM 2850 N N . ALA A 1 362 ? 27.476 -12.696 -33.995 1.00 88.50 362 ALA A N 1
ATOM 2851 C CA . ALA A 1 362 ? 27.399 -14.131 -33.716 1.00 88.50 362 ALA A CA 1
ATOM 2852 C C . ALA A 1 362 ? 25.983 -14.687 -33.942 1.00 88.50 362 ALA A C 1
ATOM 2854 O O . ALA A 1 362 ? 25.813 -15.798 -34.448 1.00 88.50 362 ALA A O 1
ATOM 2855 N N . LYS A 1 363 ? 24.954 -13.885 -33.638 1.00 87.38 363 LYS A N 1
ATO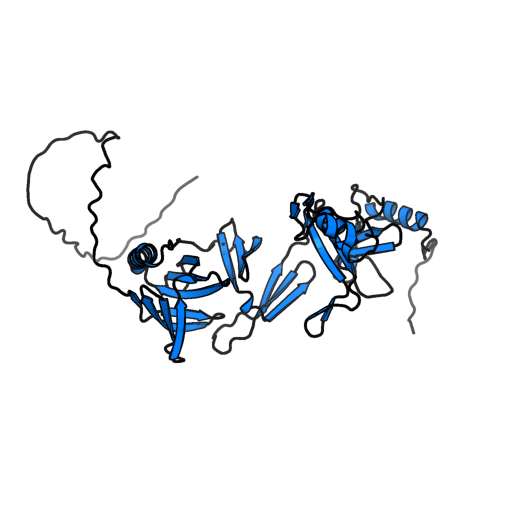M 2856 C CA . LYS A 1 363 ? 23.543 -14.188 -33.922 1.00 87.38 363 LYS A CA 1
ATOM 2857 C C . LYS A 1 363 ? 23.125 -13.912 -35.369 1.00 87.38 363 LYS A C 1
ATOM 2859 O O . LYS A 1 363 ? 21.973 -14.166 -35.713 1.00 87.38 363 LYS A O 1
ATOM 2864 N N . LYS A 1 364 ? 24.048 -13.452 -36.224 1.00 87.56 364 LYS A N 1
ATOM 2865 C CA . LYS A 1 364 ? 23.827 -13.151 -37.649 1.00 87.56 364 LYS A CA 1
ATOM 2866 C C . LYS A 1 364 ? 22.692 -12.148 -37.880 1.00 87.56 364 LYS A C 1
ATOM 2868 O O . LYS A 1 364 ? 21.960 -12.238 -38.864 1.00 87.56 364 LYS A O 1
ATOM 2873 N N . LEU A 1 365 ? 22.532 -11.197 -36.964 1.00 85.00 365 LEU A N 1
ATOM 2874 C CA . LEU A 1 365 ? 21.576 -10.110 -37.122 1.00 85.00 365 LEU A CA 1
ATOM 2875 C C . LEU A 1 365 ? 22.152 -9.061 -38.081 1.00 85.00 365 LEU A C 1
ATOM 2877 O O . LEU A 1 365 ? 23.314 -8.671 -37.975 1.00 85.00 365 LEU A O 1
ATOM 2881 N N . ASN A 1 366 ? 21.337 -8.602 -39.030 1.00 82.31 366 ASN A N 1
ATOM 2882 C CA . ASN A 1 366 ? 21.779 -7.660 -40.056 1.00 82.31 366 ASN A CA 1
ATOM 2883 C C . ASN A 1 366 ? 22.046 -6.271 -39.460 1.00 82.31 366 ASN A C 1
ATOM 2885 O O . ASN A 1 366 ? 21.129 -5.613 -38.972 1.00 82.31 366 ASN A O 1
ATOM 2889 N N . ILE A 1 367 ? 23.286 -5.793 -39.580 1.00 81.19 367 ILE A N 1
ATOM 2890 C CA . ILE A 1 367 ? 23.683 -4.444 -39.165 1.00 81.19 367 ILE A CA 1
ATOM 2891 C C . ILE A 1 367 ? 23.645 -3.521 -40.386 1.00 81.19 367 ILE A C 1
ATOM 2893 O O . ILE A 1 367 ? 24.466 -3.645 -41.296 1.00 81.19 367 ILE A O 1
ATOM 2897 N N . LYS A 1 368 ? 22.704 -2.573 -40.406 1.00 75.69 368 LYS A 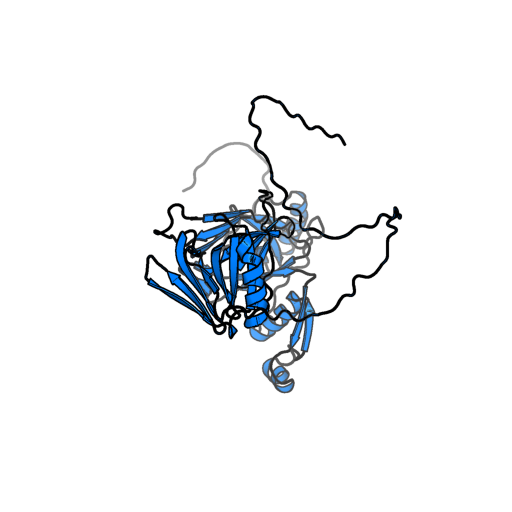N 1
ATOM 2898 C CA . LYS A 1 368 ? 22.694 -1.477 -41.389 1.00 75.69 368 LYS A CA 1
ATOM 2899 C C . LYS A 1 368 ? 23.660 -0.377 -40.915 1.00 75.69 368 LYS A C 1
ATOM 2901 O O . LYS A 1 368 ? 23.699 -0.102 -39.722 1.00 75.69 368 LYS A O 1
ATOM 2906 N N . ASN A 1 369 ? 24.417 0.231 -41.839 1.00 67.31 369 ASN A N 1
ATOM 2907 C CA . ASN A 1 369 ? 25.448 1.279 -41.633 1.00 67.31 369 ASN A CA 1
ATOM 2908 C C . ASN A 1 369 ? 26.912 0.825 -41.444 1.00 67.31 369 ASN A C 1
ATOM 2910 O O . ASN A 1 369 ? 27.747 1.619 -41.010 1.00 67.31 369 ASN A O 1
ATOM 2914 N N . ARG A 1 370 ? 27.291 -0.399 -41.842 1.00 55.22 370 ARG A N 1
ATOM 2915 C CA . ARG A 1 370 ? 28.717 -0.742 -42.034 1.00 55.22 370 ARG A CA 1
ATOM 2916 C C . ARG A 1 370 ? 29.267 -0.056 -43.298 1.00 55.22 370 ARG A C 1
ATOM 2918 O O . ARG A 1 370 ? 29.439 -0.700 -44.325 1.00 55.22 370 ARG A O 1
ATOM 2925 N N . GLY A 1 371 ? 29.511 1.253 -43.224 1.00 48.38 371 GLY A N 1
ATOM 2926 C CA . GLY A 1 371 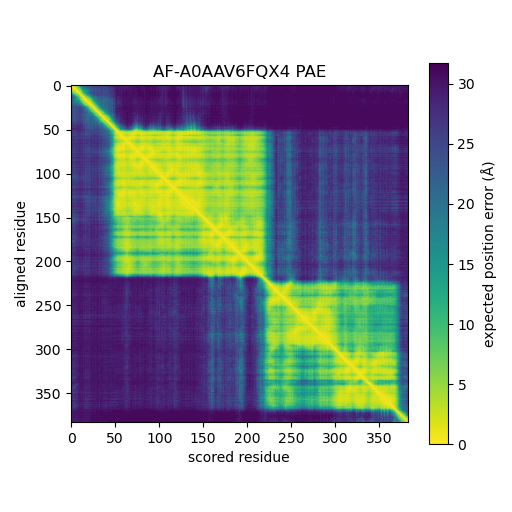? 30.175 2.016 -44.282 1.00 48.38 371 GLY A CA 1
ATOM 2927 C C . GLY A 1 371 ? 29.606 3.416 -44.489 1.00 48.38 371 GLY A C 1
ATOM 2928 O O . GLY A 1 371 ? 28.827 3.626 -45.406 1.00 48.38 371 GLY A O 1
ATOM 2929 N N . PHE A 1 372 ? 30.046 4.381 -43.683 1.00 39.69 372 PHE A N 1
ATOM 2930 C CA . PHE A 1 372 ? 30.072 5.787 -44.092 1.00 39.69 372 PHE A CA 1
ATOM 2931 C C . PHE A 1 372 ? 31.502 6.293 -43.913 1.00 39.69 372 PHE A C 1
ATOM 2933 O O . PHE A 1 372 ? 31.896 6.755 -42.845 1.00 39.69 372 PHE A O 1
ATOM 2940 N N . LYS A 1 373 ? 32.301 6.156 -44.974 1.00 38.12 373 LYS A N 1
ATOM 2941 C CA . LYS A 1 373 ? 33.299 7.176 -45.266 1.00 38.12 373 LYS A CA 1
ATOM 2942 C C . LYS A 1 373 ? 32.581 8.238 -46.095 1.00 38.12 373 LYS A C 1
ATOM 2944 O O . LYS A 1 373 ? 32.060 7.927 -47.157 1.00 38.12 373 LYS A O 1
ATOM 2949 N N . GLU A 1 374 ? 32.661 9.460 -45.581 1.00 33.16 374 GLU A N 1
ATOM 2950 C CA . GLU A 1 374 ? 32.741 10.714 -46.326 1.00 33.16 374 GLU A CA 1
ATOM 2951 C C . GLU A 1 374 ? 31.479 11.582 -46.556 1.00 33.16 374 GLU A C 1
ATOM 2953 O O . GLU A 1 374 ? 30.425 11.147 -47.005 1.00 33.16 374 GLU A O 1
ATOM 2958 N N . VAL A 1 375 ? 31.743 12.868 -46.286 1.00 32.03 375 VAL A N 1
ATOM 2959 C CA . VAL A 1 375 ? 31.157 14.130 -46.760 1.00 32.03 375 VAL A CA 1
ATOM 2960 C C . VAL A 1 375 ? 29.873 14.669 -46.112 1.00 32.03 375 VAL A C 1
ATOM 2962 O O . VAL A 1 375 ? 28.751 14.223 -46.319 1.00 32.03 375 VAL A O 1
ATOM 2965 N N . ILE A 1 376 ? 30.105 15.760 -45.379 1.00 38.25 376 ILE A N 1
ATOM 2966 C CA . ILE A 1 376 ? 29.183 16.817 -44.966 1.00 38.25 376 ILE A CA 1
ATOM 2967 C C . ILE A 1 376 ? 28.413 17.358 -46.186 1.00 38.25 376 ILE A C 1
ATOM 2969 O O . ILE A 1 376 ? 29.035 17.946 -47.065 1.00 38.25 376 ILE A O 1
ATOM 2973 N N . ASN A 1 377 ? 27.081 17.258 -46.212 1.00 29.22 377 ASN A N 1
ATOM 2974 C CA . ASN A 1 377 ? 26.202 18.425 -46.384 1.00 29.22 377 ASN A CA 1
ATOM 2975 C C . ASN A 1 377 ? 24.711 18.078 -46.268 1.00 29.22 377 ASN A C 1
ATOM 2977 O O . ASN A 1 377 ? 24.276 16.955 -46.494 1.00 29.22 377 ASN A O 1
ATOM 2981 N N . GLN A 1 378 ? 23.970 19.092 -45.835 1.00 33.41 378 GLN A N 1
ATOM 2982 C CA . GLN A 1 378 ? 22.600 19.086 -45.335 1.00 33.41 378 GLN A CA 1
ATOM 2983 C C . GLN A 1 378 ? 21.505 18.847 -46.395 1.00 33.41 378 GLN A C 1
ATOM 2985 O O . GLN A 1 378 ? 21.703 19.093 -47.581 1.00 33.41 378 GLN A O 1
ATOM 2990 N N . HIS A 1 379 ? 20.316 18.513 -45.863 1.00 29.27 379 HIS A N 1
ATOM 2991 C CA . HIS A 1 379 ? 18.979 18.399 -46.478 1.00 29.27 379 HIS A CA 1
ATOM 2992 C C . HIS A 1 379 ? 18.777 17.145 -47.357 1.00 29.27 379 HIS A C 1
ATOM 2994 O O . HIS A 1 379 ? 19.644 16.769 -48.127 1.00 29.27 379 HIS A O 1
ATOM 3000 N N . TYR A 1 380 ? 17.700 16.359 -47.213 1.00 28.81 380 TYR A N 1
ATOM 3001 C CA . TYR A 1 380 ? 16.303 16.757 -47.412 1.00 28.81 380 TYR A CA 1
ATOM 3002 C C . TYR A 1 380 ? 15.248 15.873 -46.702 1.00 28.81 380 TYR A C 1
ATOM 3004 O O . TYR A 1 380 ? 15.488 14.745 -46.284 1.00 28.81 380 TYR A O 1
ATOM 3012 N N . THR A 1 381 ? 14.071 16.496 -46.638 1.00 25.25 381 THR A N 1
ATOM 3013 C CA . THR A 1 381 ? 12.667 16.127 -46.391 1.00 25.25 381 THR A CA 1
ATOM 3014 C C . THR A 1 381 ? 12.222 14.677 -46.643 1.00 25.25 381 THR A C 1
ATOM 3016 O O . THR A 1 381 ? 12.534 14.089 -47.675 1.00 25.25 381 THR A O 1
ATOM 3019 N N . PHE A 1 382 ? 11.358 14.165 -45.756 1.00 26.86 382 PHE A N 1
ATOM 3020 C CA . PHE A 1 382 ? 10.621 12.906 -45.921 1.00 26.86 382 PHE A CA 1
ATOM 3021 C C . PHE A 1 382 ? 9.169 13.166 -46.358 1.00 26.86 382 PHE A C 1
ATOM 3023 O O . PHE A 1 382 ? 8.506 14.046 -45.806 1.00 26.86 382 PHE A O 1
ATOM 3030 N N . ARG A 1 383 ? 8.701 12.395 -47.346 1.00 28.16 383 ARG A N 1
ATOM 3031 C CA . ARG A 1 383 ? 7.279 12.082 -47.548 1.00 28.16 383 ARG A CA 1
ATOM 3032 C C . ARG A 1 383 ? 6.922 10.844 -46.742 1.00 28.16 383 ARG A C 1
ATOM 3034 O O . ARG A 1 383 ? 7.804 9.959 -46.654 1.00 28.16 383 ARG A O 1
#

Sequence (383 aa):
MSMTATKDHTGLGSEKYQVEEFPGSDNIETGRITRETQVFLTSADCKAEMGDTLEFNDIYQEMKGSWNDGRLRFSKQSIVYKSTKTGKVDTIPVTDLSLAQWRRVCLGHGIKLSTSTGHVYKYDGFKDSDLDSIATFFKANYKVELVEKDMCVKGWNWGTAKFAGPLLSFDVSESPAFEIPLSNVSQCATGKNEVTLEFHQNDDAEVALMEVRFYVPPGTADEGADPVEISLDPPIKQGQTRYHFLILLFSKDEDISLTLNMSEDEVEKRFEGKLTKHMSGSLYEVVSRVMKALVNRKITVPGNFQGHSGSQCITCSYKASSGLLYPLERGFIYVHKPPGTQYTFSSIEREEYGKLFDFVNAKKLNIKNRGFKEVINQHYTFR

InterPro domains:
  IPR000969 FACT complex subunit SSRP1/POB3 [PR00887] (227-243)
  IPR000969 FACT complex subunit SSRP1/POB3 [PR00887] (292-305)
  IPR000969 FACT complex subunit SSRP1/POB3 [PR00887] (319-337)
  IPR011993 PH-like domain superfamily [G3DSA:2.30.29.30] (50-156)
  IPR011993 PH-like domain superfamily [G3DSA:2.30.29.30] (302-340)
  IPR011993 PH-like domain superfamily [G3DSA:2.30.29.30] (341-379)
  IPR013719 Histone chaperone RTT106/FACT complex subunit SPT16-like, middle domain [PF08512] (312-339)
  IPR013719 Histone chaperone RTT106/FACT complex subunit SPT16-like, middle domain [SM01287] (311-370)
  IPR024954 SSRP1, dimerization domain [PF03531] (155-218)
  IPR035417 FACT complex subunit SSRP1/POB3, N-terminal PH domain [PF17292] (55-147)
  IPR048993 FACT complex subunit SSRP1-like, first PH domain [PF21103] (227-299)
  IPR050454 RTT106/SSRP1 Histone Chaperone/FACT Complex [PTHR45849] (50-229)

Mean predicted aligned error: 19.46 Å

Nearest PDB structures (foldseek):
  7xt7-assembly1_k  TM=4.906E-01  e=5.129E-28  Komagataella phaffii
  7xti-assembly1_k  TM=4.906E-01  e=1.222E-27  Komagataella phaffii
  4khb-assembly3_F  TM=9.006E-01  e=4.205E-17  Thermochaetoides thermophila DSM 1495
  4khb-assembly2_D  TM=8.877E-01  e=1.821E-16  Thermochaetoides thermophila DSM 1495
  5umr-assembly1_A  TM=9.938E-01  e=1.560E-14  Homo sapiens

Solvent-accessible surface area (backbone atoms only — not comparable to full-atom values): 23879 Å² total; per-residue (Å²): 135,83,87,87,89,88,84,85,89,86,83,89,82,89,83,85,84,87,80,88,83,84,87,86,80,91,82,91,78,94,71,86,88,69,90,86,81,84,96,78,84,76,92,69,84,77,75,68,83,71,67,77,56,51,77,43,70,74,28,23,42,59,52,82,72,23,75,44,50,19,34,39,35,42,43,71,63,34,39,39,38,33,34,64,88,78,63,50,71,50,74,45,51,44,89,41,57,67,47,38,32,36,29,77,48,96,60,50,25,27,42,41,40,30,32,74,86,62,53,72,46,42,41,34,40,43,56,79,85,46,49,66,61,49,38,52,47,32,42,74,57,61,73,38,67,60,41,80,49,72,61,41,83,83,80,70,93,65,69,47,82,45,75,63,83,62,29,40,32,37,23,37,94,90,26,42,50,48,75,44,53,49,89,47,48,68,46,77,48,80,57,76,42,29,40,36,39,30,35,52,87,41,92,84,20,97,66,59,75,54,68,47,75,42,77,40,70,70,62,71,72,50,94,55,52,57,74,47,77,43,81,37,86,77,49,53,71,62,89,92,48,69,40,50,58,49,77,45,81,30,56,69,87,39,69,43,79,49,71,54,98,63,55,60,72,55,38,35,71,74,42,71,67,65,54,65,45,68,47,72,44,41,40,60,57,54,52,48,49,52,50,32,60,75,68,71,47,85,82,85,63,78,32,96,48,53,36,74,90,64,39,56,49,43,64,28,24,49,81,95,33,72,34,40,37,30,48,33,84,90,51,75,50,45,48,80,71,76,92,76,92,78,86,66,78,39,78,62,54,79,70,38,49,61,47,50,49,53,50,40,54,75,70,66,53,88,75,86,79,90,75,80,85,84,80,94,78,83,86,85,87,85,132

Secondary structure (DSSP, 8-state):
---------------PPPPPPPP-----------S----------------SEEEEEEEEEEETTEEEEEEEEEESSEEEEEETTT--EEEEEGGGEEEEEEEEETTEEEEEEEETTS-EEEEEEE-GGGHHHHHHHHHHHT---EEE-----S-----EEEEETTEEEEEETTEEEEEEEGGGEEEEEEETTEEEEEE---TT-SS---EEEEE-------TTEEEEEEEEEEEEEETTEEEEEEEEEEETT-EEEEE-SS-HHHHHHHHTTSS-SEEEEEHHHHHHHHHHHHH------B-S---TTS-SSEEEEETTEEEEEEEETTEEEEESPPP-S---EE---TTHHHHHHHHHHHTT---TTS-------------

Organism: NCBI:txid278164